Protein AF-A0A7V9F6Q6-F1 (afdb_monomer_lite)

pLDDT: mean 72.85, std 18.53, range [33.47, 98.31]

Structure (mmCIF, N/CA/C/O backbone):
data_AF-A0A7V9F6Q6-F1
#
_entry.id   AF-A0A7V9F6Q6-F1
#
loop_
_atom_site.group_PDB
_atom_site.id
_atom_site.type_symbol
_atom_site.label_atom_id
_atom_site.label_alt_id
_atom_site.label_comp_id
_atom_site.label_asym_id
_atom_site.label_entity_id
_atom_site.label_seq_id
_atom_site.pdbx_PDB_ins_code
_atom_site.Cartn_x
_atom_site.Cartn_y
_atom_site.Cartn_z
_atom_site.occupancy
_atom_site.B_iso_or_equiv
_atom_site.auth_seq_id
_atom_site.auth_comp_id
_atom_site.auth_asym_id
_atom_site.auth_atom_id
_atom_site.pdbx_PDB_model_num
ATOM 1 N N . MET A 1 1 ? -25.501 15.142 -33.830 1.00 37.75 1 MET A N 1
ATOM 2 C CA . MET A 1 1 ? -25.110 16.550 -34.031 1.00 37.75 1 MET A CA 1
ATOM 3 C C . MET A 1 1 ? -24.354 16.968 -32.787 1.00 37.75 1 MET A C 1
ATOM 5 O O . MET A 1 1 ? -24.991 17.353 -31.821 1.00 37.75 1 MET A O 1
ATOM 9 N N . CYS A 1 2 ? -23.038 16.772 -32.782 1.00 42.16 2 CYS A N 1
ATOM 10 C CA . CYS A 1 2 ? -22.134 17.236 -31.728 1.00 42.16 2 CYS A CA 1
ATOM 11 C C . CYS A 1 2 ? -20.849 17.703 -32.422 1.00 42.16 2 CYS A C 1
ATOM 13 O O . CYS A 1 2 ? -19.796 17.109 -32.237 1.00 42.16 2 CYS A O 1
ATOM 15 N N . ASP A 1 3 ? -20.995 18.709 -33.282 1.00 37.19 3 ASP A N 1
ATOM 16 C CA . ASP A 1 3 ? -19.888 19.486 -33.840 1.00 37.19 3 ASP A CA 1
ATOM 17 C C . ASP A 1 3 ? -19.981 20.880 -33.212 1.00 37.19 3 ASP A C 1
ATOM 19 O O . ASP A 1 3 ? -20.324 21.852 -33.877 1.00 37.19 3 ASP A O 1
ATOM 23 N N . ASP A 1 4 ? -19.765 20.963 -31.897 1.00 51.34 4 ASP A N 1
ATOM 24 C CA . ASP A 1 4 ? -19.437 22.247 -31.279 1.00 51.34 4 ASP A CA 1
ATOM 25 C C . ASP A 1 4 ? -17.924 22.403 -31.412 1.00 51.34 4 ASP A C 1
ATOM 27 O O . ASP A 1 4 ? -17.127 21.953 -30.585 1.00 51.34 4 ASP A O 1
ATOM 31 N N . GLU A 1 5 ? -17.543 22.956 -32.558 1.00 51.53 5 GLU A N 1
ATOM 32 C CA . GLU A 1 5 ? -16.197 23.405 -32.868 1.00 51.53 5 GLU A CA 1
ATOM 33 C C . GLU A 1 5 ? -15.849 24.516 -31.868 1.00 51.53 5 GLU A C 1
ATOM 35 O O . GLU A 1 5 ? -16.307 25.654 -31.972 1.00 51.53 5 GLU A O 1
ATOM 40 N N . TRP A 1 6 ? -15.113 24.161 -30.814 1.00 63.41 6 TRP A N 1
ATOM 41 C CA . TRP A 1 6 ? -14.671 25.123 -29.811 1.00 63.41 6 TRP A CA 1
ATOM 42 C C . TRP A 1 6 ? -13.747 26.130 -30.485 1.00 63.41 6 TRP A C 1
ATOM 44 O O . TRP A 1 6 ? -12.618 25.793 -30.850 1.00 63.41 6 TRP A O 1
ATOM 54 N N . GLU A 1 7 ? -14.222 27.366 -30.652 1.00 72.56 7 GLU A N 1
ATOM 55 C CA . GLU A 1 7 ? -13.407 28.404 -31.264 1.00 72.56 7 GLU A CA 1
ATOM 56 C C . GLU A 1 7 ? -12.096 28.575 -30.471 1.00 72.56 7 GLU A C 1
ATOM 58 O O . GLU A 1 7 ? -12.131 28.695 -29.238 1.00 72.56 7 GLU A O 1
ATOM 63 N N . PRO A 1 8 ? -10.929 28.614 -31.144 1.00 74.12 8 PRO A N 1
ATOM 64 C CA . PRO A 1 8 ? -9.615 28.737 -30.504 1.00 74.12 8 PRO A CA 1
ATOM 65 C C . PRO A 1 8 ? -9.514 29.907 -29.514 1.00 74.12 8 PRO A C 1
ATOM 67 O O . PRO A 1 8 ? -8.742 29.867 -28.552 1.00 74.12 8 PRO A O 1
ATOM 70 N N . GLU A 1 9 ? -10.322 30.947 -29.722 1.00 76.38 9 GLU A N 1
ATOM 71 C CA . GLU A 1 9 ? -10.406 32.107 -28.843 1.00 76.38 9 GLU A CA 1
ATOM 72 C C . GLU A 1 9 ? -11.004 31.774 -27.468 1.00 76.38 9 GLU A C 1
ATOM 74 O O . GLU A 1 9 ? -10.539 32.310 -26.459 1.00 76.38 9 GLU A O 1
ATOM 79 N N . HIS A 1 10 ? -11.960 30.842 -27.395 1.00 71.31 10 HIS A N 1
ATOM 80 C CA . HIS A 1 10 ? -12.596 30.424 -26.144 1.00 71.31 10 HIS A CA 1
ATOM 81 C C . HIS A 1 10 ? -11.614 29.664 -25.243 1.00 71.31 10 HIS A C 1
ATOM 83 O O . HIS A 1 10 ? -11.502 29.952 -24.048 1.00 71.31 10 HIS A O 1
ATOM 89 N N . LEU A 1 11 ? -10.820 28.762 -25.830 1.00 72.81 11 LEU A N 1
ATOM 90 C CA . LEU A 1 11 ? -9.760 28.046 -25.117 1.00 72.81 11 LEU A CA 1
ATOM 91 C C . LEU A 1 11 ? -8.669 29.014 -24.632 1.00 72.81 11 LEU A C 1
ATOM 93 O O . LEU A 1 11 ? -8.217 28.938 -23.488 1.00 72.81 11 LEU A O 1
ATOM 97 N N . GLY A 1 12 ? -8.296 29.983 -25.475 1.00 81.25 12 GLY A N 1
ATOM 98 C CA . GLY A 1 12 ? -7.337 31.026 -25.119 1.00 81.25 12 GLY A CA 1
ATOM 99 C C . GLY A 1 12 ? -7.813 31.916 -23.966 1.00 81.25 12 GLY A C 1
ATOM 100 O O . GLY A 1 12 ? -6.996 32.341 -23.144 1.00 81.25 12 GLY A O 1
ATOM 101 N N . HIS A 1 13 ? -9.119 32.181 -23.880 1.00 80.69 13 HIS A N 1
ATOM 102 C CA . HIS A 1 13 ? -9.710 32.951 -22.788 1.00 80.69 13 HIS A CA 1
ATOM 103 C C . HIS A 1 13 ? -9.736 32.159 -21.477 1.00 80.69 13 HIS A C 1
ATOM 105 O O . HIS A 1 13 ? -9.335 32.698 -20.445 1.00 80.69 13 HIS A O 1
ATOM 111 N N . LEU A 1 14 ? -10.116 30.877 -21.523 1.00 73.25 14 LEU A N 1
ATOM 112 C CA . LEU A 1 14 ? -10.108 29.989 -20.356 1.00 73.25 14 LEU A CA 1
ATOM 113 C C . LEU A 1 14 ? -8.695 29.799 -19.789 1.00 73.25 14 LEU A C 1
ATOM 115 O O . LEU A 1 14 ? -8.501 29.933 -18.581 1.00 73.25 14 LEU A O 1
ATOM 119 N N . MET A 1 15 ? -7.688 29.585 -20.646 1.00 76.88 15 MET A N 1
ATOM 120 C CA . MET A 1 15 ? -6.294 29.464 -20.197 1.00 76.88 15 MET A CA 1
ATOM 121 C C . MET A 1 15 ? -5.775 30.755 -19.554 1.00 76.88 15 MET A C 1
ATOM 123 O O . MET A 1 15 ? -5.136 30.700 -18.503 1.00 76.88 15 MET A O 1
ATOM 127 N N . ARG A 1 16 ? -6.058 31.927 -20.143 1.00 85.25 16 ARG A N 1
ATOM 128 C CA . ARG A 1 16 ? -5.640 33.214 -19.560 1.00 85.25 16 ARG A CA 1
ATOM 129 C C . ARG A 1 16 ? -6.326 33.483 -18.226 1.00 85.25 16 ARG A C 1
ATOM 131 O O . ARG A 1 16 ? -5.651 33.883 -17.285 1.00 85.25 16 ARG A O 1
ATOM 138 N N . SER A 1 17 ? -7.630 33.239 -18.130 1.00 83.00 17 SER A N 1
ATOM 139 C CA . SER A 1 17 ? -8.381 33.412 -16.885 1.00 83.00 17 SER A CA 1
ATOM 140 C C . SER A 1 17 ? -7.893 32.466 -15.783 1.00 83.00 17 SER A C 1
ATOM 142 O O . SER A 1 17 ? -7.737 32.905 -14.646 1.00 83.00 17 SER A O 1
ATOM 144 N N . GLY A 1 18 ? -7.571 31.211 -16.116 1.00 75.44 18 GLY A N 1
ATOM 145 C CA . GLY A 1 18 ? -6.993 30.254 -15.168 1.00 75.44 18 GLY A CA 1
ATOM 146 C C . GLY A 1 18 ? -5.599 30.660 -14.679 1.00 75.44 18 GLY A C 1
ATOM 147 O O . GLY A 1 18 ? -5.340 30.671 -13.477 1.00 75.44 18 GLY A O 1
ATOM 148 N N . LEU A 1 19 ? -4.712 31.072 -15.593 1.00 77.12 19 LEU A N 1
ATOM 149 C CA . LEU A 1 19 ? -3.366 31.543 -15.240 1.00 77.12 19 LEU A CA 1
ATOM 150 C C . LEU A 1 19 ? -3.398 32.827 -14.404 1.00 77.12 19 LEU A C 1
ATOM 152 O O . LEU A 1 19 ? -2.615 32.958 -13.465 1.00 77.12 19 LEU A O 1
ATOM 156 N N . GLN A 1 20 ? -4.315 33.749 -14.705 1.00 79.19 20 GLN A N 1
ATOM 157 C CA . GLN A 1 20 ? -4.503 34.974 -13.930 1.00 79.19 20 GLN A CA 1
ATOM 158 C C . GLN A 1 20 ? -5.000 34.659 -12.512 1.00 79.19 20 GLN A C 1
ATOM 160 O O . GLN A 1 20 ? -4.440 35.170 -11.548 1.00 79.19 20 GLN A O 1
ATOM 165 N N . ALA A 1 21 ? -5.974 33.753 -12.367 1.00 71.75 21 ALA A N 1
ATOM 166 C CA . ALA A 1 21 ? -6.467 33.320 -11.060 1.00 71.75 21 ALA A CA 1
ATOM 167 C C . ALA A 1 21 ? -5.364 32.657 -10.213 1.00 71.75 21 ALA A C 1
ATOM 169 O O . ALA A 1 21 ? -5.262 32.926 -9.015 1.00 71.75 21 ALA A O 1
ATOM 170 N N . HIS A 1 22 ? -4.488 31.853 -10.827 1.00 64.94 22 HIS A N 1
ATOM 171 C CA . HIS A 1 22 ? -3.330 31.282 -10.135 1.00 64.94 22 HIS A CA 1
ATOM 172 C C . HIS A 1 22 ? -2.267 32.329 -9.782 1.00 64.94 22 HIS A C 1
ATOM 174 O O . HIS A 1 22 ? -1.712 32.287 -8.684 1.00 64.94 22 HIS A O 1
ATOM 180 N N . ALA A 1 23 ? -2.000 33.291 -10.667 1.00 71.38 23 ALA A N 1
ATOM 181 C CA . ALA A 1 23 ? -1.080 34.392 -10.390 1.00 71.38 23 ALA A CA 1
ATOM 182 C C . ALA A 1 23 ? -1.583 35.290 -9.244 1.00 71.38 23 ALA A C 1
ATOM 184 O O . ALA A 1 23 ? -0.789 35.715 -8.407 1.00 71.38 23 ALA A O 1
ATOM 185 N N . ASP A 1 24 ? -2.895 35.517 -9.155 1.00 70.88 24 ASP A N 1
ATOM 186 C CA . ASP A 1 24 ? -3.517 36.313 -8.092 1.00 70.88 24 ASP A CA 1
ATOM 187 C C . ASP A 1 24 ? -3.540 35.572 -6.738 1.00 70.88 24 ASP A C 1
ATOM 189 O O . ASP A 1 24 ? -3.448 36.204 -5.679 1.00 70.88 24 ASP A O 1
ATOM 193 N N . GLN A 1 25 ? -3.609 34.233 -6.752 1.00 60.31 25 GLN A N 1
ATOM 194 C CA . GLN A 1 25 ? -3.425 33.391 -5.559 1.00 60.31 25 GLN A CA 1
ATOM 195 C C . GLN A 1 25 ? -1.961 33.343 -5.106 1.00 60.31 25 GLN A C 1
ATOM 197 O O . GLN A 1 25 ? -1.680 33.326 -3.905 1.00 60.31 25 GLN A O 1
ATOM 202 N N . LEU A 1 26 ? -1.021 33.416 -6.048 1.00 51.72 26 LEU A N 1
ATOM 203 C CA . LEU A 1 26 ? 0.401 33.613 -5.792 1.00 51.72 26 LEU A CA 1
ATOM 204 C C . LEU A 1 26 ? 0.693 35.087 -5.474 1.00 51.72 26 LEU A C 1
ATOM 206 O O . LEU A 1 26 ? 1.545 35.724 -6.096 1.00 51.72 26 LEU A O 1
ATOM 210 N N . LYS A 1 27 ? 0.034 35.644 -4.448 1.00 47.19 27 LYS A N 1
ATOM 211 C CA . LYS A 1 27 ? 0.529 36.885 -3.844 1.00 47.19 27 LYS A CA 1
ATOM 212 C C . LYS A 1 27 ? 1.993 36.657 -3.463 1.00 47.19 27 LYS A C 1
ATOM 214 O O . LYS A 1 27 ? 2.279 35.693 -2.748 1.00 47.19 27 LYS A O 1
ATOM 219 N N . PRO A 1 28 ? 2.928 37.521 -3.890 1.00 45.19 28 PRO A N 1
ATOM 220 C CA . PRO A 1 28 ? 4.322 37.378 -3.528 1.00 45.19 28 PRO A CA 1
ATOM 221 C C . PRO A 1 28 ? 4.429 37.400 -2.004 1.00 45.19 28 PRO A C 1
ATOM 223 O O . PRO A 1 28 ? 4.276 38.445 -1.372 1.00 45.19 28 PRO A O 1
ATOM 226 N N . HIS A 1 29 ? 4.705 36.255 -1.385 1.00 48.41 29 HIS A N 1
ATOM 227 C CA . HIS A 1 29 ? 5.280 36.239 -0.051 1.00 48.41 29 HIS A CA 1
ATOM 228 C C . HIS A 1 29 ? 6.710 36.780 -0.189 1.00 48.41 29 HIS A C 1
ATOM 230 O O . HIS A 1 29 ? 7.680 36.030 -0.175 1.00 48.41 29 HIS A O 1
ATOM 236 N N . THR A 1 30 ? 6.849 38.099 -0.340 1.00 48.62 30 THR A N 1
ATOM 237 C CA . THR A 1 30 ? 8.108 38.851 -0.508 1.00 48.62 30 THR A CA 1
ATOM 238 C C . THR A 1 30 ? 9.040 38.785 0.697 1.00 48.62 30 THR A C 1
ATOM 240 O O . THR A 1 30 ? 10.035 39.499 0.749 1.00 48.62 30 THR A O 1
ATOM 243 N N . ASP A 1 31 ? 8.787 37.883 1.640 1.00 56.38 31 ASP A N 1
ATOM 244 C CA . ASP A 1 31 ? 9.499 37.835 2.906 1.00 56.38 31 ASP A CA 1
ATOM 245 C C . ASP A 1 31 ? 10.199 36.503 3.177 1.00 56.38 31 ASP A C 1
ATOM 247 O O . ASP A 1 31 ? 10.567 36.205 4.312 1.00 56.38 31 ASP A O 1
ATOM 251 N N . PHE A 1 32 ? 10.469 35.705 2.138 1.00 61.25 32 PHE A N 1
ATOM 252 C CA . PHE A 1 32 ? 11.381 34.562 2.269 1.00 61.25 32 PHE A CA 1
ATOM 253 C C . PHE A 1 32 ? 12.759 34.999 2.780 1.00 61.25 32 PHE A C 1
ATOM 255 O O . PHE A 1 32 ? 13.331 34.345 3.652 1.00 61.25 32 PHE A O 1
ATOM 262 N N . ALA A 1 33 ? 13.259 36.151 2.319 1.00 58.84 33 ALA A N 1
ATOM 263 C CA . ALA A 1 33 ? 14.528 36.701 2.782 1.00 58.84 33 ALA A CA 1
ATOM 264 C C . ALA A 1 33 ? 14.481 37.141 4.258 1.00 58.84 33 ALA A C 1
ATOM 266 O O . ALA A 1 33 ? 15.450 36.915 4.984 1.00 58.84 33 ALA A O 1
ATOM 267 N N . ALA A 1 34 ? 13.374 37.723 4.738 1.00 68.06 34 ALA A N 1
ATOM 268 C CA . ALA A 1 34 ? 13.242 38.074 6.153 1.00 68.06 34 ALA A CA 1
ATOM 269 C C . ALA A 1 34 ? 13.078 36.833 7.033 1.00 68.06 34 ALA A C 1
ATOM 271 O O . ALA A 1 34 ? 13.790 36.708 8.026 1.00 68.06 34 ALA A O 1
ATOM 272 N N . ARG A 1 35 ? 12.253 35.856 6.629 1.00 72.19 35 ARG A N 1
ATOM 273 C CA . ARG A 1 35 ? 12.093 34.588 7.366 1.00 72.19 35 ARG A CA 1
ATOM 274 C C . ARG A 1 35 ? 13.395 33.782 7.420 1.00 72.19 35 ARG A C 1
ATOM 276 O O . ARG A 1 35 ? 13.697 33.174 8.447 1.00 72.19 35 ARG A O 1
ATOM 283 N N . ALA A 1 36 ? 14.201 33.807 6.356 1.00 69.00 36 ALA A N 1
ATOM 284 C CA . ALA A 1 36 ? 15.529 33.192 6.347 1.00 69.00 36 ALA A CA 1
ATOM 285 C C . ALA A 1 36 ? 16.497 33.895 7.319 1.00 69.00 36 ALA A C 1
ATOM 287 O O . ALA A 1 36 ? 17.220 33.225 8.060 1.00 69.00 36 ALA A O 1
ATOM 288 N N . ARG A 1 37 ? 16.476 35.236 7.381 1.00 80.19 37 ARG A N 1
ATOM 289 C CA . ARG A 1 37 ? 17.282 36.016 8.343 1.00 80.19 37 ARG A CA 1
ATOM 290 C C . ARG A 1 37 ? 16.830 35.802 9.792 1.00 80.19 37 ARG A C 1
ATOM 292 O O . ARG A 1 37 ? 17.686 35.678 10.667 1.00 80.19 37 ARG A O 1
ATOM 299 N N . GLU A 1 38 ? 15.525 35.703 10.038 1.00 80.62 38 GLU A N 1
ATOM 300 C CA . GLU A 1 38 ? 14.934 35.416 11.354 1.00 80.62 38 GLU A CA 1
ATOM 301 C C . GLU A 1 38 ? 15.406 34.047 11.874 1.00 80.62 38 GLU A C 1
ATOM 303 O O . GLU A 1 38 ? 15.959 33.941 12.971 1.00 80.62 38 GLU A O 1
ATOM 308 N N . ARG A 1 39 ? 15.310 33.001 11.038 1.00 79.31 39 ARG A N 1
ATOM 309 C CA . ARG A 1 39 ? 15.776 31.644 11.378 1.00 79.31 39 ARG A CA 1
ATOM 310 C C . ARG A 1 39 ? 17.290 31.580 11.590 1.00 79.31 39 ARG A C 1
ATOM 312 O O . ARG A 1 39 ? 17.755 30.875 12.487 1.00 79.31 39 ARG A O 1
ATOM 319 N N . ALA A 1 40 ? 18.072 32.331 10.813 1.00 76.75 40 ALA A N 1
ATOM 320 C CA . ALA A 1 40 ? 19.519 32.421 11.007 1.00 76.75 40 ALA A CA 1
ATOM 321 C C . ALA A 1 40 ? 19.888 33.103 12.340 1.00 76.75 40 ALA A C 1
ATOM 323 O O . ALA A 1 40 ? 20.814 32.652 13.019 1.00 76.75 40 ALA A O 1
ATOM 324 N N . ARG A 1 41 ? 19.150 34.146 12.754 1.00 81.69 41 ARG A N 1
ATOM 325 C CA . ARG A 1 41 ? 19.318 34.776 14.076 1.00 81.69 41 ARG A CA 1
ATOM 326 C C . ARG A 1 41 ? 18.948 33.820 15.207 1.00 81.69 41 ARG A C 1
ATOM 328 O O . ARG A 1 41 ? 19.737 33.671 16.137 1.00 81.69 41 ARG A O 1
ATOM 335 N N . GLN A 1 42 ? 17.821 33.116 15.101 1.00 78.00 42 GLN A N 1
ATOM 336 C CA . GLN A 1 42 ? 17.398 32.139 16.112 1.00 78.00 42 GLN A CA 1
ATOM 337 C C . GLN A 1 42 ? 18.421 31.006 16.295 1.00 78.00 42 GLN A C 1
ATOM 339 O O . GLN A 1 42 ? 18.752 30.665 17.429 1.00 78.00 42 GLN A O 1
ATOM 344 N N . ARG A 1 43 ? 19.010 30.486 15.205 1.00 78.12 43 ARG A N 1
ATOM 345 C CA . ARG A 1 43 ? 20.079 29.471 15.287 1.00 78.12 43 ARG A CA 1
ATOM 346 C C . ARG A 1 43 ? 21.336 29.985 15.992 1.00 78.12 43 ARG A C 1
ATOM 348 O O . ARG A 1 43 ? 21.897 29.263 16.809 1.00 78.12 43 ARG A O 1
ATOM 355 N N . ARG A 1 44 ? 21.753 31.232 15.735 1.00 76.06 44 ARG A N 1
ATOM 356 C CA . ARG A 1 44 ? 22.902 31.838 16.437 1.00 76.06 44 ARG A CA 1
ATOM 357 C C . ARG A 1 44 ? 22.635 32.017 17.932 1.00 76.06 44 ARG A C 1
ATOM 359 O O . ARG A 1 44 ? 23.517 31.734 18.734 1.00 76.06 44 ARG A O 1
ATOM 366 N N . HIS A 1 45 ? 21.426 32.431 18.317 1.00 73.56 45 HIS A N 1
ATOM 367 C CA . HIS A 1 45 ? 21.062 32.554 19.733 1.00 73.56 45 HIS A CA 1
ATOM 368 C C . HIS A 1 45 ? 20.998 31.194 20.444 1.00 73.56 45 HIS A C 1
ATOM 370 O O . HIS A 1 45 ? 21.505 31.076 21.557 1.00 73.56 45 HIS A O 1
ATOM 376 N N . ALA A 1 46 ? 20.465 30.157 19.792 1.00 67.38 46 ALA A N 1
ATOM 377 C CA . ALA A 1 46 ? 20.447 28.802 20.343 1.00 67.38 46 ALA A CA 1
ATOM 378 C C . ALA A 1 46 ? 21.865 28.226 20.527 1.00 67.38 46 ALA A C 1
ATOM 380 O O . ALA A 1 46 ? 22.162 27.633 21.560 1.00 67.38 46 ALA A O 1
ATOM 381 N N . GLN A 1 47 ? 22.770 28.455 19.569 1.00 70.88 47 GLN A N 1
ATOM 382 C CA . GLN A 1 47 ? 24.166 28.011 19.672 1.00 70.88 47 GLN A CA 1
ATOM 383 C C . GLN A 1 47 ? 24.937 28.728 20.793 1.00 70.88 47 GLN A C 1
ATOM 385 O O . GLN A 1 47 ? 25.735 28.099 21.484 1.00 70.88 47 GLN A O 1
ATOM 390 N N . LEU A 1 48 ? 24.666 30.017 21.028 1.00 66.06 48 LEU A N 1
ATOM 391 C CA . LEU A 1 48 ? 25.272 30.762 22.137 1.00 66.06 48 LEU A CA 1
ATOM 392 C C . LEU A 1 48 ? 24.738 30.319 23.512 1.00 66.06 48 LEU A C 1
ATOM 394 O O . LEU A 1 48 ? 25.496 30.315 24.478 1.00 66.06 48 LEU A O 1
ATOM 398 N N . ALA A 1 49 ? 23.476 29.889 23.607 1.00 55.75 49 ALA A N 1
ATOM 399 C CA . ALA A 1 49 ? 22.902 29.370 24.853 1.00 55.75 49 ALA A CA 1
ATOM 400 C C . ALA A 1 49 ? 23.501 28.010 25.272 1.00 55.75 49 ALA A C 1
ATOM 402 O O . ALA A 1 49 ? 23.697 27.763 26.463 1.00 55.75 49 ALA A O 1
ATOM 403 N N . VAL A 1 50 ? 23.858 27.155 24.306 1.00 51.62 50 VAL A N 1
ATOM 404 C CA . VAL A 1 50 ? 24.494 25.846 24.562 1.00 51.62 50 VAL A CA 1
ATOM 405 C C . VAL A 1 50 ? 25.962 25.991 24.989 1.00 51.62 50 VAL A C 1
ATOM 407 O O . VAL A 1 50 ? 26.449 25.203 25.794 1.00 51.62 50 VAL A O 1
ATOM 410 N N . ALA A 1 51 ? 26.666 27.032 24.535 1.00 46.78 51 ALA A N 1
ATOM 411 C CA . ALA A 1 51 ? 28.044 27.296 24.963 1.00 46.78 51 ALA A CA 1
ATOM 412 C C . ALA A 1 51 ? 28.149 27.858 26.398 1.00 46.78 51 ALA A C 1
ATOM 414 O O . ALA A 1 51 ? 29.201 27.758 27.025 1.00 46.78 51 ALA A O 1
ATOM 415 N N . ALA A 1 52 ? 27.069 28.431 26.941 1.00 44.88 52 ALA A N 1
ATOM 416 C CA . ALA A 1 52 ? 27.052 28.983 28.297 1.00 44.88 52 ALA A CA 1
ATOM 417 C C . ALA A 1 52 ? 26.812 27.927 29.397 1.00 44.88 52 ALA A C 1
ATOM 419 O O . ALA A 1 52 ? 27.065 28.199 30.568 1.00 44.88 52 ALA A O 1
ATOM 420 N N . THR A 1 53 ? 26.355 26.717 29.051 1.00 43.03 53 THR A N 1
ATOM 421 C CA . THR A 1 53 ? 26.022 25.662 30.029 1.00 43.03 53 THR A CA 1
ATOM 422 C C . THR A 1 53 ? 27.174 24.695 30.328 1.00 43.03 53 THR A C 1
ATOM 424 O O . THR A 1 53 ? 27.131 23.991 31.332 1.00 43.03 53 THR A O 1
ATOM 427 N N . THR A 1 54 ? 28.251 24.696 29.537 1.00 41.94 54 THR A N 1
ATOM 428 C CA . THR A 1 54 ? 29.428 23.824 29.736 1.00 41.94 54 THR A CA 1
ATOM 429 C C . THR A 1 54 ? 30.526 24.420 30.627 1.00 41.94 54 THR A C 1
ATOM 431 O O . THR A 1 54 ? 31.489 23.727 30.940 1.00 41.94 54 THR A O 1
ATOM 434 N N . ALA A 1 55 ? 30.382 25.665 31.097 1.00 42.38 55 ALA A N 1
ATOM 435 C CA . ALA A 1 55 ? 31.380 26.338 31.940 1.00 42.38 55 ALA A CA 1
ATOM 436 C C . ALA A 1 55 ? 31.091 26.288 33.459 1.00 42.38 55 ALA A C 1
ATOM 438 O O . ALA A 1 55 ? 31.850 26.862 34.235 1.00 42.38 55 ALA A O 1
ATOM 439 N N . ALA A 1 56 ? 30.024 25.611 33.905 1.00 41.25 56 ALA A N 1
ATOM 440 C CA . ALA A 1 56 ? 29.567 25.649 35.303 1.00 41.25 56 ALA A CA 1
ATOM 441 C C . ALA A 1 56 ? 29.552 24.283 36.024 1.00 41.25 56 ALA A C 1
ATOM 443 O O . ALA A 1 56 ? 28.788 24.104 36.967 1.00 41.25 56 ALA A O 1
ATOM 444 N N . MET A 1 57 ? 30.374 23.312 35.603 1.00 42.47 57 MET A N 1
ATOM 445 C CA . MET A 1 57 ? 30.461 21.982 36.241 1.00 42.47 57 MET A CA 1
ATOM 446 C C . MET A 1 57 ? 31.906 21.565 36.558 1.00 42.47 57 MET A C 1
ATOM 448 O O . MET A 1 57 ? 32.331 20.461 36.232 1.00 42.47 57 MET A O 1
ATOM 452 N N . ILE A 1 58 ? 32.684 22.444 37.199 1.00 49.56 58 ILE A N 1
ATOM 453 C CA . ILE A 1 58 ? 33.926 22.054 37.886 1.00 49.56 58 ILE A CA 1
ATOM 454 C C . ILE A 1 58 ? 33.984 22.777 39.239 1.00 49.56 58 ILE A C 1
ATOM 456 O O . ILE A 1 58 ? 33.992 24.004 39.263 1.00 49.56 58 ILE A O 1
ATOM 460 N N . ALA A 1 59 ? 34.075 21.977 40.313 1.00 39.28 59 ALA A N 1
ATOM 461 C CA . ALA A 1 59 ? 34.239 22.275 41.752 1.00 39.28 59 ALA A CA 1
ATOM 462 C C . ALA A 1 59 ? 32.968 21.899 42.546 1.00 39.28 59 ALA A C 1
ATOM 464 O O . ALA A 1 59 ? 31.933 22.533 42.399 1.00 39.28 59 ALA A O 1
ATOM 465 N N . ILE A 1 60 ? 32.949 20.840 43.368 1.00 42.75 60 ILE A N 1
ATOM 466 C CA . ILE A 1 60 ? 33.578 20.722 44.706 1.00 42.75 60 ILE A CA 1
ATOM 467 C C . ILE A 1 60 ? 33.458 19.241 45.188 1.00 42.75 60 ILE A C 1
ATOM 469 O O . ILE A 1 60 ? 32.623 18.509 44.658 1.00 42.75 60 ILE A O 1
ATOM 473 N N . PRO A 1 61 ? 34.308 18.765 46.128 1.00 47.03 61 PRO A N 1
ATOM 474 C CA . PRO A 1 61 ? 34.795 17.389 46.194 1.00 47.03 61 PRO A CA 1
ATOM 475 C C . PRO A 1 61 ? 34.074 16.465 47.193 1.00 47.03 61 PRO A C 1
ATOM 477 O O . PRO A 1 61 ? 33.269 16.869 48.026 1.00 47.03 61 PRO A O 1
ATOM 480 N N . THR A 1 62 ? 34.460 15.195 47.096 1.00 49.12 62 THR A N 1
ATOM 481 C CA . THR A 1 62 ? 34.155 14.041 47.949 1.00 49.12 62 THR A CA 1
ATOM 482 C C . THR A 1 62 ? 34.467 14.237 49.438 1.00 49.12 62 THR A C 1
ATOM 484 O O . THR A 1 62 ? 35.589 14.608 49.786 1.00 49.12 62 THR A O 1
ATOM 487 N N . ALA A 1 63 ? 33.548 13.805 50.308 1.00 37.31 63 ALA A N 1
ATOM 488 C CA . ALA A 1 63 ? 33.859 13.331 51.657 1.00 37.31 63 ALA A CA 1
ATOM 489 C C . ALA A 1 63 ? 33.000 12.098 51.997 1.00 37.31 63 ALA A C 1
ATOM 491 O O . ALA A 1 63 ? 31.773 12.142 52.002 1.00 37.31 63 ALA A O 1
ATOM 492 N N . ILE A 1 64 ? 33.706 10.993 52.225 1.00 49.00 64 ILE A N 1
ATOM 493 C CA . ILE A 1 64 ? 33.265 9.700 52.767 1.00 49.00 64 ILE A CA 1
ATOM 494 C C . ILE A 1 64 ? 32.768 9.896 54.210 1.00 49.00 64 ILE A C 1
ATOM 496 O O . ILE A 1 64 ? 33.316 10.761 54.876 1.00 49.00 64 ILE A O 1
ATOM 500 N N . TRP A 1 65 ? 31.800 9.107 54.699 1.00 33.47 65 TRP A N 1
ATOM 501 C CA . TRP A 1 65 ? 31.881 8.318 55.950 1.00 33.47 65 TRP A CA 1
ATOM 502 C C . TRP A 1 65 ? 30.628 7.442 56.140 1.00 33.47 65 TRP A C 1
ATOM 504 O O . TRP A 1 65 ? 29.500 7.852 55.886 1.00 33.47 65 TRP A O 1
ATOM 514 N N . ALA A 1 66 ? 30.889 6.201 56.549 1.00 43.31 66 ALA A N 1
ATOM 515 C CA . ALA A 1 66 ? 29.943 5.160 56.933 1.00 43.31 66 ALA A CA 1
ATOM 516 C C . ALA A 1 66 ? 29.231 5.472 58.265 1.00 43.31 66 ALA A C 1
ATOM 518 O O . ALA A 1 66 ? 29.767 6.250 59.046 1.00 43.31 66 ALA A O 1
ATOM 519 N N . THR A 1 67 ? 28.088 4.823 58.542 1.00 44.03 67 THR A N 1
ATOM 520 C CA . THR A 1 67 ? 27.906 3.777 59.586 1.00 44.03 67 THR A CA 1
ATOM 521 C C . THR A 1 67 ? 26.432 3.573 59.989 1.00 44.03 67 THR A C 1
ATOM 523 O O . THR A 1 67 ? 25.708 4.536 60.206 1.00 44.03 67 THR A O 1
ATOM 526 N N . SER A 1 68 ? 26.088 2.288 60.169 1.00 36.84 68 SER A N 1
ATOM 527 C CA . SER A 1 68 ? 25.283 1.660 61.243 1.00 36.84 68 SER A CA 1
ATOM 528 C C . SER A 1 68 ? 23.788 1.950 61.458 1.00 36.84 68 SER A C 1
ATOM 530 O O . SER A 1 68 ? 23.374 3.066 61.754 1.00 36.84 68 SER A O 1
ATOM 532 N N . ASP A 1 69 ? 23.055 0.829 61.476 1.00 50.44 69 ASP A N 1
ATOM 533 C CA . ASP A 1 69 ? 21.891 0.471 62.301 1.00 50.44 69 ASP A CA 1
ATOM 534 C C . ASP A 1 69 ? 21.698 1.252 63.614 1.00 50.44 69 ASP A C 1
ATOM 536 O O . ASP A 1 69 ? 22.650 1.407 64.380 1.00 50.44 69 ASP A O 1
ATOM 540 N N . ALA A 1 70 ? 20.433 1.573 63.936 1.00 40.59 70 ALA A N 1
ATOM 541 C CA . ALA A 1 70 ? 19.821 1.377 65.264 1.00 40.59 70 ALA A CA 1
ATOM 542 C C . ALA A 1 70 ? 18.324 1.785 65.304 1.00 40.59 70 ALA A C 1
ATOM 544 O O . ALA A 1 70 ? 17.995 2.952 65.128 1.00 40.59 70 ALA A O 1
ATOM 545 N N . GLY A 1 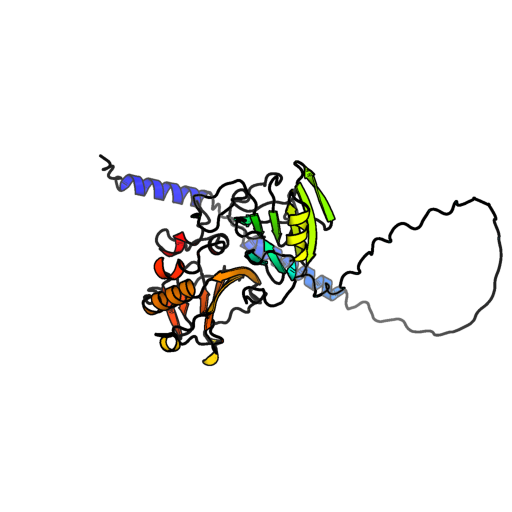71 ? 17.449 0.816 65.619 1.00 34.47 71 GLY A N 1
ATOM 546 C CA . GLY A 1 71 ? 16.392 0.908 66.653 1.00 34.47 71 GLY A CA 1
ATOM 547 C C . GLY A 1 71 ? 15.140 1.792 66.458 1.00 34.47 71 GLY A C 1
ATOM 548 O O . GLY A 1 71 ? 15.206 2.988 66.701 1.00 34.47 71 GLY A O 1
ATOM 549 N N . ASP A 1 72 ? 14.006 1.155 66.104 1.00 46.19 72 ASP A N 1
ATOM 550 C CA . ASP A 1 72 ? 12.769 0.882 66.910 1.00 46.19 72 ASP A CA 1
ATOM 551 C C . ASP A 1 72 ? 12.195 1.951 67.898 1.00 46.19 72 ASP A C 1
ATOM 553 O O . ASP A 1 72 ? 12.959 2.782 68.383 1.00 46.19 72 ASP A O 1
ATOM 557 N N . PRO A 1 73 ? 10.953 1.858 68.461 1.00 60.44 73 PRO A N 1
ATOM 558 C CA . PRO A 1 73 ? 9.608 1.386 68.030 1.00 60.44 73 PRO A CA 1
ATOM 559 C C . PRO A 1 73 ? 8.449 2.398 68.345 1.00 60.44 73 PRO A C 1
ATOM 561 O O . PRO A 1 73 ? 8.660 3.435 68.968 1.00 60.44 73 PRO A O 1
ATOM 564 N N . ARG A 1 74 ? 7.190 1.954 68.106 1.00 42.47 74 ARG A N 1
ATOM 565 C CA . ARG A 1 74 ? 5.874 2.403 68.669 1.00 42.47 74 ARG A CA 1
ATOM 566 C C . ARG A 1 74 ? 5.230 3.609 67.961 1.00 42.47 74 ARG A C 1
ATOM 568 O O . ARG A 1 74 ? 5.909 4.564 67.639 1.00 42.47 74 ARG A O 1
ATOM 575 N N . THR A 1 75 ? 3.929 3.671 67.664 1.00 43.72 75 THR A N 1
ATOM 576 C CA . THR A 1 75 ? 2.671 3.130 68.239 1.00 43.72 75 THR A CA 1
ATOM 577 C C . THR A 1 75 ? 1.667 2.932 67.081 1.00 43.72 75 THR A C 1
ATOM 579 O O . THR A 1 75 ? 1.599 3.779 66.203 1.00 43.72 75 THR A O 1
ATOM 582 N N . GLY A 1 76 ? 0.928 1.829 66.943 1.00 39.91 76 GLY A N 1
ATOM 583 C CA . GLY A 1 76 ? -0.253 1.511 67.748 1.00 39.91 76 GLY A CA 1
ATOM 584 C C . GLY A 1 76 ? -1.496 2.261 67.245 1.00 39.91 76 GLY A C 1
ATOM 585 O O . GLY A 1 76 ? -1.649 3.428 67.577 1.00 39.91 76 GLY A O 1
ATOM 586 N N . ASN A 1 77 ? -2.362 1.595 66.469 1.00 44.50 77 ASN A N 1
ATOM 587 C CA . ASN A 1 77 ? -3.820 1.730 66.578 1.00 44.50 77 ASN A CA 1
ATOM 588 C C . ASN A 1 77 ? -4.536 0.613 65.807 1.00 44.50 77 ASN A C 1
ATOM 590 O O . ASN A 1 77 ? -4.536 0.546 64.581 1.00 44.50 77 ASN A O 1
ATOM 594 N N . THR A 1 78 ? -5.136 -0.265 66.599 1.00 47.91 78 THR A N 1
ATOM 595 C CA . THR A 1 78 ? -6.181 -1.227 66.268 1.00 47.91 78 THR A CA 1
ATOM 596 C C . THR A 1 78 ? -7.482 -0.504 65.923 1.00 47.91 78 THR A C 1
ATOM 598 O O . THR A 1 78 ? -7.960 0.298 66.725 1.00 47.91 78 THR A O 1
ATOM 601 N N . ALA A 1 79 ? -8.089 -0.845 64.790 1.00 51.16 79 ALA A N 1
ATOM 602 C CA . ALA A 1 79 ? -9.533 -0.767 64.613 1.00 51.16 79 ALA A CA 1
ATOM 603 C C . ALA A 1 79 ? -9.966 -1.865 63.638 1.00 51.16 79 ALA A C 1
ATOM 605 O O . ALA A 1 79 ? -9.604 -1.859 62.462 1.00 51.16 79 ALA A O 1
ATOM 606 N N . ASP A 1 80 ? -10.703 -2.821 64.190 1.00 52.59 80 ASP A N 1
ATOM 607 C CA . ASP A 1 80 ? -11.351 -3.923 63.504 1.00 52.59 80 ASP A CA 1
ATOM 608 C C . ASP A 1 80 ? -12.305 -3.421 62.416 1.00 52.59 80 ASP A C 1
ATOM 610 O O . ASP A 1 80 ? -13.208 -2.623 62.674 1.00 52.59 80 ASP A O 1
ATOM 614 N N . ALA A 1 81 ? -12.157 -3.958 61.208 1.00 49.06 81 ALA A N 1
ATOM 615 C CA . ALA A 1 81 ? -13.220 -3.977 60.219 1.00 49.06 81 ALA A CA 1
ATOM 616 C C . ALA A 1 81 ? -13.208 -5.340 59.526 1.00 49.06 81 ALA A C 1
ATOM 618 O O . ALA A 1 81 ? -12.279 -5.688 58.801 1.00 49.06 81 ALA A O 1
ATOM 619 N N . ASN A 1 82 ? -14.261 -6.110 59.799 1.00 49.91 82 ASN A N 1
ATOM 620 C CA . ASN A 1 82 ? -14.639 -7.328 59.097 1.00 49.91 82 ASN A CA 1
ATOM 621 C C . ASN A 1 82 ? -14.572 -7.118 57.578 1.00 49.91 82 ASN A C 1
ATOM 623 O O . ASN A 1 82 ? -15.429 -6.441 57.010 1.00 49.91 82 ASN A O 1
ATOM 627 N N . VAL A 1 83 ? -13.589 -7.733 56.920 1.00 44.56 83 VAL A N 1
ATOM 628 C CA . VAL A 1 83 ? -13.567 -7.866 55.462 1.00 44.56 83 VAL A CA 1
ATOM 629 C C . VAL A 1 83 ? -14.008 -9.279 55.121 1.00 44.56 83 VAL A C 1
ATOM 631 O O . VAL A 1 83 ? -13.276 -10.253 55.275 1.00 44.56 83 VAL A O 1
ATOM 634 N N . THR A 1 84 ? -15.258 -9.361 54.683 1.00 45.06 84 THR A N 1
ATOM 635 C CA . THR A 1 84 ? -15.863 -10.508 54.021 1.00 45.06 84 THR A CA 1
ATOM 636 C C . THR A 1 84 ? -14.989 -10.913 52.834 1.00 45.06 84 THR A C 1
ATOM 638 O O . THR A 1 84 ? -14.722 -10.101 51.949 1.00 45.06 84 THR A O 1
ATOM 641 N N . THR A 1 85 ? -14.534 -12.163 52.819 1.00 40.09 85 THR A N 1
ATOM 642 C CA . THR A 1 85 ? -13.791 -12.780 51.716 1.00 40.09 85 THR A CA 1
ATOM 643 C C . THR A 1 85 ? -14.641 -12.780 50.447 1.00 40.09 85 THR A C 1
ATOM 645 O O . THR A 1 85 ? -15.543 -13.605 50.294 1.00 40.09 85 THR A O 1
ATOM 648 N N . VAL A 1 86 ? -14.373 -11.822 49.558 1.00 48.38 86 VAL A N 1
ATOM 649 C CA . VAL A 1 86 ? -14.913 -11.772 48.198 1.00 48.38 86 VAL A CA 1
ATOM 650 C C . VAL A 1 86 ? -14.103 -12.720 47.320 1.00 48.38 86 VAL A C 1
ATOM 652 O O . VAL A 1 86 ? -12.878 -12.681 47.293 1.00 48.38 86 VAL A O 1
ATOM 655 N N . SER A 1 87 ? -14.856 -13.580 46.645 1.00 46.50 87 SER A N 1
ATOM 656 C CA . SER A 1 87 ? -14.456 -14.613 45.700 1.00 46.50 87 SER A CA 1
ATOM 657 C C . SER A 1 87 ? -13.451 -14.128 44.649 1.00 46.50 87 SER A C 1
ATOM 659 O O . SER A 1 87 ? -13.673 -13.106 44.001 1.00 46.50 87 SER A O 1
ATOM 661 N N . ASP A 1 88 ? -12.398 -14.921 44.442 1.00 43.12 88 ASP A N 1
ATOM 662 C CA . ASP A 1 88 ? -11.440 -14.801 43.343 1.00 43.12 88 ASP A CA 1
ATOM 663 C C . ASP A 1 88 ? -12.165 -14.824 41.985 1.00 43.12 88 ASP A C 1
ATOM 665 O O . ASP A 1 88 ? -12.622 -15.868 41.515 1.00 43.12 88 ASP A O 1
ATOM 669 N N . GLY A 1 89 ? -12.288 -13.655 41.357 1.00 44.78 89 GLY A N 1
ATOM 670 C CA . GLY A 1 89 ? -12.593 -13.535 39.934 1.00 44.78 89 GLY A CA 1
ATOM 671 C C . GLY A 1 89 ? -11.341 -13.802 39.084 1.00 44.78 89 GLY A C 1
ATOM 672 O O . GLY A 1 89 ? -10.221 -13.678 39.591 1.00 44.78 89 GLY A O 1
ATOM 673 N N . PRO A 1 90 ? -11.487 -14.161 37.795 1.00 44.66 90 PRO A N 1
ATOM 674 C CA . PRO A 1 90 ? -10.349 -14.434 36.926 1.00 44.66 90 PRO A CA 1
ATOM 675 C C . PRO A 1 90 ? -9.469 -13.186 36.833 1.00 44.66 90 PRO A C 1
ATOM 677 O O . PRO A 1 90 ? -9.928 -12.134 36.394 1.00 44.66 90 PRO A O 1
ATOM 680 N N . ARG A 1 91 ? -8.207 -13.298 37.264 1.00 40.72 91 ARG A N 1
ATOM 681 C CA . ARG A 1 91 ? -7.206 -12.244 37.078 1.00 40.72 91 ARG A CA 1
ATOM 682 C C . ARG A 1 91 ? -7.048 -11.981 35.587 1.00 40.72 91 ARG A C 1
ATOM 684 O O . ARG A 1 91 ? -6.482 -12.797 34.861 1.00 40.72 91 ARG A O 1
ATOM 691 N N . GLU A 1 92 ? -7.548 -10.832 35.162 1.00 45.62 92 GLU A N 1
ATOM 692 C CA . GLU A 1 92 ? -7.281 -10.248 33.860 1.00 45.62 92 GLU A CA 1
ATOM 693 C C . GLU A 1 92 ? -5.765 -10.042 33.752 1.00 45.62 92 GLU A C 1
ATOM 695 O O . GLU A 1 92 ? -5.153 -9.273 34.495 1.00 45.62 92 GLU A O 1
ATOM 700 N N . SER A 1 93 ? -5.133 -10.851 32.904 1.00 43.22 93 SER A N 1
ATOM 701 C CA . SER A 1 93 ? -3.690 -10.841 32.711 1.00 43.22 93 SER A CA 1
ATOM 702 C C . SER A 1 93 ? -3.310 -9.561 31.977 1.00 43.22 93 SER A C 1
ATOM 704 O O . SER A 1 93 ? -3.451 -9.451 30.761 1.00 43.22 93 SER A O 1
ATOM 706 N N . THR A 1 94 ? -2.841 -8.573 32.735 1.00 43.84 94 THR A N 1
ATOM 707 C CA . THR A 1 94 ? -2.166 -7.394 32.200 1.00 43.84 94 THR A CA 1
ATOM 708 C C . THR A 1 94 ? -0.841 -7.859 31.604 1.00 43.84 94 THR A C 1
ATOM 710 O O . THR A 1 94 ? 0.142 -8.062 32.316 1.00 43.84 94 THR A O 1
ATOM 713 N N . ARG A 1 95 ? -0.834 -8.131 30.298 1.00 45.06 95 ARG A N 1
ATOM 714 C CA . ARG A 1 95 ? 0.372 -8.552 29.587 1.00 45.06 95 ARG A CA 1
ATOM 715 C C . ARG A 1 95 ? 1.356 -7.386 29.540 1.00 45.06 95 ARG A C 1
ATOM 717 O O . ARG A 1 95 ? 0.964 -6.263 29.223 1.00 45.06 95 ARG A O 1
ATOM 724 N N . ALA A 1 96 ? 2.615 -7.645 29.879 1.00 44.22 96 ALA A N 1
ATOM 725 C CA . ALA A 1 96 ? 3.652 -6.627 29.820 1.00 44.22 96 ALA A CA 1
ATOM 726 C C . ALA A 1 96 ? 3.890 -6.204 28.355 1.00 44.22 96 ALA A C 1
ATOM 728 O O . ALA A 1 96 ? 3.875 -7.063 27.465 1.00 44.22 96 ALA A O 1
ATOM 729 N N . PRO A 1 97 ? 4.127 -4.908 28.081 1.00 43.09 97 PRO A N 1
ATOM 730 C CA . PRO A 1 97 ? 4.561 -4.458 26.764 1.00 43.09 97 PRO A CA 1
ATOM 731 C C . PRO A 1 97 ? 5.856 -5.187 26.372 1.00 43.09 97 PRO A C 1
ATOM 733 O O . PRO A 1 97 ? 6.882 -5.007 27.025 1.00 43.09 97 PRO A O 1
ATOM 736 N N . GLY A 1 98 ? 5.803 -6.027 25.333 1.00 49.16 98 GLY A N 1
ATOM 737 C CA . GLY A 1 98 ? 6.973 -6.732 24.791 1.00 49.16 98 GLY A CA 1
ATOM 738 C C . GLY A 1 98 ? 6.953 -8.262 24.869 1.00 49.16 98 GLY A C 1
ATOM 739 O O . GLY A 1 98 ? 7.883 -8.881 24.357 1.00 49.16 98 GLY A O 1
ATOM 740 N N . ASP A 1 99 ? 5.922 -8.892 25.443 1.00 49.22 99 ASP A N 1
ATOM 741 C CA . ASP A 1 99 ? 5.783 -10.350 25.331 1.00 49.22 99 ASP A CA 1
ATOM 742 C C . ASP A 1 99 ? 5.517 -10.753 23.867 1.00 49.22 99 ASP A C 1
ATOM 744 O O . ASP A 1 99 ? 4.535 -10.278 23.281 1.00 49.22 99 ASP A O 1
ATOM 748 N N . PRO A 1 100 ? 6.330 -11.645 23.265 1.00 50.88 100 PRO A N 1
ATOM 749 C CA . PRO A 1 100 ? 6.085 -12.126 21.913 1.00 50.88 100 PRO A CA 1
ATOM 750 C C . PRO A 1 100 ? 4.716 -12.813 21.835 1.00 50.88 100 PRO A C 1
ATOM 752 O O . PRO A 1 100 ? 4.340 -13.628 22.688 1.00 50.88 100 PRO A O 1
ATOM 755 N N . LEU A 1 101 ? 3.942 -12.451 20.811 1.00 52.62 101 LEU A N 1
ATOM 756 C CA . LEU A 1 101 ? 2.636 -13.046 20.548 1.00 52.62 101 LEU A CA 1
ATOM 757 C C . LEU A 1 101 ? 2.799 -14.566 20.337 1.00 52.62 101 LEU A C 1
ATOM 759 O O . LEU A 1 101 ? 3.758 -14.999 19.698 1.00 52.62 101 LEU A O 1
ATOM 763 N N . PRO A 1 102 ? 1.902 -15.404 20.892 1.00 53.12 102 PRO A N 1
ATOM 764 C CA . PRO A 1 102 ? 2.012 -16.851 20.770 1.00 53.12 102 PRO A CA 1
ATOM 765 C C . PRO A 1 102 ? 1.888 -17.255 19.296 1.00 53.12 102 PRO A C 1
ATOM 767 O O . PRO A 1 102 ? 0.862 -17.004 18.666 1.00 53.12 102 PRO A O 1
ATOM 770 N N . SER A 1 103 ? 2.909 -17.933 18.777 1.00 52.34 103 SER A N 1
ATOM 771 C CA . SER A 1 103 ? 3.099 -18.343 17.376 1.00 52.34 103 SER A CA 1
ATOM 772 C C . SER A 1 103 ? 2.106 -19.398 16.844 1.00 52.34 103 SER A C 1
ATOM 774 O O . SER A 1 103 ? 2.358 -20.038 15.833 1.00 52.34 103 SER A O 1
ATOM 776 N N . GLY A 1 104 ? 0.959 -19.592 17.504 1.00 53.62 104 GLY A N 1
ATOM 777 C CA . GLY A 1 104 ? -0.094 -20.542 17.113 1.00 53.62 104 GLY A CA 1
ATOM 778 C C . GLY A 1 104 ? -1.417 -19.896 16.684 1.00 53.62 104 GLY A C 1
ATOM 779 O O . GLY A 1 104 ? -2.433 -20.586 16.638 1.00 53.62 104 GLY A O 1
ATOM 780 N N . ARG A 1 105 ? -1.451 -18.577 16.444 1.00 58.47 105 ARG A N 1
ATOM 781 C CA . ARG A 1 105 ? -2.688 -17.838 16.111 1.00 58.47 105 ARG A CA 1
ATOM 782 C C . ARG A 1 105 ? -2.934 -17.590 14.622 1.00 58.47 105 ARG A C 1
ATOM 784 O O . ARG A 1 105 ? -4.074 -17.299 14.278 1.00 58.47 105 ARG A O 1
ATOM 791 N N . GLU A 1 106 ? -1.942 -17.772 13.751 1.00 56.75 106 GLU A N 1
ATOM 792 C CA . GLU A 1 106 ? -2.072 -17.476 12.309 1.00 56.75 106 GLU A CA 1
ATOM 793 C C . GLU A 1 106 ? -3.199 -18.245 11.605 1.00 56.75 106 GLU A C 1
ATOM 795 O O . GLU A 1 106 ? -3.713 -17.801 10.586 1.00 56.75 106 GLU A O 1
ATOM 800 N N . GLN A 1 107 ? -3.648 -19.371 12.160 1.00 58.97 107 GLN A N 1
ATOM 801 C CA . GLN A 1 107 ? -4.608 -20.255 11.499 1.00 58.97 107 GLN A CA 1
ATOM 802 C C . GLN A 1 107 ? -6.081 -19.813 11.598 1.00 58.97 107 GLN A C 1
ATOM 804 O O . GLN A 1 107 ? -6.963 -20.568 11.192 1.00 58.97 107 GLN A O 1
ATOM 809 N N . ARG A 1 108 ? -6.379 -18.634 12.166 1.00 84.50 108 ARG A N 1
ATOM 810 C CA . ARG A 1 108 ? -7.767 -18.148 12.309 1.00 84.50 108 ARG A CA 1
ATOM 811 C C . ARG A 1 108 ? -8.210 -17.185 11.217 1.00 84.50 108 ARG A C 1
ATOM 813 O O . ARG A 1 108 ? -9.410 -17.078 10.982 1.00 84.50 108 ARG A O 1
ATOM 820 N N . THR A 1 109 ? -7.284 -16.490 10.568 1.00 89.00 109 THR A N 1
ATOM 821 C CA . THR A 1 109 ? -7.638 -15.524 9.528 1.00 89.00 109 THR A CA 1
ATOM 822 C C . THR A 1 109 ? -7.946 -16.255 8.218 1.00 89.00 109 THR A C 1
ATOM 824 O O . THR A 1 109 ? -7.170 -17.134 7.833 1.00 89.00 109 THR A O 1
ATOM 827 N N . PRO A 1 110 ? -9.051 -15.931 7.522 1.00 94.69 110 PRO A N 1
ATOM 828 C CA . PRO A 1 110 ? -9.351 -16.535 6.228 1.00 94.69 110 PRO A CA 1
ATOM 829 C C . PRO A 1 110 ? -8.209 -16.336 5.223 1.00 94.69 110 PRO A C 1
ATOM 831 O O . PRO A 1 110 ? -7.599 -15.270 5.154 1.00 94.69 110 PRO A O 1
ATOM 834 N N . ALA A 1 111 ? -7.902 -17.382 4.454 1.00 90.94 111 ALA A N 1
ATOM 835 C CA . ALA A 1 111 ? -6.758 -17.391 3.539 1.00 90.94 111 ALA A CA 1
ATOM 836 C C . ALA A 1 111 ? -6.918 -16.429 2.347 1.00 90.94 111 ALA A C 1
ATOM 838 O O . ALA A 1 111 ? -5.930 -16.062 1.722 1.00 90.94 111 ALA A O 1
ATOM 839 N N . ASP A 1 112 ? -8.151 -16.034 2.032 1.00 93.00 112 ASP A N 1
ATOM 840 C CA . ASP A 1 112 ? -8.504 -15.087 0.973 1.00 93.00 112 ASP A CA 1
ATOM 841 C C . ASP A 1 112 ? -8.442 -13.618 1.424 1.00 93.00 112 ASP A C 1
ATOM 843 O O . ASP A 1 112 ? -8.657 -12.712 0.615 1.00 93.00 112 ASP A O 1
ATOM 847 N N . TRP A 1 113 ? -8.148 -13.359 2.703 1.00 95.44 113 TRP A N 1
ATOM 848 C CA . TRP A 1 113 ? -7.952 -12.000 3.189 1.00 95.44 113 TRP A CA 1
ATOM 849 C C . TRP A 1 113 ? -6.682 -11.380 2.621 1.00 95.44 113 TRP A C 1
ATOM 851 O O . TRP A 1 113 ? -5.626 -12.006 2.519 1.00 95.44 113 TRP A O 1
ATOM 861 N N . ARG A 1 114 ? -6.794 -10.100 2.282 1.00 94.00 114 ARG A N 1
ATOM 862 C CA . ARG A 1 114 ? -5.718 -9.313 1.697 1.00 94.00 114 ARG A CA 1
ATOM 863 C C . ARG A 1 114 ? -4.829 -8.749 2.796 1.00 94.00 114 ARG A C 1
ATOM 865 O O . ARG A 1 114 ? -5.321 -8.217 3.788 1.00 94.00 114 ARG A O 1
ATOM 872 N N . VAL A 1 115 ? -3.521 -8.828 2.580 1.00 95.62 115 VAL A N 1
ATOM 873 C CA . VAL A 1 115 ? -2.513 -8.188 3.429 1.00 95.62 115 VAL A CA 1
ATOM 874 C C . VAL A 1 115 ? -2.519 -6.682 3.178 1.00 95.62 115 VAL A C 1
ATOM 876 O O . VAL A 1 115 ? -2.570 -6.220 2.037 1.00 95.62 115 VAL A O 1
ATOM 879 N N . GLU A 1 116 ? -2.454 -5.919 4.259 1.00 95.75 116 GLU A N 1
ATOM 880 C CA . GLU A 1 116 ? -2.315 -4.473 4.266 1.00 95.75 116 GLU A CA 1
ATOM 881 C C . GLU A 1 116 ? -1.113 -4.092 5.114 1.00 95.75 116 GLU A C 1
ATOM 883 O O . GLU A 1 116 ? -1.098 -4.368 6.313 1.00 95.75 116 GLU A O 1
ATOM 888 N N . SER A 1 117 ? -0.148 -3.412 4.500 1.00 96.25 117 SER A N 1
ATOM 889 C CA . SER A 1 117 ? 1.088 -3.004 5.169 1.00 96.25 117 SER A CA 1
ATOM 890 C C . SER A 1 117 ? 1.273 -1.493 5.158 1.00 96.25 117 SER A C 1
ATOM 892 O O . SER A 1 117 ? 0.895 -0.805 4.201 1.00 96.25 117 SER A O 1
ATOM 894 N N . TYR A 1 118 ? 1.880 -0.977 6.220 1.00 95.94 118 TYR A N 1
ATOM 895 C CA . TYR A 1 118 ? 2.368 0.391 6.324 1.00 95.94 118 TYR A CA 1
ATOM 896 C C . TYR A 1 118 ? 3.583 0.413 7.257 1.00 95.94 118 TYR A C 1
ATOM 898 O O . TYR A 1 118 ? 3.503 0.031 8.426 1.00 95.94 118 TYR A O 1
ATOM 906 N N . ARG A 1 119 ? 4.718 0.887 6.738 1.00 95.31 119 ARG A N 1
ATOM 907 C CA . ARG A 1 119 ? 6.045 0.790 7.359 1.00 95.31 119 ARG A CA 1
ATOM 908 C C . ARG A 1 119 ? 6.344 -0.665 7.739 1.00 95.31 119 ARG A C 1
ATOM 910 O O . ARG A 1 119 ? 6.271 -1.537 6.887 1.00 95.31 119 ARG A O 1
ATOM 917 N N . ASN A 1 120 ? 6.662 -0.923 9.002 1.00 96.81 120 ASN A N 1
ATOM 918 C CA . ASN A 1 120 ? 6.971 -2.238 9.557 1.00 96.81 120 ASN A CA 1
ATOM 919 C C . ASN A 1 120 ? 5.757 -2.940 10.186 1.00 96.81 120 ASN A C 1
ATOM 921 O O . ASN A 1 120 ? 5.939 -3.863 10.975 1.00 96.81 120 ASN A O 1
ATOM 925 N N . VAL A 1 121 ? 4.532 -2.477 9.924 1.00 97.94 121 VAL A N 1
ATOM 926 C CA . VAL A 1 121 ? 3.307 -3.059 10.484 1.00 97.94 121 VAL A CA 1
ATOM 927 C C . VAL A 1 121 ? 2.424 -3.562 9.356 1.00 97.94 121 VAL A C 1
ATOM 929 O O . VAL A 1 121 ? 2.211 -2.854 8.372 1.00 97.94 121 VAL A O 1
ATOM 932 N N . GLN A 1 122 ? 1.873 -4.758 9.533 1.00 97.94 122 GLN A N 1
ATOM 933 C CA . GLN A 1 122 ? 0.913 -5.347 8.611 1.00 97.94 122 GLN A CA 1
ATOM 934 C C . GLN A 1 122 ? -0.253 -6.001 9.352 1.00 97.94 122 GLN A C 1
ATOM 936 O O . GLN A 1 122 ? -0.141 -6.367 10.522 1.00 97.94 122 GLN A O 1
ATOM 941 N N . LEU A 1 123 ? -1.373 -6.157 8.658 1.00 97.94 123 LEU A N 1
ATOM 942 C CA . LEU A 1 123 ? -2.532 -6.934 9.093 1.00 97.94 123 LEU A CA 1
ATOM 943 C C . LEU A 1 123 ? -3.283 -7.465 7.872 1.00 97.94 123 LEU A C 1
ATOM 945 O O . LEU A 1 123 ? -2.956 -7.126 6.736 1.00 97.94 123 LEU A O 1
ATOM 949 N N . LYS A 1 124 ? -4.306 -8.283 8.099 1.00 97.38 124 LYS A N 1
ATOM 950 C CA . LYS A 1 124 ? -5.172 -8.833 7.057 1.00 97.38 124 LYS A CA 1
ATOM 951 C C . LYS A 1 124 ? -6.578 -8.251 7.180 1.00 97.38 124 LYS A C 1
ATOM 953 O O . LYS A 1 124 ? -7.102 -8.116 8.285 1.00 97.38 124 LYS A O 1
ATOM 958 N N . VAL A 1 125 ? -7.186 -7.934 6.041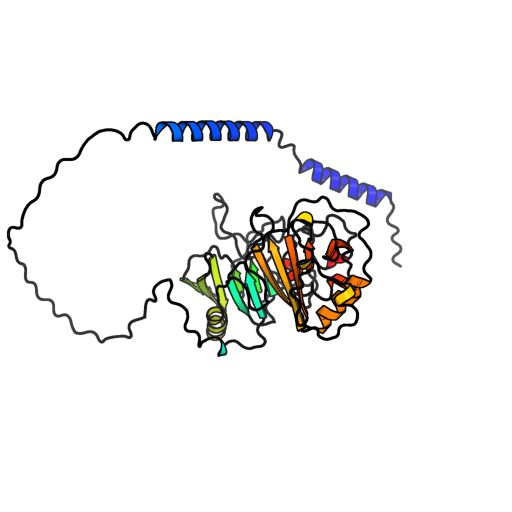 1.00 96.69 125 VAL A N 1
ATOM 959 C CA . VAL A 1 125 ? -8.576 -7.461 5.925 1.00 96.69 125 VAL A CA 1
ATOM 960 C C . VAL A 1 125 ? -9.315 -8.241 4.837 1.00 96.69 125 VAL A C 1
ATOM 962 O O . VAL A 1 125 ? -8.670 -8.776 3.929 1.00 96.69 125 VAL A O 1
ATOM 965 N N . PRO A 1 126 ? -10.657 -8.288 4.860 1.00 95.62 126 PRO A N 1
ATOM 966 C CA . PRO A 1 126 ? -11.411 -8.852 3.751 1.00 95.62 126 PRO A CA 1
ATOM 967 C C . PRO A 1 126 ? -11.050 -8.191 2.412 1.00 95.62 126 PRO A C 1
ATOM 969 O O . PRO A 1 126 ? -10.842 -6.976 2.347 1.00 95.62 126 PRO A O 1
ATOM 972 N N . PRO A 1 127 ? -11.025 -8.957 1.308 1.00 91.44 127 PRO A N 1
ATOM 973 C CA . PRO A 1 127 ? -10.604 -8.447 0.001 1.00 91.44 127 PRO A CA 1
ATOM 974 C C . PRO A 1 127 ? -11.547 -7.378 -0.577 1.00 91.44 127 PRO A C 1
ATOM 976 O O . PRO A 1 127 ? -11.179 -6.695 -1.531 1.00 91.44 127 PRO A O 1
ATOM 979 N N . THR A 1 128 ? -12.747 -7.226 -0.009 1.00 90.19 128 THR A N 1
ATOM 980 C CA . THR A 1 128 ? -13.759 -6.230 -0.389 1.00 90.19 128 THR A CA 1
ATOM 981 C C . THR A 1 128 ? -13.537 -4.852 0.237 1.00 90.19 128 THR A C 1
ATOM 983 O O . THR A 1 128 ? -14.202 -3.901 -0.167 1.00 90.19 128 THR A O 1
ATOM 986 N N . TRP A 1 129 ? -12.635 -4.726 1.216 1.00 91.75 129 TRP A N 1
ATOM 987 C CA . TRP A 1 129 ? -12.305 -3.439 1.824 1.00 91.75 129 TRP A CA 1
ATOM 988 C C . TRP A 1 129 ? -11.494 -2.588 0.851 1.00 91.75 129 TRP A C 1
ATOM 990 O O . TRP A 1 129 ? -10.485 -3.051 0.302 1.00 91.75 129 TRP A O 1
ATOM 1000 N N . GLY A 1 130 ? -11.905 -1.333 0.679 1.00 87.06 130 GLY A N 1
ATOM 1001 C CA . GLY A 1 130 ? -11.165 -0.379 -0.137 1.00 87.06 130 GLY A CA 1
ATOM 1002 C C . GLY A 1 130 ? -10.023 0.295 0.605 1.00 87.06 130 GLY A C 1
ATOM 1003 O O . GLY A 1 130 ? -9.624 -0.075 1.710 1.00 87.06 130 GLY A O 1
ATOM 1004 N N . TRP A 1 131 ? -9.510 1.347 -0.018 1.00 86.31 131 TRP A N 1
ATOM 1005 C CA . TRP A 1 131 ? -8.382 2.138 0.468 1.00 86.31 131 TRP A CA 1
ATOM 1006 C C . TRP A 1 131 ? -8.815 3.565 0.782 1.00 86.31 131 TRP A C 1
ATOM 1008 O O . TRP A 1 131 ? -9.681 4.103 0.107 1.00 86.31 131 TRP A O 1
ATOM 1018 N N . GLY A 1 132 ? -8.189 4.211 1.761 1.00 82.25 132 GLY A N 1
ATOM 1019 C CA . GLY A 1 132 ? -8.483 5.603 2.091 1.00 82.25 132 GLY A CA 1
ATOM 1020 C C . GLY A 1 132 ? -7.348 6.307 2.829 1.00 82.25 132 GLY A C 1
ATOM 1021 O O . GLY A 1 132 ? -6.228 5.801 2.938 1.00 82.25 132 GLY A O 1
ATOM 1022 N N . ALA A 1 133 ? -7.646 7.489 3.363 1.00 82.56 133 ALA A N 1
ATOM 1023 C CA . ALA A 1 133 ? -6.752 8.213 4.262 1.00 82.56 133 ALA A CA 1
ATOM 1024 C C . ALA A 1 133 ? -7.031 7.835 5.723 1.00 82.56 133 ALA A C 1
ATOM 1026 O O . ALA A 1 133 ? -8.175 7.581 6.100 1.00 82.56 133 ALA A O 1
ATOM 1027 N N . SER A 1 134 ? -5.990 7.812 6.555 1.00 86.81 134 SER A N 1
ATOM 1028 C CA . SER A 1 134 ? -6.149 7.867 8.006 1.00 86.81 134 SER A CA 1
ATOM 1029 C C . SER A 1 134 ? -6.087 9.319 8.480 1.00 86.81 134 SER A C 1
ATOM 1031 O O . SER A 1 134 ? -5.427 10.159 7.853 1.00 86.81 134 SER A O 1
ATOM 1033 N N . PRO A 1 135 ? -6.777 9.644 9.583 1.00 85.56 135 PRO A N 1
ATOM 1034 C CA . PRO A 1 135 ? -6.661 10.954 10.187 1.00 85.56 135 PRO A CA 1
ATOM 1035 C C . PRO A 1 135 ? -5.230 11.243 10.628 1.00 85.56 135 PRO A C 1
ATOM 1037 O O . PRO A 1 135 ? -4.500 10.369 11.089 1.00 85.56 135 PRO A O 1
ATOM 1040 N N . GLN A 1 136 ? -4.855 12.510 10.551 1.00 80.56 136 GLN A N 1
ATOM 1041 C CA . GLN A 1 136 ? -3.597 13.028 11.051 1.00 80.56 136 GLN A CA 1
ATOM 1042 C C . GLN A 1 136 ? -3.824 13.786 12.357 1.00 80.56 136 GLN A C 1
ATOM 1044 O O . GLN A 1 136 ? -4.880 14.384 12.603 1.00 80.56 136 GLN A O 1
ATOM 1049 N N . ALA A 1 137 ? -2.804 13.757 13.215 1.00 75.19 137 ALA A N 1
ATOM 1050 C CA . ALA A 1 137 ? -2.777 14.621 14.380 1.00 75.19 137 ALA A CA 1
ATOM 1051 C C . ALA A 1 137 ? -2.775 16.075 13.904 1.00 75.19 137 ALA A C 1
ATOM 1053 O O . ALA A 1 137 ? -2.047 16.448 12.985 1.00 75.19 137 ALA A O 1
ATOM 1054 N N . VAL A 1 138 ? -3.601 16.891 14.543 1.00 65.69 138 VAL A N 1
ATOM 1055 C CA . VAL A 1 138 ? -3.717 18.310 14.236 1.00 65.69 138 VAL A CA 1
ATOM 1056 C C . VAL A 1 138 ? -2.354 18.982 14.352 1.00 65.69 138 VAL A C 1
ATOM 1058 O O . VAL A 1 138 ? -1.694 18.868 15.389 1.00 65.69 138 VAL A O 1
ATOM 1061 N N . ALA A 1 139 ? -1.939 19.726 13.326 1.00 60.31 139 ALA A N 1
ATOM 1062 C CA . ALA A 1 139 ? -0.828 20.653 13.487 1.00 60.31 139 ALA A CA 1
ATOM 1063 C C . ALA A 1 139 ? -1.177 21.639 14.616 1.00 60.31 139 ALA A C 1
ATOM 1065 O O . ALA A 1 139 ? -2.288 22.170 14.658 1.00 60.31 139 ALA A O 1
ATOM 1066 N N . ALA A 1 140 ? -0.247 21.863 15.548 1.00 49.91 140 ALA A N 1
ATOM 1067 C CA . ALA A 1 140 ? -0.471 22.707 16.720 1.00 49.91 140 ALA A CA 1
ATOM 1068 C C . ALA A 1 140 ? -1.121 24.052 16.330 1.00 49.91 140 ALA A C 1
ATOM 1070 O O . ALA A 1 140 ? -0.484 24.882 15.681 1.00 49.91 140 ALA A O 1
ATOM 1071 N N . GLY A 1 141 ? -2.387 24.259 16.713 1.00 55.94 141 GLY A N 1
ATOM 1072 C CA . GLY A 1 141 ? -3.121 25.501 16.442 1.00 55.94 141 GLY A CA 1
ATOM 1073 C C . GLY A 1 141 ? -4.555 25.342 15.929 1.00 55.94 141 GLY A C 1
ATOM 1074 O O . GLY A 1 141 ? -5.320 26.296 16.070 1.00 55.94 141 GLY A O 1
ATOM 1075 N N . VAL A 1 142 ? -4.956 24.178 15.402 1.00 59.59 142 VAL A N 1
ATOM 1076 C CA . VAL A 1 142 ? -6.377 23.912 15.103 1.00 59.59 142 VAL A CA 1
ATOM 1077 C C . VAL A 1 142 ? -7.032 23.248 16.316 1.00 59.59 142 VAL A C 1
ATOM 1079 O O . VAL A 1 142 ? -6.446 22.364 16.939 1.00 59.59 142 VAL A O 1
ATOM 1082 N N . LYS A 1 143 ? -8.181 23.776 16.747 1.00 56.56 143 LYS A N 1
ATOM 1083 C CA . LYS A 1 143 ? -8.702 23.527 18.099 1.00 56.56 143 LYS A CA 1
ATOM 1084 C C . LYS A 1 143 ? -9.512 22.238 18.248 1.00 56.56 143 LYS A C 1
ATOM 1086 O O . LYS A 1 143 ? -9.652 21.797 19.383 1.00 56.56 143 LYS A O 1
ATOM 1091 N N . ASP A 1 144 ? -9.966 21.607 17.163 1.00 57.94 144 ASP A N 1
ATOM 1092 C CA . ASP A 1 144 ? -11.013 20.585 17.265 1.00 57.94 144 ASP A CA 1
ATOM 1093 C C . ASP A 1 144 ? -10.733 19.333 16.412 1.00 57.94 144 ASP A C 1
ATOM 1095 O O . ASP A 1 144 ? -10.927 19.339 15.201 1.00 57.94 144 ASP A O 1
ATOM 1099 N N . GLY A 1 145 ? -10.350 18.237 17.081 1.00 58.56 145 GLY A N 1
ATOM 1100 C CA . GLY A 1 145 ? -10.394 16.865 16.550 1.00 58.56 145 GLY A CA 1
ATOM 1101 C C . GLY A 1 145 ? -9.305 16.479 15.533 1.00 58.56 145 GLY A C 1
ATOM 1102 O O . GLY A 1 145 ? -8.604 17.340 15.018 1.00 58.56 145 GLY A O 1
ATOM 1103 N N . PRO A 1 146 ? -9.105 15.175 15.264 1.00 58.62 146 PRO A N 1
ATOM 1104 C CA . PRO A 1 146 ? -8.225 14.719 14.186 1.00 58.62 146 PRO A CA 1
ATOM 1105 C C . PRO A 1 146 ? -8.671 15.268 12.818 1.00 58.62 146 PRO A C 1
ATOM 1107 O O . PRO A 1 146 ? -9.866 15.354 12.550 1.00 58.62 146 PRO A O 1
ATOM 1110 N N . TYR A 1 147 ? -7.717 15.596 11.938 1.00 64.06 147 TYR A N 1
ATOM 1111 C CA . TYR A 1 147 ? -8.004 16.098 10.585 1.00 64.06 147 TYR A CA 1
ATOM 1112 C C . TYR A 1 147 ? -7.693 15.030 9.547 1.00 64.06 147 TYR A C 1
ATOM 1114 O O . TYR A 1 147 ? -6.641 14.399 9.604 1.00 64.06 147 TYR A O 1
ATOM 1122 N N . ILE A 1 148 ? -8.582 14.849 8.575 1.00 59.12 148 ILE A N 1
ATOM 1123 C CA . ILE A 1 148 ? -8.360 13.939 7.452 1.00 59.12 148 ILE A CA 1
ATOM 1124 C C . ILE A 1 148 ? -7.983 14.791 6.240 1.00 59.12 148 ILE A C 1
ATOM 1126 O O . ILE A 1 148 ? -8.798 15.530 5.703 1.00 59.12 148 ILE A O 1
ATOM 1130 N N . CYS A 1 149 ? -6.725 14.715 5.815 1.00 60.03 149 CYS A N 1
ATOM 1131 C CA . CYS A 1 149 ? -6.282 15.351 4.577 1.00 60.03 149 CYS A CA 1
ATOM 1132 C C . CYS A 1 149 ? -6.458 14.371 3.416 1.00 60.03 149 CYS A C 1
ATOM 1134 O O . CYS A 1 149 ? -5.590 13.538 3.154 1.00 60.03 149 CYS A O 1
ATOM 1136 N N . GLY A 1 150 ? -7.603 14.450 2.748 1.00 55.78 150 GLY A N 1
ATOM 1137 C CA . GLY A 1 150 ? -7.904 13.647 1.573 1.00 55.78 150 GLY A CA 1
ATOM 1138 C C . GLY A 1 150 ? -9.361 13.791 1.143 1.00 55.78 150 GLY A C 1
ATOM 1139 O O . GLY A 1 150 ? -10.173 14.303 1.919 1.00 55.78 150 GLY A O 1
ATOM 1140 N N . PRO A 1 151 ? -9.706 13.332 -0.073 1.00 45.75 151 PRO A N 1
ATOM 1141 C CA . PRO A 1 151 ? -11.090 13.276 -0.505 1.00 45.75 151 PRO A CA 1
ATOM 1142 C C . PRO A 1 151 ? -11.853 12.422 0.508 1.00 45.75 151 PRO A C 1
ATOM 1144 O O . PRO A 1 151 ? -11.331 11.387 0.931 1.00 45.75 151 PRO A O 1
ATOM 1147 N N . GLU A 1 152 ? -13.036 12.904 0.912 1.00 54.16 152 GLU A N 1
ATOM 1148 C CA . GLU A 1 152 ? -14.015 12.216 1.769 1.00 54.16 152 GLU A CA 1
ATOM 1149 C C . GLU A 1 152 ? -13.852 10.709 1.646 1.00 54.16 152 GLU A C 1
ATOM 1151 O O . GLU A 1 152 ? -13.892 10.244 0.520 1.00 54.16 152 GLU A O 1
ATOM 1156 N N . VAL A 1 153 ? -13.610 9.986 2.743 1.00 54.22 153 VAL A N 1
ATOM 1157 C CA . VAL A 1 153 ? -13.384 8.531 2.795 1.00 54.22 153 VAL A CA 1
ATOM 1158 C C . VAL A 1 153 ? -14.055 7.790 1.632 1.00 54.22 153 VAL A C 1
ATOM 1160 O O . VAL A 1 153 ? -15.220 7.413 1.690 1.00 54.22 153 VAL A O 1
ATOM 1163 N N . LYS A 1 154 ? -13.320 7.632 0.535 1.00 59.62 154 LYS A N 1
ATOM 1164 C CA . LYS A 1 154 ? -13.849 7.025 -0.676 1.00 59.62 154 LYS A CA 1
ATOM 1165 C C . LYS A 1 154 ? -13.405 5.579 -0.636 1.00 59.62 154 LYS A C 1
ATOM 1167 O O . LYS A 1 154 ? -12.208 5.309 -0.641 1.00 59.62 154 LYS A O 1
ATOM 1172 N N . ASN A 1 155 ? -14.355 4.660 -0.550 1.00 62.50 155 ASN A N 1
ATOM 1173 C CA . ASN A 1 155 ? -14.079 3.256 -0.762 1.00 62.50 155 ASN A CA 1
ATOM 1174 C C . ASN A 1 155 ? -13.729 3.101 -2.247 1.00 62.50 155 ASN A C 1
ATOM 1176 O O . ASN A 1 155 ? -14.516 3.458 -3.122 1.00 62.50 155 ASN A O 1
ATOM 1180 N N . PHE A 1 156 ? -12.519 2.632 -2.536 1.00 64.94 156 PHE A N 1
ATOM 1181 C CA . PHE A 1 156 ? -12.120 2.255 -3.888 1.00 64.94 156 PHE A CA 1
ATOM 1182 C C . PHE A 1 156 ? -12.138 0.734 -3.943 1.00 64.94 156 PHE A C 1
ATOM 1184 O O . PHE A 1 156 ? -11.172 0.123 -3.485 1.00 64.94 156 PHE A O 1
ATOM 1191 N N . PRO A 1 157 ? -13.215 0.104 -4.444 1.00 64.56 157 PRO A N 1
ATOM 1192 C CA . PRO A 1 157 ? -13.207 -1.329 -4.656 1.00 64.56 157 PRO A CA 1
ATOM 1193 C C . PRO A 1 157 ? -12.065 -1.719 -5.596 1.00 64.56 157 PRO A C 1
ATOM 1195 O O . PRO A 1 157 ? -11.641 -0.937 -6.450 1.00 64.56 157 PRO A O 1
ATOM 1198 N N . ARG A 1 158 ? -11.596 -2.958 -5.441 1.00 62.91 158 ARG A N 1
ATOM 1199 C CA . ARG A 1 158 ? -10.427 -3.541 -6.116 1.00 62.91 158 ARG A CA 1
ATOM 1200 C C . ARG A 1 158 ? -10.318 -3.231 -7.616 1.00 62.91 158 ARG A C 1
ATOM 1202 O O . ARG A 1 158 ? -9.220 -2.967 -8.103 1.00 62.91 158 ARG A O 1
ATOM 1209 N N . ASP A 1 159 ? -11.461 -3.192 -8.296 1.00 63.94 159 ASP A N 1
ATOM 1210 C CA . ASP A 1 159 ? -11.563 -3.110 -9.755 1.00 63.94 159 ASP A CA 1
ATOM 1211 C C . ASP A 1 159 ? -12.260 -1.831 -10.248 1.00 63.94 159 ASP A C 1
ATOM 1213 O O . ASP A 1 159 ? -12.661 -1.736 -11.407 1.00 63.94 159 ASP A O 1
ATOM 1217 N N . THR A 1 160 ? -12.444 -0.843 -9.369 1.00 61.66 160 THR A N 1
ATOM 1218 C CA . THR A 1 160 ? -13.174 0.387 -9.697 1.00 61.66 160 THR A CA 1
ATOM 1219 C C . THR A 1 160 ? -12.205 1.507 -10.080 1.00 61.66 160 THR A C 1
ATOM 1221 O O . THR A 1 160 ? -11.293 1.815 -9.306 1.00 61.66 160 THR A O 1
ATOM 1224 N N . PRO A 1 161 ? -12.369 2.145 -11.255 1.00 60.53 161 PRO A N 1
ATOM 1225 C CA . PRO A 1 161 ? -11.584 3.315 -11.619 1.00 60.53 161 PRO A CA 1
ATOM 1226 C C . PRO A 1 161 ? -11.688 4.416 -10.548 1.00 60.53 161 PRO A C 1
ATOM 1228 O O . PRO A 1 161 ? -12.744 4.574 -9.936 1.00 60.53 161 PRO A O 1
ATOM 1231 N N . PRO A 1 162 ? -10.650 5.250 -10.347 1.00 56.25 162 PRO A N 1
ATOM 1232 C CA . PRO A 1 162 ? -10.651 6.295 -9.315 1.00 56.25 162 PRO A CA 1
ATOM 1233 C C . PRO A 1 162 ? -11.834 7.287 -9.358 1.00 56.25 162 PRO A C 1
ATOM 1235 O O . PRO A 1 162 ? -12.077 7.974 -8.367 1.00 56.25 162 PRO A O 1
ATOM 1238 N N . GLY A 1 163 ? -12.553 7.383 -10.482 1.00 59.56 163 GLY A N 1
ATOM 1239 C CA . GLY A 1 163 ? -13.727 8.248 -10.651 1.00 59.56 163 GLY A CA 1
ATOM 1240 C C . GLY A 1 163 ? -15.032 7.701 -10.060 1.00 59.56 163 GLY A C 1
ATOM 1241 O O . GLY A 1 163 ? -15.913 8.495 -9.749 1.00 59.56 163 GLY A O 1
ATOM 1242 N N . ASP A 1 164 ? -15.127 6.388 -9.839 1.00 63.03 164 ASP A N 1
ATOM 1243 C CA . ASP A 1 164 ? -16.379 5.695 -9.489 1.00 63.03 164 ASP A CA 1
ATOM 1244 C C . ASP A 1 164 ? -16.408 5.229 -8.024 1.00 63.03 164 ASP A C 1
ATOM 1246 O O . ASP A 1 164 ? -17.143 4.314 -7.662 1.00 63.03 164 ASP A O 1
ATOM 1250 N N . ALA A 1 165 ? -15.580 5.826 -7.164 1.00 63.50 165 ALA A N 1
ATOM 1251 C CA . ALA A 1 165 ? -15.542 5.440 -5.760 1.00 63.50 165 ALA A CA 1
ATOM 1252 C C . ALA A 1 165 ? -16.890 5.641 -5.069 1.00 63.50 165 ALA A C 1
ATOM 1254 O O . ALA A 1 165 ? -17.461 6.738 -5.096 1.00 63.50 165 ALA A O 1
ATOM 1255 N N . GLU A 1 166 ? -17.319 4.611 -4.351 1.00 65.44 166 GLU A N 1
ATOM 1256 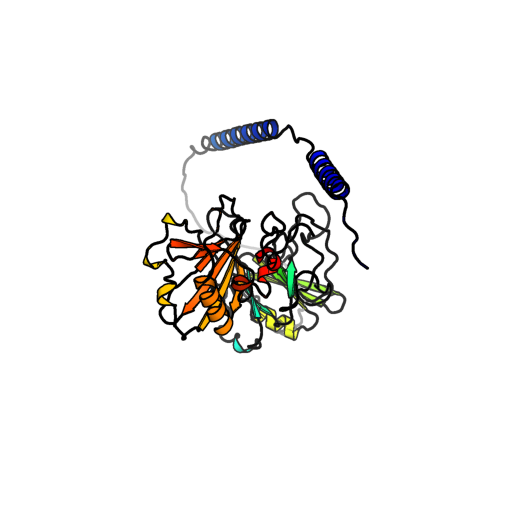C CA . GLU A 1 166 ? -18.472 4.707 -3.477 1.00 65.44 166 GLU A CA 1
ATOM 1257 C C . GLU A 1 166 ? -18.048 5.376 -2.158 1.00 65.44 166 GLU A C 1
ATOM 1259 O O . GLU A 1 166 ? -17.027 5.016 -1.566 1.00 65.44 166 GLU A O 1
ATOM 1264 N N . PRO A 1 167 ? -18.798 6.376 -1.670 1.00 65.12 167 PRO A N 1
ATOM 1265 C CA . PRO A 1 167 ? -18.495 7.042 -0.403 1.00 65.12 167 PRO A CA 1
ATOM 1266 C C . PRO A 1 167 ? -18.781 6.156 0.822 1.00 65.12 167 PRO A C 1
ATOM 1268 O O . PRO A 1 167 ? -18.473 6.544 1.945 1.00 65.12 167 PRO A O 1
ATOM 1271 N N . GLU A 1 168 ? -19.376 4.977 0.628 1.00 78.81 168 GLU A N 1
ATOM 1272 C CA . GLU A 1 168 ? -19.835 4.096 1.698 1.00 78.81 168 GLU A CA 1
ATOM 1273 C C . GLU A 1 168 ? -19.098 2.749 1.646 1.00 78.81 168 GLU A C 1
ATOM 1275 O O . GLU A 1 168 ? -18.914 2.143 0.590 1.00 78.81 168 GLU A O 1
ATOM 1280 N N . GLY A 1 169 ? -18.651 2.268 2.807 1.00 87.31 169 GLY A N 1
ATOM 1281 C CA . GLY A 1 169 ? -18.100 0.921 2.958 1.00 87.31 169 GLY A CA 1
ATOM 1282 C C . GLY A 1 169 ? -16.794 0.846 3.749 1.00 87.31 169 GLY A C 1
ATOM 1283 O O . GLY A 1 169 ? -16.201 1.864 4.112 1.00 87.31 169 GLY A O 1
ATOM 1284 N N . PRO A 1 170 ? -16.349 -0.373 4.075 1.00 92.38 170 PRO A N 1
ATOM 1285 C CA . PRO A 1 170 ? -15.174 -0.571 4.898 1.00 92.38 170 PRO A CA 1
ATOM 1286 C C . PRO A 1 170 ? -13.882 -0.250 4.135 1.00 92.38 170 PRO A C 1
ATOM 1288 O O . PRO A 1 170 ? -13.783 -0.496 2.931 1.00 92.38 170 PRO A O 1
ATOM 1291 N N . TYR A 1 171 ? -12.884 0.310 4.822 1.00 90.75 171 TYR A N 1
ATOM 1292 C CA . TYR A 1 171 ? -11.661 0.776 4.163 1.00 90.75 171 TYR A CA 1
ATOM 1293 C C . TYR A 1 171 ? -10.416 0.744 5.054 1.00 90.75 171 TYR A C 1
ATOM 1295 O O . TYR A 1 171 ? -10.486 0.719 6.284 1.00 90.75 171 TYR A O 1
ATOM 1303 N N . VAL A 1 172 ? -9.251 0.801 4.411 1.00 92.50 172 VAL A N 1
ATOM 1304 C CA . VAL A 1 172 ? -7.943 0.871 5.067 1.00 92.50 172 VAL A CA 1
ATOM 1305 C C . VAL A 1 172 ? -7.283 2.220 4.798 1.00 92.50 172 VAL A C 1
ATOM 1307 O O . VAL A 1 172 ? -6.890 2.537 3.676 1.00 92.50 172 VAL A O 1
ATOM 1310 N N . GLY A 1 173 ? -7.171 3.018 5.854 1.00 89.44 173 GLY A N 1
ATOM 1311 C CA . GLY A 1 173 ? -6.607 4.358 5.890 1.00 89.44 173 GLY A CA 1
ATOM 1312 C C . GLY A 1 173 ? -5.115 4.400 6.222 1.00 89.44 173 GLY A C 1
ATOM 1313 O O . GLY A 1 173 ? -4.651 3.723 7.144 1.00 89.44 173 GLY A O 1
ATOM 1314 N N . ARG A 1 174 ? -4.370 5.264 5.523 1.00 89.12 174 ARG A N 1
ATOM 1315 C CA . ARG A 1 174 ? -2.952 5.581 5.785 1.00 89.12 174 ARG A CA 1
ATOM 1316 C C . ARG A 1 174 ? -2.715 7.092 5.868 1.00 89.12 174 ARG A C 1
ATOM 1318 O O . ARG A 1 174 ? -3.479 7.846 5.264 1.00 89.12 174 ARG A O 1
ATOM 1325 N N . PRO A 1 175 ? -1.644 7.557 6.538 1.00 83.75 175 PRO A N 1
ATOM 1326 C CA . PRO A 1 175 ? -1.369 8.982 6.729 1.00 83.75 175 PRO A CA 1
ATOM 1327 C C . PRO A 1 175 ? -0.718 9.591 5.475 1.00 83.75 175 PRO A C 1
ATOM 1329 O O . PRO A 1 175 ? 0.368 10.163 5.531 1.00 83.75 175 PRO A O 1
ATOM 1332 N N . VAL A 1 176 ? -1.347 9.426 4.314 1.00 69.88 176 VAL A N 1
ATOM 1333 C CA . VAL A 1 176 ? -0.885 9.993 3.045 1.00 69.88 176 VAL A CA 1
ATOM 1334 C C . VAL A 1 176 ? -1.789 11.169 2.713 1.00 69.88 176 VAL A C 1
ATOM 1336 O O . VAL A 1 176 ? -3.008 11.030 2.747 1.00 69.88 176 VAL A O 1
ATOM 1339 N N . MET A 1 177 ? -1.198 12.330 2.418 1.00 62.34 177 MET A N 1
ATOM 1340 C CA . MET A 1 177 ? -1.955 13.444 1.846 1.00 62.34 177 MET A CA 1
ATOM 1341 C C . MET A 1 177 ? -2.412 13.005 0.459 1.00 62.34 177 MET A C 1
ATOM 1343 O O . MET A 1 177 ? -1.589 12.878 -0.442 1.00 62.34 177 MET A O 1
ATOM 1347 N N . LEU A 1 178 ? -3.698 12.689 0.318 1.00 53.94 178 LEU A N 1
ATOM 1348 C CA . LEU A 1 178 ? -4.261 12.239 -0.956 1.00 53.94 178 LEU A CA 1
ATOM 1349 C C . LEU A 1 178 ? -4.503 13.410 -1.918 1.00 53.94 178 LEU A C 1
ATOM 1351 O O . LEU A 1 178 ? -4.529 13.209 -3.128 1.00 53.94 178 LEU A O 1
ATOM 1355 N N . THR A 1 179 ? -4.677 14.615 -1.377 1.00 54.84 179 THR A N 1
ATOM 1356 C CA . THR A 1 179 ? -4.961 15.861 -2.096 1.00 54.84 179 THR A CA 1
ATOM 1357 C C . THR A 1 179 ? -4.333 17.043 -1.360 1.00 54.84 179 THR A C 1
ATOM 1359 O O . THR A 1 179 ? -4.112 16.977 -0.149 1.00 54.84 179 THR A O 1
ATOM 1362 N N . ASP A 1 180 ? -4.109 18.146 -2.080 1.00 56.22 180 ASP A N 1
ATOM 1363 C CA . ASP A 1 180 ? -3.727 19.440 -1.485 1.00 56.22 180 ASP A CA 1
ATOM 1364 C C . ASP A 1 180 ? -4.881 20.051 -0.660 1.00 56.22 180 ASP A C 1
ATOM 1366 O O . ASP A 1 180 ? -4.679 20.932 0.178 1.00 56.22 180 ASP A O 1
ATOM 1370 N N . GLU A 1 181 ? -6.104 19.563 -0.877 1.00 55.81 181 GLU A N 1
ATOM 1371 C CA . GLU A 1 181 ? -7.295 19.942 -0.128 1.00 55.81 181 GLU A CA 1
ATOM 1372 C C . GLU A 1 181 ? -7.458 19.051 1.111 1.00 55.81 181 GLU A C 1
ATOM 1374 O O . GLU A 1 181 ? -7.761 17.861 1.009 1.00 55.81 181 GLU A O 1
ATOM 1379 N N . CYS A 1 182 ? -7.271 19.639 2.296 1.00 62.81 182 CYS A N 1
ATOM 1380 C CA . CYS A 1 182 ? -7.671 19.031 3.562 1.00 62.81 182 CYS A CA 1
ATOM 1381 C C . CYS A 1 182 ? -9.080 19.505 3.922 1.00 62.81 182 CYS A C 1
ATOM 1383 O O . CYS A 1 182 ? -9.294 20.692 4.181 1.00 62.81 182 CYS A O 1
ATOM 1385 N N . VAL A 1 183 ? -10.031 18.580 3.996 1.00 60.97 183 VAL A N 1
ATOM 1386 C CA . VAL A 1 183 ? -11.377 18.840 4.518 1.00 60.97 183 VAL A CA 1
ATOM 1387 C C . VAL A 1 183 ? -11.483 18.305 5.940 1.00 60.97 183 VAL A C 1
ATOM 1389 O O . VAL A 1 183 ? -10.963 17.244 6.264 1.00 60.97 183 VAL A O 1
ATOM 1392 N N . ALA A 1 184 ? -12.152 19.041 6.827 1.00 63.44 184 ALA A N 1
ATOM 1393 C CA . ALA A 1 184 ? -12.494 18.490 8.133 1.00 63.44 184 ALA A CA 1
ATOM 1394 C C . ALA A 1 184 ? -13.404 17.269 7.916 1.00 63.44 184 ALA A C 1
ATOM 1396 O O . ALA A 1 184 ? -14.502 17.401 7.371 1.00 63.44 184 ALA A O 1
ATOM 1397 N N . GLY A 1 185 ? -12.917 16.086 8.294 1.00 59.47 185 GLY A N 1
ATOM 1398 C CA . GLY A 1 185 ? -13.655 14.836 8.158 1.00 59.47 185 GLY A CA 1
ATOM 1399 C C . GLY A 1 185 ? -14.897 14.818 9.048 1.00 59.47 185 GLY A C 1
ATOM 1400 O O . GLY A 1 185 ? -14.940 15.456 10.104 1.00 59.47 185 GLY A O 1
ATOM 1401 N N . ARG A 1 186 ? -15.928 14.086 8.618 1.00 63.19 186 ARG A N 1
ATOM 1402 C CA . ARG A 1 186 ? -17.063 13.738 9.485 1.00 63.19 186 ARG A CA 1
ATOM 1403 C C . ARG A 1 186 ? -16.626 12.657 10.475 1.00 63.19 186 ARG A C 1
ATOM 1405 O O . ARG A 1 186 ? -15.624 11.994 10.259 1.00 63.19 186 ARG A O 1
ATOM 1412 N N . ALA A 1 187 ? -17.393 12.463 11.547 1.00 61.75 187 ALA A N 1
ATOM 1413 C CA . ALA A 1 187 ? -17.199 11.297 12.403 1.00 61.75 187 ALA A CA 1
ATOM 1414 C C . ALA A 1 187 ? -17.385 10.017 11.570 1.00 61.75 187 ALA A C 1
ATOM 1416 O O . ALA A 1 187 ? -18.445 9.837 10.964 1.00 61.75 187 ALA A O 1
ATOM 1417 N N . GLU A 1 188 ? -16.372 9.149 11.528 1.00 77.81 188 GLU A N 1
ATOM 1418 C CA . GLU A 1 188 ? -16.477 7.885 10.804 1.00 77.81 188 GLU A CA 1
ATOM 1419 C C . GLU A 1 188 ? -17.551 6.977 11.399 1.00 77.81 188 GLU A C 1
ATOM 1421 O O . GLU A 1 188 ? -17.512 6.602 12.571 1.00 77.81 188 GLU A O 1
ATOM 1426 N N . THR A 1 189 ? -18.496 6.598 10.542 1.00 86.94 189 THR A N 1
ATOM 1427 C CA . THR A 1 189 ? -19.618 5.708 10.872 1.00 86.94 189 THR A CA 1
ATOM 1428 C C . THR A 1 189 ? -19.485 4.327 10.231 1.00 86.94 189 THR A C 1
ATOM 1430 O O . THR A 1 189 ? -20.314 3.456 10.480 1.00 86.94 189 THR A O 1
ATOM 1433 N N . GLN A 1 190 ? -18.432 4.103 9.440 1.00 91.12 190 GLN A N 1
ATOM 1434 C CA . GLN A 1 190 ? -18.167 2.850 8.734 1.00 91.12 190 GLN A CA 1
ATOM 1435 C C . GLN A 1 190 ? -16.986 2.080 9.347 1.00 91.12 190 GLN A C 1
ATOM 1437 O O . GLN A 1 190 ? -16.122 2.692 9.993 1.00 91.12 190 GLN A O 1
ATOM 1442 N N . PRO A 1 191 ? -16.914 0.751 9.140 1.00 95.31 191 PRO A N 1
ATOM 1443 C CA . PRO A 1 191 ? -15.753 -0.024 9.546 1.00 95.31 191 PRO A CA 1
ATOM 1444 C C . PRO A 1 191 ? -14.469 0.474 8.881 1.00 95.31 191 PRO A C 1
ATOM 1446 O O . PRO A 1 191 ? -14.481 0.911 7.731 1.00 95.31 191 PRO A O 1
ATOM 1449 N N . HIS A 1 192 ? -13.359 0.442 9.609 1.00 94.62 192 HIS A N 1
ATOM 1450 C CA . HIS A 1 192 ? -12.095 0.969 9.108 1.00 94.62 192 HIS A CA 1
ATOM 1451 C C . HIS A 1 192 ? -10.879 0.387 9.814 1.00 94.62 192 HIS A C 1
ATOM 1453 O O . HIS A 1 192 ? -10.940 -0.027 10.968 1.00 94.62 192 HIS A O 1
ATOM 1459 N N . VAL A 1 193 ? -9.745 0.427 9.123 1.00 96.31 193 VAL A N 1
ATOM 1460 C CA . VAL A 1 193 ? -8.408 0.276 9.700 1.00 96.31 193 VAL A CA 1
ATOM 1461 C C . VAL A 1 193 ? -7.665 1.577 9.461 1.00 96.31 193 VAL A C 1
ATOM 1463 O O . VAL A 1 193 ? -7.630 2.049 8.335 1.00 96.31 193 VAL A O 1
ATOM 1466 N N . TRP A 1 194 ? -7.018 2.138 10.474 1.00 95.12 194 TRP A N 1
ATOM 1467 C CA . TRP A 1 194 ? -6.144 3.298 10.336 1.00 95.12 194 TRP A CA 1
ATOM 1468 C C . TRP A 1 194 ? -4.738 2.967 10.794 1.00 95.12 194 TRP A C 1
ATOM 1470 O O . TRP A 1 194 ? -4.484 2.805 11.990 1.00 95.12 194 TRP A O 1
ATOM 1480 N N . PHE A 1 195 ? -3.809 2.955 9.844 1.00 95.44 195 PHE A N 1
ATOM 1481 C CA . PHE A 1 195 ? -2.391 2.997 10.157 1.00 95.44 195 PHE A CA 1
ATOM 1482 C C . PHE A 1 195 ? -1.992 4.390 10.629 1.00 95.44 195 PHE A C 1
ATOM 1484 O O . PHE A 1 195 ? -2.488 5.405 10.130 1.00 95.44 195 PHE A O 1
ATOM 1491 N N . HIS A 1 196 ? -1.059 4.425 11.580 1.00 93.69 196 HIS A N 1
ATOM 1492 C CA . HIS A 1 196 ? -0.550 5.656 12.179 1.00 93.69 196 HIS A CA 1
ATOM 1493 C C . HIS A 1 196 ? -1.652 6.542 12.789 1.00 93.69 196 HIS A C 1
ATOM 1495 O O . HIS A 1 196 ? -1.628 7.767 12.671 1.00 93.69 196 HIS A O 1
ATOM 1501 N N . SER A 1 197 ? -2.623 5.912 13.452 1.00 92.88 197 SER A N 1
ATOM 1502 C CA . SER A 1 197 ? -3.754 6.597 14.071 1.00 92.88 197 SER A CA 1
ATOM 1503 C C . SER A 1 197 ? -3.298 7.668 15.080 1.00 92.88 197 SER A C 1
ATOM 1505 O O . SER A 1 197 ? -2.386 7.430 15.885 1.00 92.88 197 SER A O 1
ATOM 1507 N N . PRO A 1 198 ? -3.932 8.856 15.096 1.00 91.00 198 PRO A N 1
ATOM 1508 C CA . PRO A 1 198 ? -3.645 9.906 16.061 1.00 91.00 198 PRO A CA 1
ATOM 1509 C C . PRO A 1 198 ? -4.335 9.662 17.413 1.00 91.00 198 PRO A C 1
ATOM 1511 O O . PRO A 1 198 ? -4.042 10.363 18.387 1.00 91.00 198 PRO A O 1
ATOM 1514 N N . LEU A 1 199 ? -5.227 8.673 17.493 1.00 91.38 199 LEU A N 1
ATOM 1515 C CA . LEU A 1 199 ? -6.059 8.390 18.659 1.00 91.38 199 LEU A CA 1
ATOM 1516 C C . LEU A 1 199 ? -5.304 7.627 19.745 1.00 91.38 199 LEU A C 1
ATOM 1518 O O . LEU A 1 199 ? -4.446 6.812 19.414 1.00 91.38 199 LEU A O 1
ATOM 1522 N N . PRO A 1 200 ? -5.561 7.883 21.038 1.00 94.56 200 PRO A N 1
ATOM 1523 C CA . PRO A 1 200 ? -4.932 7.121 22.115 1.00 94.56 200 PRO A CA 1
ATOM 1524 C C . PRO A 1 200 ? -5.269 5.627 22.014 1.00 94.56 200 PRO A C 1
ATOM 1526 O O . PRO A 1 200 ? -6.298 5.247 21.456 1.00 94.56 200 PRO A O 1
ATOM 1529 N N . GLU A 1 201 ? -4.391 4.787 22.561 1.00 97.56 201 GLU A N 1
ATOM 1530 C CA . GLU A 1 201 ? -4.670 3.358 22.713 1.00 97.56 201 GLU A CA 1
ATOM 1531 C C . GLU A 1 201 ? -5.871 3.138 23.641 1.00 97.56 201 GLU A C 1
ATOM 1533 O O . GLU A 1 201 ? -6.063 3.880 24.608 1.00 97.56 201 GLU A O 1
ATOM 1538 N N . GLY A 1 202 ? -6.683 2.125 23.344 1.00 97.75 202 GLY A N 1
ATOM 1539 C CA . GLY A 1 202 ? -7.888 1.815 24.107 1.00 97.75 202 GLY A CA 1
ATOM 1540 C C . GLY A 1 202 ? -9.051 1.340 23.246 1.00 97.75 202 GLY A C 1
ATOM 1541 O O . GLY A 1 202 ? -8.912 1.098 22.048 1.00 97.75 202 GLY A O 1
ATOM 1542 N N . VAL A 1 203 ? -10.210 1.202 23.886 1.00 97.69 203 VAL A N 1
ATOM 1543 C CA . VAL A 1 203 ? -11.462 0.757 23.267 1.00 97.69 203 VAL A CA 1
ATOM 1544 C C . VAL A 1 203 ? -12.482 1.887 23.345 1.00 97.69 203 VAL A C 1
ATOM 1546 O O . VAL A 1 203 ? -12.679 2.471 24.409 1.00 97.69 203 VAL A O 1
ATOM 1549 N N . GLU A 1 204 ? -13.153 2.175 22.236 1.00 96.44 204 GLU A N 1
ATOM 1550 C CA . GLU A 1 204 ? -14.140 3.244 22.116 1.00 96.44 204 GLU A CA 1
ATOM 1551 C C . GLU A 1 204 ? -15.392 2.754 21.382 1.00 96.44 204 GLU A C 1
ATOM 1553 O O . GLU A 1 204 ? -15.309 1.962 20.444 1.00 96.44 204 GLU A O 1
ATOM 1558 N N . GLN A 1 205 ? -16.562 3.231 21.806 1.00 96.25 205 GLN A N 1
ATOM 1559 C CA . GLN A 1 205 ? -17.841 2.951 21.154 1.00 96.25 205 GLN A CA 1
ATOM 1560 C C . GLN A 1 205 ? -18.265 4.176 20.340 1.00 96.25 205 GLN A C 1
ATOM 1562 O O . GLN A 1 205 ? -18.523 5.231 20.917 1.00 96.25 205 GLN A O 1
ATOM 1567 N N . LEU A 1 206 ? -18.351 4.039 19.015 1.00 90.75 206 LEU A N 1
ATOM 1568 C CA . LEU A 1 206 ? -18.584 5.153 18.080 1.00 90.75 206 LEU A CA 1
ATOM 1569 C C . LEU A 1 206 ? -20.067 5.368 17.731 1.00 90.75 206 LEU A C 1
ATOM 1571 O O . LEU A 1 206 ? -20.403 6.206 16.899 1.00 90.75 206 LEU A O 1
ATOM 1575 N N . GLY A 1 207 ? -20.971 4.635 18.389 1.00 92.06 207 GLY A N 1
ATOM 1576 C CA . GLY A 1 207 ? -22.389 4.591 18.029 1.00 92.06 207 GLY A CA 1
ATOM 1577 C C . GLY A 1 207 ? -22.654 3.648 16.851 1.00 92.06 207 GLY A C 1
ATOM 1578 O O . GLY A 1 207 ? -21.734 3.093 16.260 1.00 92.06 207 GLY A O 1
ATOM 1579 N N . GLY A 1 208 ? -23.929 3.375 16.554 1.00 92.31 208 GLY A N 1
ATOM 1580 C CA . GLY A 1 208 ? -24.304 2.470 15.453 1.00 92.31 208 GLY A CA 1
ATOM 1581 C C . GLY A 1 208 ? -23.815 1.020 15.604 1.00 92.31 208 GLY A C 1
ATOM 1582 O O . GLY A 1 208 ? -23.779 0.287 14.624 1.00 92.31 208 GLY A O 1
ATOM 1583 N N . GLY A 1 209 ? -23.416 0.609 16.814 1.00 94.69 209 GLY A N 1
ATOM 1584 C CA . GLY A 1 209 ? -22.794 -0.696 17.069 1.00 94.69 209 GLY A CA 1
ATOM 1585 C C . GLY A 1 209 ? -21.322 -0.790 16.655 1.00 94.69 209 GLY A C 1
ATOM 1586 O O . GLY A 1 209 ? -20.733 -1.853 16.801 1.00 94.69 209 GLY A O 1
ATOM 1587 N N . LEU A 1 210 ? -20.720 0.296 16.160 1.00 95.38 210 LEU A N 1
ATOM 1588 C CA . LEU A 1 210 ? -19.324 0.332 15.745 1.00 95.38 210 LEU A CA 1
ATOM 1589 C C . LEU A 1 210 ? -18.411 0.452 16.975 1.00 95.38 210 LEU A C 1
ATOM 1591 O O . LEU A 1 210 ? -18.426 1.463 17.684 1.00 95.38 210 LEU A O 1
ATOM 1595 N N . GLN A 1 211 ? -17.594 -0.572 17.206 1.00 97.25 211 GLN A N 1
ATOM 1596 C CA . GLN A 1 211 ? -16.552 -0.570 18.227 1.00 97.25 211 GLN A CA 1
ATOM 1597 C C . GLN A 1 211 ? -15.204 -0.303 17.566 1.00 97.25 211 GLN A C 1
ATOM 1599 O O . GLN A 1 211 ? -14.866 -0.960 16.585 1.00 97.25 211 GLN A O 1
ATOM 1604 N N . ARG A 1 212 ? -14.415 0.615 18.130 1.00 97.00 212 ARG A N 1
ATOM 1605 C CA . ARG A 1 212 ? -13.034 0.887 17.726 1.00 97.00 212 ARG A CA 1
ATOM 1606 C C . ARG A 1 212 ? -12.058 0.439 18.801 1.00 97.00 212 ARG A C 1
ATOM 1608 O O . ARG A 1 212 ? -12.233 0.755 19.974 1.00 97.00 212 ARG A O 1
ATOM 1615 N N . ILE A 1 213 ? -11.004 -0.248 18.388 1.00 98.06 213 ILE A N 1
ATOM 1616 C CA . ILE A 1 213 ? -9.874 -0.623 19.233 1.00 98.06 213 ILE A CA 1
ATOM 1617 C C . ILE A 1 213 ? -8.616 -0.013 18.629 1.00 98.06 213 ILE A C 1
ATOM 1619 O O . ILE A 1 213 ? -8.330 -0.210 17.450 1.00 98.06 213 ILE A O 1
ATOM 1623 N N . THR A 1 214 ? -7.863 0.722 19.441 1.00 98.06 214 THR A N 1
ATOM 1624 C CA . THR A 1 214 ? -6.567 1.287 19.068 1.00 98.06 214 THR A CA 1
ATOM 1625 C C . THR A 1 214 ? -5.466 0.621 19.876 1.00 98.06 214 THR A C 1
ATOM 1627 O O . THR A 1 214 ? -5.531 0.602 21.105 1.00 98.06 214 THR A O 1
ATOM 1630 N N . VAL A 1 215 ? -4.445 0.113 19.191 1.00 98.31 215 VAL A N 1
ATOM 1631 C CA . VAL A 1 215 ? -3.295 -0.574 19.795 1.00 98.31 215 VAL A CA 1
ATOM 1632 C C . VAL A 1 215 ? -1.978 0.011 19.294 1.00 98.31 215 VAL A C 1
ATOM 1634 O O . VAL A 1 215 ? -1.902 0.515 18.171 1.00 98.31 215 VAL A O 1
ATOM 1637 N N . GLY A 1 216 ? -0.933 -0.066 20.115 1.00 97.69 216 GLY A N 1
ATOM 1638 C CA . GLY A 1 216 ? 0.438 0.219 19.699 1.00 97.69 216 GLY A CA 1
ATOM 1639 C C . GLY A 1 216 ? 1.063 -0.971 18.964 1.00 97.69 216 GLY A C 1
ATOM 1640 O O . GLY A 1 216 ? 1.007 -2.100 19.447 1.00 97.69 216 GLY A O 1
ATOM 1641 N N . ALA A 1 217 ? 1.685 -0.727 17.810 1.00 97.56 217 ALA A N 1
ATOM 1642 C CA . ALA A 1 217 ? 2.425 -1.724 17.035 1.00 97.56 217 ALA A CA 1
ATOM 1643 C C . ALA A 1 217 ? 3.556 -1.055 16.244 1.00 97.56 217 ALA A C 1
ATOM 1645 O O . ALA A 1 217 ? 3.347 -0.015 15.628 1.00 97.56 217 ALA A O 1
ATOM 1646 N N . GLY A 1 218 ? 4.771 -1.610 16.275 1.00 95.69 218 GLY A N 1
ATOM 1647 C CA . GLY A 1 218 ? 5.889 -1.122 15.451 1.00 95.69 218 GLY A CA 1
ATOM 1648 C C . GLY A 1 218 ? 6.257 0.357 15.648 1.00 95.69 218 GLY A C 1
ATOM 1649 O O . GLY A 1 218 ? 6.763 0.988 14.727 1.00 95.69 218 GLY A O 1
ATOM 1650 N N . GLY A 1 219 ? 5.982 0.941 16.820 1.00 95.81 219 GLY A N 1
ATOM 1651 C CA . GLY A 1 219 ? 6.216 2.369 17.081 1.00 95.81 219 GLY A CA 1
ATOM 1652 C C . GLY A 1 219 ? 5.156 3.312 16.495 1.00 95.81 219 GLY A C 1
ATOM 1653 O O . GLY A 1 219 ? 5.346 4.528 16.503 1.00 95.81 219 GLY A O 1
ATOM 1654 N N . MET A 1 220 ? 4.032 2.784 16.007 1.00 95.81 220 MET A N 1
ATOM 1655 C CA . MET A 1 220 ? 2.853 3.558 15.620 1.00 95.81 220 MET A CA 1
ATOM 1656 C C . MET A 1 220 ? 1.598 3.028 16.319 1.00 95.81 220 MET A C 1
ATOM 1658 O O . MET A 1 220 ? 1.638 2.016 17.014 1.00 95.81 220 MET A O 1
ATOM 1662 N N . ARG A 1 221 ? 0.472 3.717 16.132 1.00 97.12 221 ARG A N 1
ATOM 1663 C CA . ARG A 1 221 ? -0.838 3.243 16.586 1.00 97.12 221 ARG A CA 1
ATOM 1664 C C . ARG A 1 221 ? -1.647 2.753 15.398 1.00 97.12 221 ARG A C 1
ATOM 1666 O O . ARG A 1 221 ? -1.640 3.397 14.347 1.00 97.12 221 ARG A O 1
ATOM 1673 N N . VAL A 1 222 ? -2.346 1.643 15.580 1.00 97.56 222 VAL A N 1
ATOM 1674 C CA . VAL A 1 222 ? -3.288 1.086 14.610 1.00 97.56 222 VAL A CA 1
ATOM 1675 C C . VAL A 1 222 ? -4.669 1.099 15.244 1.00 97.56 222 VAL A C 1
ATOM 1677 O O . VAL A 1 222 ? -4.848 0.537 16.323 1.00 97.56 222 VAL A O 1
ATOM 1680 N N . SER A 1 223 ? -5.630 1.758 14.598 1.00 97.06 223 SER A N 1
ATOM 1681 C CA . SER A 1 223 ? -7.036 1.720 15.015 1.00 97.06 223 SER A CA 1
ATOM 1682 C C . SER A 1 223 ? -7.822 0.816 14.081 1.00 97.06 223 SER A C 1
ATOM 1684 O O . SER A 1 223 ? -7.755 0.999 12.873 1.00 97.06 223 SER A O 1
ATOM 1686 N N . VAL A 1 224 ? -8.590 -0.118 14.628 1.00 97.81 224 VAL A N 1
ATOM 1687 C CA . VAL A 1 224 ? -9.519 -0.962 13.872 1.00 97.81 224 VAL A CA 1
ATOM 1688 C C . VAL A 1 224 ? -10.914 -0.733 14.425 1.00 97.81 224 VAL A C 1
ATOM 1690 O O . VAL A 1 224 ? -11.113 -0.836 15.635 1.00 97.81 224 VAL A O 1
ATOM 1693 N N . ALA A 1 225 ? -11.867 -0.403 13.563 1.00 97.00 225 ALA A N 1
ATOM 1694 C CA . ALA A 1 225 ? -13.265 -0.264 13.920 1.00 97.00 225 ALA A CA 1
ATOM 1695 C C . ALA A 1 225 ? -14.134 -1.209 13.098 1.00 97.00 225 ALA A C 1
ATOM 1697 O O . ALA A 1 225 ? -13.993 -1.284 11.878 1.00 97.00 225 ALA A O 1
ATOM 1698 N N . HIS A 1 226 ? -15.044 -1.910 13.768 1.00 97.56 226 HIS A N 1
ATOM 1699 C CA . HIS A 1 226 ? -15.975 -2.834 13.133 1.00 97.56 226 HIS A CA 1
ATOM 1700 C C . HIS A 1 226 ? -17.257 -2.980 13.962 1.00 97.56 226 HIS A C 1
ATOM 1702 O O . HIS A 1 226 ? -17.258 -2.723 15.168 1.00 97.56 226 HIS A O 1
ATOM 1708 N N . THR A 1 227 ? -18.364 -3.349 13.315 1.00 97.38 227 THR A N 1
ATOM 1709 C CA . THR A 1 227 ? -19.651 -3.608 13.989 1.00 97.38 227 THR A CA 1
ATOM 1710 C C . THR A 1 227 ? -19.770 -5.054 14.476 1.00 97.38 227 THR A C 1
ATOM 1712 O O . THR A 1 227 ? -20.439 -5.322 15.470 1.00 97.38 227 THR A O 1
ATOM 1715 N N . ASP A 1 228 ? -19.093 -5.987 13.804 1.00 97.69 228 ASP A N 1
ATOM 1716 C CA . ASP A 1 228 ? -18.918 -7.374 14.245 1.00 97.69 228 ASP A CA 1
ATOM 1717 C C . ASP A 1 228 ? -17.626 -7.526 15.066 1.00 97.69 228 ASP A C 1
ATOM 1719 O O . ASP A 1 228 ? -16.521 -7.342 14.547 1.00 97.69 228 ASP A O 1
ATOM 1723 N N . ALA A 1 229 ? -17.772 -7.890 16.342 1.00 97.06 229 ALA A N 1
ATOM 1724 C CA . ALA A 1 229 ? -16.665 -8.112 17.268 1.00 97.06 229 ALA A CA 1
ATOM 1725 C C . ALA A 1 229 ? -15.799 -9.337 16.913 1.00 97.06 229 ALA A C 1
ATOM 1727 O O . ALA A 1 229 ? -14.614 -9.360 17.249 1.00 97.06 229 ALA A O 1
ATOM 1728 N N . ALA A 1 230 ? -16.360 -10.352 16.248 1.00 96.00 230 ALA A N 1
ATOM 1729 C CA . ALA A 1 230 ? -15.600 -11.519 15.812 1.00 96.00 230 ALA A CA 1
ATOM 1730 C C . ALA A 1 230 ? -14.640 -11.140 14.678 1.00 96.00 230 ALA A C 1
ATOM 1732 O O . ALA A 1 230 ? -13.453 -11.457 14.749 1.00 96.00 230 ALA A O 1
ATOM 1733 N N . GLU A 1 231 ? -15.125 -10.401 13.678 1.00 96.75 231 GLU A N 1
ATOM 1734 C CA . GLU A 1 231 ? -14.300 -9.909 12.571 1.00 96.75 231 GLU A CA 1
ATOM 1735 C C . GLU A 1 231 ? -13.258 -8.884 13.044 1.00 96.75 231 GLU A C 1
ATOM 1737 O O . GLU A 1 231 ? -12.090 -8.985 12.672 1.00 96.75 231 GLU A O 1
ATOM 1742 N N . LEU A 1 232 ? -13.634 -7.982 13.963 1.00 97.38 232 LEU A N 1
ATOM 1743 C CA . LEU A 1 232 ? -12.694 -7.091 14.655 1.00 97.38 232 LEU A CA 1
ATOM 1744 C C . LEU A 1 232 ? -11.545 -7.872 15.307 1.00 97.38 232 LEU A C 1
ATOM 1746 O O . LEU A 1 232 ? -10.377 -7.504 15.167 1.00 97.38 232 LEU A O 1
ATOM 1750 N N . GLY A 1 233 ? -11.883 -8.963 16.001 1.00 96.75 233 GLY A N 1
ATOM 1751 C CA . GLY A 1 233 ? -10.917 -9.863 16.621 1.00 96.75 233 GLY A CA 1
ATOM 1752 C C . GLY A 1 233 ? -9.989 -10.524 15.603 1.00 96.75 233 GLY A C 1
ATOM 1753 O O . GLY A 1 233 ? -8.787 -10.560 15.838 1.00 96.75 233 GLY A O 1
ATOM 1754 N N . LEU A 1 234 ? -10.511 -10.985 14.460 1.00 96.62 234 LEU A N 1
ATOM 1755 C CA . LEU A 1 234 ? -9.711 -11.597 13.389 1.00 96.62 234 LEU A CA 1
ATOM 1756 C C . LEU A 1 234 ? -8.730 -10.610 12.743 1.00 96.62 234 LEU A C 1
ATOM 1758 O O . LEU A 1 234 ? -7.578 -10.976 12.500 1.00 96.62 234 LEU A O 1
ATOM 1762 N N . ILE A 1 235 ? -9.157 -9.367 12.493 1.00 97.56 235 ILE A N 1
ATOM 1763 C CA . ILE A 1 235 ? -8.283 -8.316 11.949 1.00 97.56 235 ILE A CA 1
ATOM 1764 C C . ILE A 1 235 ? -7.158 -8.018 12.946 1.00 97.56 235 ILE A C 1
ATOM 1766 O O . ILE A 1 235 ? -5.985 -8.041 12.577 1.00 97.56 235 ILE A O 1
ATOM 1770 N N . LEU A 1 236 ? -7.488 -7.798 14.222 1.00 97.38 236 LEU A N 1
ATOM 1771 C CA . LEU A 1 236 ? -6.492 -7.499 15.256 1.00 97.38 236 LEU A CA 1
ATOM 1772 C C . LEU A 1 236 ? -5.557 -8.679 15.551 1.00 97.38 236 LEU A C 1
ATOM 1774 O O . LEU A 1 236 ? -4.370 -8.459 15.767 1.00 97.38 236 LEU A O 1
ATOM 1778 N N . ASP A 1 237 ? -6.053 -9.920 15.535 1.00 95.94 237 ASP A N 1
ATOM 1779 C CA . ASP A 1 237 ? -5.225 -11.120 15.730 1.00 95.94 237 ASP A CA 1
ATOM 1780 C C . ASP A 1 237 ? -4.232 -11.337 14.570 1.00 95.94 237 ASP A C 1
ATOM 1782 O O . ASP A 1 237 ? -3.212 -11.997 14.767 1.00 95.94 237 ASP A O 1
ATOM 1786 N N . SER A 1 238 ? -4.503 -10.777 13.382 1.00 96.88 238 SER A N 1
ATOM 1787 C CA . SER A 1 238 ? -3.593 -10.815 12.226 1.00 96.88 238 SER A CA 1
ATOM 1788 C C . SER A 1 238 ? -2.517 -9.719 12.236 1.00 96.88 238 SER A C 1
ATOM 1790 O O . SER A 1 238 ? -1.623 -9.728 11.387 1.00 96.88 238 SER A O 1
ATOM 1792 N N . LEU A 1 239 ? -2.596 -8.771 13.177 1.00 97.69 239 LEU A N 1
ATOM 1793 C CA . LEU A 1 239 ? -1.645 -7.672 13.300 1.00 97.69 239 LEU A CA 1
ATOM 1794 C C . LEU A 1 239 ? -0.251 -8.209 13.638 1.00 97.69 239 LEU A C 1
ATOM 1796 O O . LEU A 1 239 ? -0.052 -8.881 14.652 1.00 97.69 239 LEU A O 1
ATOM 1800 N N . SER A 1 240 ? 0.733 -7.855 12.821 1.00 96.94 240 SER A N 1
ATOM 1801 C CA . SER A 1 240 ? 2.128 -8.228 13.036 1.00 96.94 240 SER A CA 1
ATOM 1802 C C . SER A 1 240 ? 3.079 -7.079 12.719 1.00 96.94 240 SER A C 1
ATOM 1804 O O . SER A 1 240 ? 2.740 -6.115 12.029 1.00 96.94 240 SER A O 1
ATOM 1806 N N . VAL A 1 241 ? 4.275 -7.170 13.299 1.00 97.38 241 VAL A N 1
ATOM 1807 C CA . VAL A 1 241 ? 5.361 -6.207 13.121 1.00 97.38 241 VAL A CA 1
ATOM 1808 C C . VAL A 1 241 ? 6.551 -6.958 12.545 1.00 97.38 241 VAL A C 1
ATOM 1810 O O . VAL A 1 241 ? 6.954 -7.975 13.111 1.00 97.38 241 VAL A O 1
ATOM 1813 N N . GLY A 1 242 ? 7.117 -6.464 11.450 1.00 96.19 242 GLY A N 1
ATOM 1814 C CA . GLY A 1 242 ? 8.205 -7.135 10.751 1.00 96.19 242 GLY A CA 1
ATOM 1815 C C . GLY A 1 242 ? 8.971 -6.212 9.813 1.00 96.19 242 GLY A C 1
ATOM 1816 O O . GLY A 1 242 ? 8.469 -5.184 9.370 1.00 96.19 242 GLY A O 1
ATOM 1817 N N . GLU A 1 243 ? 10.209 -6.603 9.518 1.00 96.06 243 GLU A N 1
ATOM 1818 C CA . GLU A 1 243 ? 11.064 -5.912 8.543 1.00 96.06 243 GLU A CA 1
ATOM 1819 C C . GLU A 1 243 ? 10.685 -6.237 7.097 1.00 96.06 243 GLU A C 1
ATOM 1821 O O . GLU A 1 243 ? 11.037 -5.487 6.194 1.00 96.06 243 GLU A O 1
ATOM 1826 N N . VAL A 1 244 ? 9.994 -7.357 6.879 1.00 95.06 244 VAL A N 1
ATOM 1827 C CA . VAL A 1 244 ? 9.460 -7.800 5.591 1.00 95.06 244 VAL A CA 1
ATOM 1828 C C . VAL A 1 244 ? 8.020 -8.217 5.831 1.00 95.06 244 VAL A C 1
ATOM 1830 O O . VAL A 1 244 ? 7.752 -8.932 6.798 1.00 95.06 244 VAL A O 1
ATOM 1833 N N . ASP A 1 245 ? 7.112 -7.746 4.990 1.00 96.25 245 ASP A N 1
ATOM 1834 C CA . ASP A 1 245 ? 5.703 -8.116 5.067 1.00 96.25 245 ASP A CA 1
ATOM 1835 C C . ASP A 1 245 ? 5.392 -9.423 4.312 1.00 96.25 245 ASP A C 1
ATOM 1837 O O . ASP A 1 245 ? 6.242 -9.986 3.619 1.00 96.25 245 ASP A O 1
ATOM 1841 N N . ASP A 1 246 ? 4.158 -9.909 4.433 1.00 95.38 246 ASP A N 1
ATOM 1842 C CA . ASP A 1 246 ? 3.678 -11.144 3.799 1.00 95.38 246 ASP A CA 1
ATOM 1843 C C . ASP A 1 246 ? 3.663 -11.048 2.257 1.00 95.38 246 ASP A C 1
ATOM 1845 O O . ASP A 1 246 ? 3.582 -12.072 1.580 1.00 95.38 246 ASP A O 1
ATOM 1849 N N . ASN A 1 247 ? 3.759 -9.837 1.689 1.00 94.31 247 ASN A N 1
ATOM 1850 C CA . ASN A 1 247 ? 3.909 -9.622 0.249 1.00 94.31 247 ASN A CA 1
ATOM 1851 C C . ASN A 1 247 ? 5.385 -9.656 -0.194 1.00 94.31 247 ASN A C 1
ATOM 1853 O O . ASN A 1 247 ? 5.649 -9.636 -1.393 1.00 94.31 247 ASN A O 1
ATOM 1857 N N . GLY A 1 248 ? 6.347 -9.718 0.734 1.00 93.06 248 GLY A N 1
ATOM 1858 C CA . GLY A 1 248 ? 7.786 -9.699 0.453 1.00 93.06 248 GLY A CA 1
ATOM 1859 C C . GLY A 1 248 ? 8.413 -8.300 0.433 1.00 93.06 248 GLY A C 1
ATOM 1860 O O . GLY A 1 248 ? 9.601 -8.162 0.140 1.00 93.06 248 GLY A O 1
ATOM 1861 N N . CYS A 1 249 ? 7.655 -7.256 0.769 1.00 94.06 249 CYS A N 1
ATOM 1862 C CA . CYS A 1 249 ? 8.136 -5.881 0.776 1.00 94.06 249 CYS A CA 1
ATOM 1863 C C . CYS A 1 249 ? 8.863 -5.553 2.082 1.00 94.06 249 CYS A C 1
ATOM 1865 O O . CYS A 1 249 ? 8.329 -5.746 3.173 1.00 94.06 249 CYS A O 1
ATOM 1867 N N . VAL A 1 250 ? 10.075 -4.998 1.976 1.00 94.75 250 VAL A N 1
ATOM 1868 C CA . VAL A 1 250 ? 10.824 -4.517 3.148 1.00 94.75 250 VAL A CA 1
ATOM 1869 C C . VAL A 1 250 ? 10.184 -3.251 3.723 1.00 94.75 250 VAL A C 1
ATOM 1871 O O . VAL A 1 250 ? 9.725 -2.400 2.960 1.00 94.75 250 VAL A O 1
ATOM 1874 N N . ALA A 1 251 ? 10.192 -3.090 5.045 1.00 94.88 251 ALA A N 1
ATOM 1875 C CA . ALA A 1 251 ? 9.605 -1.947 5.749 1.00 94.88 251 ALA A CA 1
ATOM 1876 C C . ALA A 1 251 ? 10.304 -0.617 5.426 1.00 94.88 251 ALA A C 1
ATOM 1878 O O . ALA A 1 251 ? 9.660 0.433 5.322 1.00 94.88 251 ALA A O 1
ATOM 1879 N N . GLU A 1 252 ? 11.623 -0.668 5.241 1.00 93.12 252 GLU A N 1
ATOM 1880 C CA . GLU A 1 252 ? 12.451 0.460 4.830 1.00 93.12 252 GLU A CA 1
ATOM 1881 C C . GLU A 1 252 ? 13.391 0.040 3.700 1.00 93.12 252 GLU A C 1
ATOM 1883 O O . GLU A 1 252 ? 14.025 -1.015 3.743 1.00 93.12 252 GLU A O 1
ATOM 1888 N N . THR A 1 253 ? 13.521 0.894 2.690 1.00 89.25 253 THR A N 1
ATOM 1889 C CA . THR A 1 253 ? 14.538 0.752 1.647 1.00 89.25 253 THR A CA 1
ATOM 1890 C C . THR A 1 253 ? 15.377 2.015 1.593 1.00 89.25 253 THR A C 1
ATOM 1892 O O . THR A 1 253 ? 14.889 3.113 1.834 1.00 89.25 253 THR A O 1
ATOM 1895 N N . LYS A 1 254 ? 16.660 1.883 1.270 1.00 83.88 254 LYS A N 1
ATOM 1896 C CA . LYS A 1 254 ? 17.453 3.042 0.857 1.00 83.88 254 LYS A CA 1
ATOM 1897 C C . LYS A 1 254 ? 17.205 3.258 -0.624 1.00 83.88 254 LYS A C 1
ATOM 1899 O O . LYS A 1 254 ? 17.222 2.279 -1.374 1.00 83.88 254 LYS A O 1
ATOM 1904 N N . GLU A 1 255 ? 16.962 4.501 -1.014 1.00 72.75 255 GLU A N 1
ATOM 1905 C CA . GLU A 1 255 ? 17.064 4.891 -2.414 1.00 72.75 255 GLU A CA 1
ATOM 1906 C C . GLU A 1 255 ? 18.497 4.590 -2.853 1.00 72.75 255 GLU A C 1
ATOM 1908 O O . GLU A 1 255 ? 19.460 4.994 -2.191 1.00 72.75 255 GLU A O 1
ATOM 1913 N N . ARG A 1 256 ? 18.637 3.776 -3.896 1.00 70.12 256 ARG A N 1
ATOM 1914 C CA . ARG A 1 256 ? 19.936 3.476 -4.482 1.00 70.12 256 ARG A CA 1
ATOM 1915 C C . ARG A 1 256 ? 20.057 4.345 -5.712 1.00 70.12 256 ARG A C 1
ATOM 1917 O O . ARG A 1 256 ? 19.251 4.231 -6.629 1.00 70.12 256 ARG A O 1
ATOM 1924 N N . SER A 1 257 ? 21.067 5.200 -5.745 1.00 65.75 257 SER A N 1
ATOM 1925 C CA . SER A 1 257 ? 21.364 5.913 -6.977 1.00 65.75 257 SER A CA 1
ATOM 1926 C C . SER A 1 257 ? 21.869 4.922 -8.034 1.00 65.75 257 SER A C 1
ATOM 1928 O O . SER A 1 257 ? 22.423 3.870 -7.706 1.00 65.75 257 SER A O 1
ATOM 1930 N N . ALA A 1 258 ? 21.674 5.234 -9.317 1.00 63.12 258 ALA A N 1
ATOM 1931 C CA . ALA A 1 258 ? 22.037 4.324 -10.408 1.00 63.12 258 ALA A CA 1
ATOM 1932 C C . ALA A 1 258 ? 23.523 3.901 -10.385 1.00 63.12 258 ALA A C 1
ATOM 1934 O O . ALA A 1 258 ? 23.866 2.809 -10.824 1.00 63.12 258 ALA A O 1
ATOM 1935 N N . ASP A 1 259 ? 24.406 4.744 -9.843 1.00 63.72 259 ASP A N 1
ATOM 1936 C CA . ASP A 1 259 ? 25.838 4.488 -9.651 1.00 63.72 259 ASP A CA 1
ATOM 1937 C C . ASP A 1 259 ? 26.169 3.597 -8.438 1.00 63.72 259 ASP A C 1
ATOM 1939 O O . ASP A 1 259 ? 27.288 3.095 -8.339 1.00 63.72 259 ASP A O 1
ATOM 1943 N N . GLN A 1 260 ? 25.219 3.373 -7.526 1.00 68.38 260 GLN A N 1
ATOM 1944 C CA . GLN A 1 260 ? 25.376 2.492 -6.361 1.00 68.38 260 GLN A CA 1
ATOM 1945 C C . GLN A 1 260 ? 24.982 1.038 -6.637 1.00 68.38 260 GLN A C 1
ATOM 1947 O O . GLN A 1 260 ? 25.211 0.174 -5.789 1.00 68.38 260 GLN A O 1
ATOM 1952 N N . LEU A 1 261 ? 24.382 0.756 -7.792 1.00 65.50 261 LEU A N 1
ATOM 1953 C CA . LEU A 1 261 ? 23.922 -0.580 -8.151 1.00 65.50 261 LEU A CA 1
ATOM 1954 C C . LEU A 1 261 ? 25.070 -1.393 -8.743 1.00 65.50 261 LEU A C 1
ATOM 1956 O O . LEU A 1 261 ? 25.705 -0.992 -9.721 1.00 65.50 261 LEU A O 1
ATOM 1960 N N . GLY A 1 262 ? 25.350 -2.549 -8.144 1.00 66.75 262 GLY A N 1
ATOM 1961 C CA . GLY A 1 262 ? 26.308 -3.495 -8.698 1.00 66.75 262 GLY A CA 1
ATOM 1962 C C . GLY A 1 262 ? 25.706 -4.270 -9.869 1.00 66.75 262 GLY A C 1
ATOM 1963 O O . GLY A 1 262 ? 24.493 -4.376 -10.000 1.00 66.75 262 GLY A O 1
ATOM 1964 N N . ALA A 1 263 ? 26.550 -4.910 -10.684 1.00 68.31 263 ALA A N 1
ATOM 1965 C CA . ALA A 1 263 ? 26.089 -5.775 -11.779 1.00 68.31 263 ALA A CA 1
ATOM 1966 C C . ALA A 1 263 ? 25.169 -6.926 -11.314 1.00 68.31 263 ALA A C 1
ATOM 1968 O O . ALA A 1 263 ? 24.381 -7.431 -12.101 1.00 68.31 263 ALA A O 1
ATOM 1969 N N . ALA A 1 264 ? 25.262 -7.334 -10.044 1.00 65.00 264 ALA A N 1
ATOM 1970 C CA . ALA A 1 264 ? 24.392 -8.346 -9.443 1.00 65.00 264 ALA A CA 1
ATOM 1971 C C . ALA A 1 264 ? 23.008 -7.806 -9.034 1.00 65.00 264 ALA A C 1
ATOM 1973 O O . ALA A 1 264 ? 22.089 -8.593 -8.833 1.00 65.00 264 ALA A O 1
ATOM 1974 N N . ASP A 1 265 ? 22.862 -6.485 -8.903 1.00 66.06 265 ASP A N 1
ATOM 1975 C CA . ASP A 1 265 ? 21.578 -5.822 -8.658 1.00 66.06 265 ASP A CA 1
ATOM 1976 C C . ASP A 1 265 ? 20.839 -5.516 -9.974 1.00 66.06 265 ASP A C 1
ATOM 1978 O O . ASP A 1 265 ? 19.688 -5.080 -9.951 1.00 66.06 265 ASP A O 1
ATOM 1982 N N . LEU A 1 266 ? 21.500 -5.724 -11.119 1.00 67.62 266 LEU A N 1
ATOM 1983 C CA . LEU A 1 266 ? 20.938 -5.461 -12.434 1.00 67.62 266 LEU A CA 1
ATOM 1984 C C . LEU A 1 266 ? 19.966 -6.572 -12.839 1.00 67.62 266 LEU A C 1
ATOM 1986 O O . LEU A 1 266 ? 20.314 -7.752 -12.897 1.00 67.62 266 LEU A O 1
ATOM 1990 N N . PHE A 1 267 ? 18.730 -6.174 -13.131 1.00 74.31 267 PHE A N 1
ATOM 1991 C CA . PHE A 1 267 ? 17.719 -7.049 -13.700 1.00 74.31 267 PHE A CA 1
ATOM 1992 C C . PHE A 1 267 ? 18.014 -7.258 -15.183 1.00 74.31 267 PHE A C 1
ATOM 1994 O O . PHE A 1 267 ? 17.774 -6.375 -16.007 1.00 74.31 267 PHE A O 1
ATOM 2001 N N . ASP A 1 268 ? 18.521 -8.438 -15.526 1.00 76.75 268 ASP A N 1
ATOM 2002 C CA . ASP A 1 268 ? 18.706 -8.822 -16.919 1.00 76.75 268 ASP A CA 1
ATOM 2003 C C . ASP A 1 268 ? 17.358 -9.222 -17.536 1.00 76.75 268 ASP A C 1
ATOM 2005 O O . ASP A 1 268 ? 16.889 -10.356 -17.397 1.00 76.75 268 ASP A O 1
ATOM 2009 N N . LEU A 1 269 ? 16.732 -8.270 -18.232 1.00 77.94 269 LEU A N 1
ATOM 2010 C CA . LEU A 1 269 ? 15.476 -8.501 -18.942 1.00 77.94 269 LEU A CA 1
ATOM 2011 C C . LEU A 1 269 ? 15.623 -9.596 -20.018 1.00 77.94 269 LEU A C 1
ATOM 2013 O O . LEU A 1 269 ? 14.689 -10.358 -20.256 1.00 77.94 269 LEU A O 1
ATOM 2017 N N . ALA A 1 270 ? 16.804 -9.738 -20.630 1.00 79.69 270 ALA A N 1
ATOM 2018 C CA . ALA A 1 270 ? 17.052 -10.793 -21.609 1.00 79.69 270 ALA A CA 1
ATOM 2019 C C . ALA A 1 270 ? 17.138 -12.180 -20.949 1.00 79.69 270 ALA A C 1
ATOM 2021 O O . ALA A 1 270 ? 16.767 -13.173 -21.571 1.00 79.69 270 ALA A O 1
ATOM 2022 N N . ALA A 1 271 ? 17.561 -12.263 -19.683 1.00 77.69 271 ALA A N 1
ATOM 2023 C CA . ALA A 1 271 ? 17.581 -13.517 -18.926 1.00 77.69 271 ALA A CA 1
ATOM 2024 C C . ALA A 1 271 ? 16.181 -14.018 -18.532 1.00 77.69 271 ALA A C 1
ATOM 2026 O O . ALA A 1 271 ? 16.028 -15.191 -18.177 1.00 77.69 271 ALA A O 1
ATOM 2027 N N . VAL A 1 272 ? 15.163 -13.154 -18.577 1.00 77.19 272 VAL A N 1
ATOM 2028 C CA . VAL A 1 272 ? 13.764 -13.531 -18.314 1.00 77.19 272 VAL A CA 1
ATOM 2029 C C . VAL A 1 272 ? 12.939 -13.711 -19.586 1.00 77.19 272 VAL A C 1
ATOM 2031 O O . VAL A 1 272 ? 11.874 -14.327 -19.531 1.00 77.19 272 VAL A O 1
ATOM 2034 N N . ALA A 1 273 ? 13.442 -13.256 -20.736 1.00 77.44 273 ALA A N 1
ATOM 2035 C CA . ALA A 1 273 ? 12.799 -13.462 -22.026 1.00 77.44 273 ALA A CA 1
ATOM 2036 C C . ALA A 1 273 ? 12.606 -14.966 -22.308 1.00 77.44 273 ALA A C 1
ATOM 2038 O O . ALA A 1 273 ? 13.550 -15.757 -22.290 1.00 77.44 273 ALA A O 1
ATOM 2039 N N . GLY A 1 274 ? 11.357 -15.374 -22.550 1.00 78.19 274 GLY A N 1
ATOM 2040 C CA . GLY A 1 274 ? 10.995 -16.769 -22.827 1.00 78.19 274 GLY A CA 1
ATOM 2041 C C . GLY A 1 274 ? 10.977 -17.706 -21.612 1.00 78.19 274 GLY A C 1
ATOM 2042 O O . GLY A 1 274 ? 10.800 -18.913 -21.790 1.00 78.19 274 GLY A O 1
ATOM 2043 N N . ARG A 1 275 ? 11.142 -17.193 -20.383 1.00 81.06 275 ARG A N 1
ATOM 2044 C CA . ARG A 1 275 ? 10.871 -17.976 -19.168 1.00 81.06 275 ARG A CA 1
ATOM 2045 C C . ARG A 1 275 ? 9.367 -18.149 -18.956 1.00 81.06 275 ARG A C 1
ATOM 2047 O O . ARG A 1 275 ? 8.557 -17.373 -19.452 1.00 81.06 275 ARG A O 1
ATOM 2054 N N . HIS A 1 276 ? 9.002 -19.193 -18.215 1.00 82.00 276 HIS A N 1
ATOM 2055 C CA . HIS A 1 276 ? 7.608 -19.528 -17.890 1.00 82.00 276 HIS A CA 1
ATOM 2056 C C . HIS A 1 276 ? 7.407 -19.888 -16.410 1.00 82.00 276 HIS A C 1
ATOM 2058 O O . HIS A 1 276 ? 6.310 -20.263 -16.010 1.00 82.00 276 HIS A O 1
ATOM 2064 N N . ASP A 1 277 ? 8.455 -19.799 -15.594 1.00 85.94 277 ASP A N 1
ATOM 2065 C CA . ASP A 1 277 ? 8.476 -20.177 -14.182 1.00 85.94 277 ASP A CA 1
ATOM 2066 C C . ASP A 1 277 ? 8.297 -18.964 -13.254 1.00 85.94 277 ASP A C 1
ATOM 2068 O O . ASP A 1 277 ? 9.066 -18.745 -12.317 1.00 85.94 277 ASP A O 1
ATOM 2072 N N . PHE A 1 278 ? 7.266 -18.175 -13.552 1.00 86.31 278 PHE A N 1
ATOM 2073 C CA . PHE A 1 278 ? 6.853 -16.989 -12.803 1.00 86.31 278 PHE A CA 1
ATOM 2074 C C . PHE A 1 278 ? 6.057 -17.382 -11.553 1.00 86.31 278 PHE A C 1
ATOM 2076 O O . PHE A 1 278 ? 5.109 -18.166 -11.643 1.00 86.31 278 PHE A O 1
ATOM 2083 N N . GLY A 1 279 ? 6.451 -16.859 -10.390 1.00 87.31 279 GLY A N 1
ATOM 2084 C CA . GLY A 1 279 ? 5.808 -17.108 -9.096 1.00 87.31 279 GLY A CA 1
ATOM 2085 C C . GLY A 1 279 ? 4.822 -16.020 -8.662 1.00 87.31 279 GLY A C 1
ATOM 2086 O O . GLY A 1 279 ? 4.109 -16.209 -7.679 1.00 87.31 279 GLY A O 1
ATOM 2087 N N . GLY A 1 280 ? 4.757 -14.907 -9.391 1.00 91.56 280 GLY A N 1
ATOM 2088 C CA . GLY A 1 280 ? 4.070 -13.681 -9.004 1.00 91.56 280 GLY A CA 1
ATOM 2089 C C . GLY A 1 280 ? 5.057 -12.547 -8.743 1.00 91.56 280 GLY A C 1
ATOM 2090 O O . GLY A 1 280 ? 6.270 -12.705 -8.812 1.00 91.56 280 GLY A O 1
ATOM 2091 N N . MET A 1 281 ? 4.551 -11.363 -8.429 1.00 92.56 281 MET A N 1
ATOM 2092 C CA . MET A 1 281 ? 5.397 -10.188 -8.225 1.00 92.56 281 MET A CA 1
ATOM 2093 C C . MET A 1 281 ? 4.924 -9.383 -7.024 1.00 92.56 281 MET A C 1
ATOM 2095 O O . MET A 1 281 ? 3.743 -9.047 -6.922 1.00 92.56 281 MET A O 1
ATOM 2099 N N . ALA A 1 282 ? 5.852 -9.041 -6.130 1.00 93.44 282 ALA A N 1
ATOM 2100 C CA . ALA A 1 282 ? 5.575 -8.074 -5.076 1.00 93.44 282 ALA A CA 1
ATOM 2101 C C . ALA A 1 282 ? 5.607 -6.656 -5.654 1.00 93.44 282 ALA A C 1
ATOM 2103 O O . ALA A 1 282 ? 6.488 -6.314 -6.445 1.00 93.44 282 ALA A O 1
ATOM 2104 N N . VAL A 1 283 ? 4.658 -5.826 -5.239 1.00 93.25 283 VAL A N 1
ATOM 2105 C CA . VAL A 1 283 ? 4.550 -4.414 -5.604 1.00 93.25 283 VAL A CA 1
ATOM 2106 C C . VAL A 1 283 ? 4.620 -3.609 -4.318 1.00 93.25 283 VAL A C 1
ATOM 2108 O O . VAL A 1 283 ? 3.697 -3.654 -3.510 1.00 93.25 283 VAL A O 1
ATOM 2111 N N . CYS A 1 284 ? 5.703 -2.865 -4.134 1.00 93.38 284 CYS A N 1
ATOM 2112 C CA . CYS A 1 284 ? 5.997 -2.120 -2.916 1.00 93.38 284 CYS A CA 1
ATOM 2113 C C . CYS A 1 284 ? 6.045 -0.623 -3.226 1.00 93.38 284 CYS A C 1
ATOM 2115 O O . CYS A 1 284 ? 6.821 -0.190 -4.072 1.00 93.38 284 CYS A O 1
ATOM 2117 N N . VAL A 1 285 ? 5.246 0.189 -2.541 1.00 91.00 285 VAL A N 1
ATOM 2118 C CA . VAL A 1 285 ? 5.221 1.648 -2.704 1.00 91.00 285 VAL A CA 1
ATOM 2119 C C . VAL A 1 285 ? 5.867 2.283 -1.485 1.00 91.00 285 VAL A C 1
ATOM 2121 O O . VAL A 1 285 ? 5.435 2.025 -0.365 1.00 91.00 285 VAL A O 1
ATOM 2124 N N . TYR A 1 286 ? 6.859 3.141 -1.694 1.00 90.19 286 TYR A N 1
ATOM 2125 C CA . TYR A 1 286 ? 7.629 3.799 -0.646 1.00 90.19 286 TYR A CA 1
ATOM 2126 C C . TYR A 1 286 ? 7.484 5.320 -0.678 1.00 90.19 286 TYR A C 1
ATOM 2128 O O . TYR A 1 286 ? 7.381 5.948 -1.735 1.00 90.19 286 TYR A O 1
ATOM 2136 N N . ASP A 1 287 ? 7.525 5.909 0.512 1.00 87.06 287 ASP A N 1
ATOM 2137 C CA . ASP A 1 287 ? 7.662 7.339 0.738 1.00 87.06 287 ASP A CA 1
ATOM 2138 C C . ASP A 1 287 ? 9.129 7.749 0.635 1.00 87.06 287 ASP A C 1
ATOM 2140 O O . ASP A 1 287 ? 9.933 7.264 1.425 1.00 87.06 287 ASP A O 1
ATOM 2144 N N . THR A 1 288 ? 9.483 8.648 -0.284 1.00 83.19 288 THR A N 1
ATOM 2145 C CA . THR A 1 288 ? 10.860 9.141 -0.458 1.00 83.19 288 THR A CA 1
ATOM 2146 C C . THR A 1 288 ? 11.093 10.524 0.163 1.00 83.19 288 THR A C 1
ATOM 2148 O O . THR A 1 288 ? 12.155 11.108 -0.029 1.00 83.19 288 THR A O 1
ATOM 2151 N N . TYR A 1 289 ? 10.143 11.082 0.928 1.00 79.81 289 TYR A N 1
ATOM 2152 C CA . TYR A 1 289 ? 10.319 12.401 1.558 1.00 79.81 289 TYR A CA 1
ATOM 2153 C C . TYR A 1 289 ? 11.429 12.427 2.616 1.00 79.81 289 TYR A C 1
ATOM 2155 O O . TYR A 1 289 ? 11.948 13.497 2.946 1.00 79.81 289 TYR A O 1
ATOM 2163 N N . ASN A 1 290 ? 11.799 11.270 3.168 1.00 79.56 290 ASN A N 1
ATOM 2164 C CA . ASN A 1 290 ? 12.962 11.151 4.033 1.00 79.56 290 ASN A CA 1
ATOM 2165 C C . ASN A 1 290 ? 14.211 10.854 3.176 1.00 79.56 290 ASN A C 1
ATOM 2167 O O . ASN A 1 290 ? 14.286 9.785 2.575 1.00 79.56 290 ASN A O 1
ATOM 2171 N N . PRO A 1 291 ? 15.223 11.747 3.166 1.00 74.00 291 PRO A N 1
ATOM 2172 C CA . PRO A 1 291 ? 16.406 11.605 2.313 1.00 74.00 291 PRO A CA 1
ATOM 2173 C C . PRO A 1 291 ? 17.353 10.471 2.737 1.00 74.00 291 PRO A C 1
ATOM 2175 O O . PRO A 1 291 ? 18.362 10.241 2.078 1.00 74.00 291 PRO A O 1
ATOM 2178 N N . VAL A 1 292 ? 17.099 9.810 3.873 1.00 81.31 292 VAL A N 1
ATOM 2179 C CA . VAL A 1 292 ? 17.958 8.738 4.401 1.00 81.31 292 VAL A CA 1
ATOM 2180 C C . VAL A 1 292 ? 17.374 7.357 4.116 1.00 81.31 292 VAL A C 1
ATOM 2182 O O . VAL A 1 292 ? 18.110 6.442 3.743 1.00 81.31 292 VAL A O 1
ATOM 2185 N N . THR A 1 293 ? 16.069 7.195 4.325 1.00 86.88 293 THR A N 1
ATOM 2186 C CA . THR A 1 293 ? 15.356 5.931 4.133 1.00 86.88 293 THR A CA 1
ATOM 2187 C C . THR A 1 293 ? 13.971 6.194 3.575 1.00 86.88 293 THR A C 1
ATOM 2189 O O . THR A 1 293 ? 13.241 7.048 4.076 1.00 86.88 293 THR A O 1
ATOM 2192 N N . SER A 1 294 ? 13.593 5.421 2.564 1.00 90.19 294 SER A N 1
ATOM 2193 C CA . SER A 1 294 ? 12.239 5.394 2.044 1.00 90.19 294 SER A CA 1
ATOM 2194 C C . SER A 1 294 ? 11.407 4.387 2.831 1.00 90.19 294 SER A C 1
ATOM 2196 O O . SER A 1 294 ? 11.822 3.242 3.024 1.00 90.19 294 SER A O 1
ATOM 2198 N N . GLN A 1 295 ? 10.237 4.804 3.307 1.00 92.38 295 GLN A N 1
ATOM 2199 C CA . GLN A 1 295 ? 9.392 3.988 4.186 1.00 92.38 295 GLN A CA 1
ATOM 2200 C C . GLN A 1 295 ? 8.239 3.360 3.417 1.00 92.38 295 GLN A C 1
ATOM 2202 O O . GLN A 1 295 ? 7.618 4.037 2.601 1.00 92.38 295 GLN A O 1
ATOM 2207 N N . LEU A 1 296 ? 7.929 2.090 3.684 1.00 93.56 296 LEU A N 1
ATOM 2208 C CA . LEU A 1 296 ? 6.831 1.395 3.015 1.00 93.56 296 LEU A CA 1
ATOM 2209 C C . LEU A 1 296 ? 5.503 2.112 3.301 1.00 93.56 296 LEU A C 1
ATOM 2211 O O . LEU A 1 296 ? 5.127 2.335 4.450 1.00 93.56 296 LEU A O 1
ATOM 2215 N N . LEU A 1 297 ? 4.782 2.481 2.252 1.00 91.38 297 LEU A N 1
ATOM 2216 C CA . LEU A 1 297 ? 3.441 3.057 2.318 1.00 91.38 297 LEU A CA 1
ATOM 2217 C C . LEU A 1 297 ? 2.380 2.007 2.040 1.00 91.38 297 LEU A C 1
ATOM 2219 O O . LEU A 1 297 ? 1.333 2.012 2.680 1.00 91.38 297 LEU A O 1
ATOM 2223 N N . TYR A 1 298 ? 2.641 1.141 1.070 1.00 91.88 298 TYR A N 1
ATOM 2224 C CA . TYR A 1 298 ? 1.699 0.145 0.597 1.00 91.88 298 TYR A CA 1
ATOM 2225 C C . TYR A 1 298 ? 2.442 -1.027 -0.020 1.00 91.88 298 TYR A C 1
ATOM 2227 O O . TYR A 1 298 ? 3.505 -0.849 -0.613 1.00 91.88 298 TYR A O 1
ATOM 2235 N N . SER A 1 299 ? 1.842 -2.203 0.076 1.00 94.06 299 SER A N 1
ATOM 2236 C CA . SER A 1 299 ? 2.290 -3.383 -0.638 1.00 94.06 299 SER A CA 1
ATOM 2237 C C . SER A 1 299 ? 1.113 -4.207 -1.138 1.00 94.06 299 SER A C 1
ATOM 2239 O O . SER A 1 299 ? 0.014 -4.176 -0.579 1.00 94.06 299 SER A O 1
ATOM 2241 N N . THR A 1 300 ? 1.358 -4.953 -2.206 1.00 93.81 300 THR A N 1
ATOM 2242 C CA . THR A 1 300 ? 0.491 -6.032 -2.675 1.00 93.81 300 THR A CA 1
ATOM 2243 C C . THR A 1 300 ? 1.335 -7.067 -3.403 1.00 93.81 300 THR A C 1
ATOM 2245 O O . THR A 1 300 ? 2.461 -6.781 -3.806 1.00 93.81 300 THR A O 1
ATOM 2248 N N . ALA A 1 301 ? 0.782 -8.253 -3.613 1.00 92.81 301 ALA A N 1
ATOM 2249 C CA . ALA A 1 301 ? 1.291 -9.208 -4.583 1.00 92.81 301 ALA A CA 1
ATOM 2250 C C . ALA A 1 301 ? 0.356 -9.261 -5.799 1.00 92.81 301 ALA A C 1
ATOM 2252 O O . ALA A 1 301 ? -0.859 -9.075 -5.667 1.00 92.81 301 ALA A O 1
ATOM 2253 N N . VAL A 1 302 ? 0.924 -9.514 -6.974 1.00 92.44 302 VAL A N 1
ATOM 2254 C CA . VAL A 1 302 ? 0.186 -9.915 -8.176 1.00 92.44 302 VAL A CA 1
ATOM 2255 C C . VAL A 1 302 ? 0.587 -11.327 -8.577 1.00 92.44 302 VAL A C 1
ATOM 2257 O O . VAL A 1 302 ? 1.673 -11.792 -8.232 1.00 92.44 302 VAL A O 1
ATOM 2260 N N . ASP A 1 303 ? -0.310 -12.022 -9.267 1.00 92.81 303 ASP A N 1
ATOM 2261 C CA . ASP A 1 303 ? -0.082 -13.403 -9.680 1.00 92.81 303 ASP A CA 1
ATOM 2262 C C . ASP A 1 303 ? 0.932 -13.523 -10.833 1.00 92.81 303 ASP A C 1
ATOM 2264 O O . ASP A 1 303 ? 1.418 -12.541 -11.404 1.00 92.81 303 ASP A O 1
ATOM 2268 N N . SER A 1 304 ? 1.264 -14.769 -11.169 1.00 92.50 304 SER A N 1
ATOM 2269 C CA . SER A 1 304 ? 2.211 -15.115 -12.228 1.00 92.50 304 SER A CA 1
ATOM 2270 C C . SER A 1 304 ? 1.773 -14.646 -13.621 1.00 92.50 304 SER A C 1
ATOM 2272 O O . SER A 1 304 ? 2.618 -14.437 -14.491 1.00 92.50 304 SER A O 1
ATOM 2274 N N . GLU A 1 305 ? 0.465 -14.511 -13.875 1.00 92.88 305 GLU A N 1
ATOM 2275 C CA . GLU A 1 305 ? -0.032 -14.045 -15.173 1.00 92.88 305 GLU A CA 1
ATOM 2276 C C . GLU A 1 305 ? 0.207 -12.542 -15.331 1.00 92.88 305 GLU A C 1
ATOM 2278 O O . GLU A 1 305 ? 0.717 -12.109 -16.369 1.00 92.88 305 GLU A O 1
ATOM 2283 N N . ALA A 1 306 ? -0.090 -11.767 -14.287 1.00 91.75 306 ALA A N 1
ATOM 2284 C CA . ALA A 1 306 ? 0.191 -10.339 -14.230 1.00 91.75 306 ALA A CA 1
ATOM 2285 C C . ALA A 1 306 ? 1.696 -10.037 -14.321 1.00 91.75 306 ALA A C 1
ATOM 2287 O O . ALA A 1 306 ? 2.094 -9.145 -15.074 1.00 91.75 306 ALA A O 1
ATOM 2288 N N . GLU A 1 307 ? 2.535 -10.798 -13.609 1.00 91.62 307 GLU A N 1
ATOM 2289 C CA . GLU A 1 307 ? 3.999 -10.704 -13.701 1.00 91.62 307 GLU A CA 1
ATOM 2290 C C . GLU A 1 307 ? 4.490 -10.960 -15.133 1.00 91.62 307 GLU A C 1
ATOM 2292 O O . GLU A 1 307 ? 5.200 -10.128 -15.704 1.00 91.62 307 GLU A O 1
ATOM 2297 N N 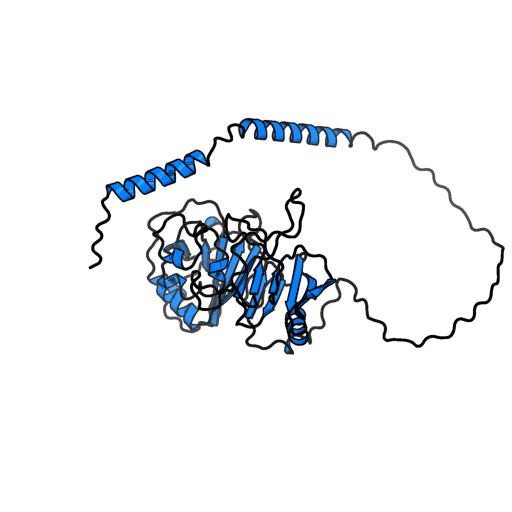. ARG A 1 308 ? 4.075 -12.079 -15.745 1.00 91.56 308 ARG A N 1
ATOM 2298 C CA . ARG A 1 308 ? 4.456 -12.428 -17.121 1.00 91.56 308 ARG A CA 1
ATOM 2299 C C . ARG A 1 308 ? 4.061 -11.325 -18.102 1.00 91.56 308 ARG A C 1
ATOM 2301 O O . ARG A 1 308 ? 4.888 -10.885 -18.898 1.00 91.56 308 ARG A O 1
ATOM 2308 N N . LEU A 1 309 ? 2.808 -10.873 -18.036 1.00 92.00 309 LEU A N 1
ATOM 2309 C CA . LEU A 1 309 ? 2.291 -9.830 -18.919 1.00 92.00 309 LEU A CA 1
ATOM 2310 C C . LEU A 1 309 ? 3.068 -8.518 -18.750 1.00 92.00 309 LEU A C 1
ATOM 2312 O O . LEU A 1 309 ? 3.389 -7.863 -19.741 1.00 92.00 309 LEU A O 1
ATOM 2316 N N . PHE A 1 310 ? 3.400 -8.141 -17.513 1.00 90.81 310 PHE A N 1
ATOM 2317 C CA . PHE A 1 310 ? 4.229 -6.970 -17.244 1.00 90.81 310 PHE A CA 1
ATOM 2318 C C . PHE A 1 310 ? 5.603 -7.076 -17.916 1.00 90.81 310 PHE A C 1
ATOM 2320 O O . PHE A 1 310 ? 5.998 -6.149 -18.622 1.00 90.81 310 PHE A O 1
ATOM 2327 N N . LEU A 1 311 ? 6.308 -8.196 -17.738 1.00 89.12 311 LEU A N 1
ATOM 2328 C CA . LEU A 1 311 ? 7.658 -8.385 -18.278 1.00 89.12 311 LEU A CA 1
ATOM 2329 C C . LEU A 1 311 ? 7.678 -8.400 -19.817 1.00 89.12 311 LEU A C 1
ATOM 2331 O O . LEU A 1 311 ? 8.533 -7.747 -20.415 1.00 89.12 311 LEU A O 1
ATOM 2335 N N . GLU A 1 312 ? 6.703 -9.051 -20.460 1.00 89.69 312 GLU A N 1
ATOM 2336 C CA . GLU A 1 312 ? 6.546 -9.046 -21.927 1.00 89.69 312 GLU A CA 1
ATOM 2337 C C . GLU A 1 312 ? 6.307 -7.627 -22.477 1.00 89.69 312 GLU A C 1
ATOM 2339 O O . GLU A 1 312 ? 6.887 -7.206 -23.485 1.00 89.69 312 GLU A O 1
ATOM 2344 N N . LEU A 1 313 ? 5.461 -6.846 -21.799 1.00 90.50 313 LEU A N 1
ATOM 2345 C CA . LEU A 1 313 ? 5.180 -5.466 -22.192 1.00 90.50 313 LEU A CA 1
ATOM 2346 C C . LEU A 1 313 ? 6.365 -4.540 -21.912 1.00 90.50 313 LEU A C 1
ATOM 2348 O O . LEU A 1 313 ? 6.591 -3.586 -22.658 1.00 90.50 313 LEU A O 1
ATOM 2352 N N . LEU A 1 314 ? 7.147 -4.813 -20.869 1.00 87.88 314 LEU A N 1
ATOM 2353 C CA . LEU A 1 314 ? 8.343 -4.048 -20.537 1.00 87.88 314 LEU A CA 1
ATOM 2354 C C . LEU A 1 314 ? 9.441 -4.212 -21.599 1.00 87.88 314 LEU A C 1
ATOM 2356 O O . LEU A 1 314 ? 10.084 -3.226 -21.959 1.00 87.88 314 LEU A O 1
ATOM 2360 N N . GLU A 1 315 ? 9.612 -5.419 -22.150 1.00 87.00 315 GLU A N 1
ATOM 2361 C CA . GLU A 1 315 ? 10.573 -5.709 -23.228 1.00 87.00 315 GLU A CA 1
ATOM 2362 C C . GLU A 1 315 ? 10.293 -4.890 -24.493 1.00 87.00 315 GLU A C 1
ATOM 2364 O O . GLU A 1 315 ? 11.211 -4.368 -25.128 1.00 87.00 315 GLU A O 1
ATOM 2369 N N . THR A 1 316 ? 9.014 -4.711 -24.819 1.00 88.06 316 THR A N 1
ATOM 2370 C CA . THR A 1 316 ? 8.563 -3.956 -25.997 1.00 88.06 316 THR A CA 1
ATOM 2371 C C . THR A 1 316 ? 8.353 -2.464 -25.728 1.00 88.06 316 THR A C 1
ATOM 2373 O O . THR A 1 316 ? 8.018 -1.709 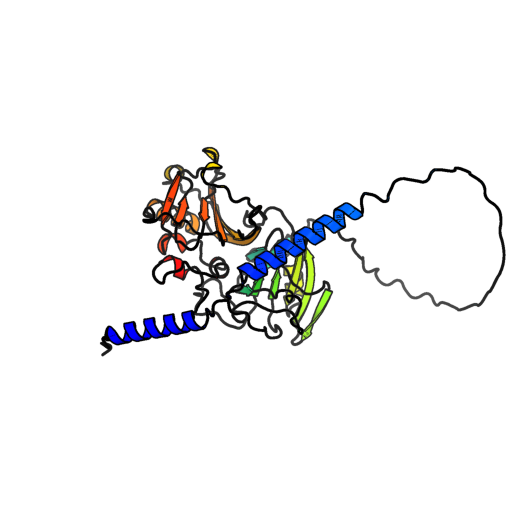-26.646 1.00 88.06 316 THR A O 1
ATOM 2376 N N . SER A 1 317 ? 8.561 -2.012 -24.488 1.00 87.06 317 SER A N 1
ATOM 2377 C CA . SER A 1 317 ? 8.359 -0.614 -24.115 1.00 87.06 317 SER A CA 1
ATOM 2378 C C . SER A 1 317 ? 9.442 0.286 -24.725 1.00 87.06 317 SER A C 1
ATOM 2380 O O . SER A 1 317 ? 10.627 -0.061 -24.703 1.00 87.06 317 SER A O 1
ATOM 2382 N N . PRO A 1 318 ? 9.078 1.462 -25.263 1.00 85.44 318 PRO A N 1
ATOM 2383 C CA . PRO A 1 318 ? 10.052 2.389 -25.820 1.00 85.44 318 PRO A CA 1
ATOM 2384 C C . PRO A 1 318 ? 10.963 2.966 -24.727 1.00 85.44 318 PRO A C 1
ATOM 2386 O O . PRO A 1 318 ? 10.609 3.022 -23.547 1.00 85.44 318 PRO A O 1
ATOM 2389 N N . GLN A 1 319 ? 12.146 3.429 -25.130 1.00 82.62 319 GLN A N 1
ATOM 2390 C CA . GLN A 1 319 ? 12.978 4.284 -24.280 1.00 82.62 319 GLN A CA 1
ATOM 2391 C C . GLN A 1 319 ? 12.247 5.618 -24.062 1.00 82.62 319 GLN A C 1
ATOM 2393 O O . GLN A 1 319 ? 11.694 6.160 -25.028 1.00 82.62 319 GLN A O 1
ATOM 2398 N N . PRO A 1 320 ? 12.246 6.179 -22.842 1.00 76.06 320 PRO A N 1
ATOM 2399 C CA . PRO A 1 320 ? 11.640 7.481 -22.610 1.00 76.06 320 PRO A CA 1
ATOM 2400 C C . PRO A 1 320 ? 12.380 8.550 -23.421 1.00 76.06 320 PRO A C 1
ATOM 2402 O O . PRO A 1 320 ? 13.608 8.541 -23.527 1.00 76.06 320 PRO A O 1
ATOM 2405 N N . ARG A 1 321 ? 11.622 9.480 -24.012 1.00 70.25 321 ARG A N 1
ATOM 2406 C CA . ARG A 1 321 ? 12.178 10.554 -24.854 1.00 70.25 321 ARG A CA 1
ATOM 2407 C C . ARG A 1 321 ? 12.967 11.589 -24.055 1.00 70.25 321 ARG A C 1
ATOM 2409 O O . ARG A 1 321 ? 13.923 12.147 -24.583 1.00 70.25 321 ARG A O 1
ATOM 2416 N N . ASP A 1 322 ? 12.597 11.785 -22.793 1.00 67.94 322 ASP A N 1
ATOM 2417 C CA . ASP A 1 322 ? 13.183 12.780 -21.904 1.00 67.94 322 ASP A CA 1
ATOM 2418 C C . ASP A 1 322 ? 13.703 12.117 -20.623 1.00 67.94 322 ASP A C 1
ATOM 2420 O O . ASP A 1 322 ? 13.047 11.257 -20.033 1.00 67.94 322 ASP A O 1
ATOM 2424 N N . ARG A 1 323 ? 14.899 12.527 -20.180 1.00 63.56 323 ARG A N 1
ATOM 2425 C CA . ARG A 1 323 ? 15.403 12.191 -18.842 1.00 63.56 323 ARG A CA 1
ATOM 2426 C C . ARG A 1 323 ? 14.765 13.142 -17.847 1.00 63.56 323 ARG A C 1
ATOM 2428 O O . ARG A 1 323 ? 14.958 14.353 -17.948 1.00 63.56 323 ARG A O 1
ATOM 2435 N N . CYS A 1 324 ? 14.046 12.600 -16.878 1.00 60.69 324 CYS A N 1
ATOM 2436 C CA . CYS A 1 324 ? 13.428 13.428 -15.863 1.00 60.69 324 CYS A CA 1
ATOM 2437 C C . CYS A 1 324 ? 14.404 13.757 -14.743 1.00 60.69 324 CYS A C 1
ATOM 2439 O O . CYS A 1 324 ? 14.934 12.882 -14.069 1.00 60.69 324 CYS A O 1
ATOM 2441 N N . LEU A 1 325 ? 14.644 15.056 -14.589 1.00 56.44 325 LEU A N 1
ATOM 2442 C CA . LEU A 1 325 ? 15.379 15.658 -13.487 1.00 56.44 325 LEU A CA 1
ATOM 2443 C C . LEU A 1 325 ? 14.329 16.278 -12.556 1.00 56.44 325 LEU A C 1
ATOM 2445 O O . LEU A 1 325 ? 14.060 17.475 -12.640 1.00 56.44 325 LEU A O 1
ATOM 2449 N N . GLY A 1 326 ? 13.637 15.447 -11.777 1.00 55.03 326 GLY A N 1
ATOM 2450 C CA . GLY A 1 326 ? 12.554 15.874 -10.888 1.00 55.03 326 GLY A CA 1
ATOM 2451 C C . GLY A 1 326 ? 12.807 15.450 -9.447 1.00 55.03 326 GLY A C 1
ATOM 2452 O O . GLY A 1 326 ? 13.337 14.369 -9.215 1.00 55.03 326 GLY A O 1
ATOM 2453 N N . ASP A 1 327 ? 12.429 16.312 -8.500 1.00 53.69 327 ASP A N 1
ATOM 2454 C CA . ASP A 1 327 ? 12.536 16.038 -7.067 1.00 53.69 327 ASP A CA 1
ATOM 2455 C C . ASP A 1 327 ? 11.598 14.891 -6.647 1.00 53.69 327 ASP A C 1
ATOM 2457 O O . ASP A 1 327 ? 10.453 14.793 -7.098 1.00 53.69 327 ASP A O 1
ATOM 2461 N N . ALA A 1 328 ? 12.118 14.036 -5.766 1.00 55.50 328 ALA A N 1
ATOM 2462 C CA . ALA A 1 328 ? 11.511 12.809 -5.269 1.00 55.50 328 ALA A CA 1
ATOM 2463 C C . ALA A 1 328 ? 10.113 12.999 -4.648 1.00 55.50 328 ALA A C 1
ATOM 2465 O O . ALA A 1 328 ? 9.839 13.990 -3.969 1.00 55.50 328 ALA A O 1
ATOM 2466 N N . GLY A 1 329 ? 9.240 12.002 -4.822 1.00 68.00 329 GLY A N 1
ATOM 2467 C CA . GLY A 1 329 ? 7.945 11.947 -4.130 1.00 68.00 329 GLY A CA 1
ATOM 2468 C C . GLY A 1 329 ? 7.558 10.541 -3.675 1.00 68.00 329 GLY A C 1
ATOM 2469 O O . GLY A 1 329 ? 7.174 10.340 -2.517 1.00 68.00 329 GLY A O 1
ATOM 2470 N N . ARG A 1 330 ? 7.651 9.555 -4.574 1.00 78.94 330 ARG A N 1
ATOM 2471 C CA . ARG A 1 330 ? 7.282 8.159 -4.315 1.00 78.94 330 ARG A CA 1
ATOM 2472 C C . ARG A 1 330 ? 8.130 7.210 -5.166 1.00 78.94 330 ARG A C 1
ATOM 2474 O O . ARG A 1 330 ? 8.350 7.468 -6.347 1.00 78.94 330 ARG A O 1
ATOM 2481 N N . LEU A 1 331 ? 8.529 6.089 -4.576 1.00 83.38 331 LEU A N 1
ATOM 2482 C CA . LEU A 1 331 ? 9.259 5.005 -5.239 1.00 83.38 331 LEU A CA 1
ATOM 2483 C C . LEU A 1 331 ? 8.363 3.766 -5.302 1.00 83.38 331 LEU A C 1
ATOM 2485 O O . LEU A 1 331 ? 7.798 3.375 -4.283 1.00 83.38 331 LEU A O 1
ATOM 2489 N N . VAL A 1 332 ? 8.246 3.130 -6.467 1.00 86.75 332 VAL A N 1
ATOM 2490 C CA . VAL A 1 332 ? 7.623 1.808 -6.602 1.00 86.75 332 VAL A CA 1
ATOM 2491 C C . VAL A 1 332 ? 8.707 0.785 -6.875 1.00 86.75 332 VAL A C 1
ATOM 2493 O O . VAL A 1 332 ? 9.501 0.924 -7.796 1.00 86.75 332 VAL A O 1
ATOM 2496 N N . VAL A 1 333 ? 8.733 -0.271 -6.082 1.00 88.25 333 VAL A N 1
ATOM 2497 C CA . VAL A 1 333 ? 9.625 -1.405 -6.270 1.00 88.25 333 VAL A CA 1
ATOM 2498 C C . VAL A 1 333 ? 8.775 -2.597 -6.672 1.00 88.25 333 VAL A C 1
ATOM 2500 O O . VAL A 1 333 ? 7.865 -2.995 -5.952 1.00 88.25 333 VAL A O 1
ATOM 2503 N N . LEU A 1 334 ? 9.079 -3.152 -7.832 1.00 90.06 334 LEU A N 1
ATOM 2504 C CA . LEU A 1 334 ? 8.506 -4.365 -8.381 1.00 90.06 334 LEU A CA 1
ATOM 2505 C C . LEU A 1 334 ? 9.524 -5.490 -8.169 1.00 90.06 334 LEU A C 1
ATOM 2507 O O . LEU A 1 334 ? 10.681 -5.368 -8.568 1.00 90.06 334 LEU A O 1
ATOM 2511 N N . GLN A 1 335 ? 9.134 -6.572 -7.506 1.00 89.31 335 GLN A N 1
ATOM 2512 C CA . GLN A 1 335 ? 10.027 -7.697 -7.207 1.00 89.31 335 GLN A CA 1
ATOM 2513 C C . GLN A 1 335 ? 9.459 -8.974 -7.834 1.00 89.31 335 GLN A C 1
ATOM 2515 O O . GLN A 1 335 ? 8.627 -9.639 -7.208 1.00 89.31 335 GLN A O 1
ATOM 2520 N N . PRO A 1 336 ? 9.849 -9.286 -9.085 1.00 86.44 336 PRO A N 1
ATOM 2521 C CA . PRO A 1 336 ? 9.475 -10.526 -9.758 1.00 86.44 336 PRO A CA 1
ATOM 2522 C C . PRO A 1 336 ? 9.940 -11.745 -8.950 1.00 86.44 336 PRO A C 1
ATOM 2524 O O . PRO A 1 336 ? 11.120 -11.849 -8.602 1.00 86.44 336 PRO A O 1
ATOM 2527 N N . GLN A 1 337 ? 9.040 -12.680 -8.658 1.00 83.94 337 GLN A N 1
ATOM 2528 C CA . GLN A 1 337 ? 9.357 -13.923 -7.958 1.00 83.94 337 GLN A CA 1
ATOM 2529 C C . GLN A 1 337 ? 9.705 -15.000 -8.979 1.00 83.94 337 GLN A C 1
ATOM 2531 O O . GLN A 1 337 ? 8.946 -15.928 -9.253 1.00 83.94 337 GLN A O 1
ATOM 2536 N N . ILE A 1 338 ? 10.899 -14.875 -9.546 1.00 78.50 338 ILE A N 1
ATOM 2537 C CA . ILE A 1 338 ? 11.419 -15.818 -10.529 1.00 78.50 338 ILE A CA 1
ATOM 2538 C C . ILE A 1 338 ? 12.356 -16.791 -9.814 1.00 78.50 338 ILE A C 1
ATOM 2540 O O . ILE A 1 338 ? 13.267 -16.369 -9.097 1.00 78.50 338 ILE A O 1
ATOM 2544 N N . ALA A 1 339 ? 12.169 -18.099 -10.015 1.00 71.69 339 ALA A N 1
ATOM 2545 C CA . ALA A 1 339 ? 12.986 -19.115 -9.354 1.00 71.69 339 ALA A CA 1
ATOM 2546 C C . ALA A 1 339 ? 14.494 -18.840 -9.544 1.00 71.69 339 ALA A C 1
ATOM 2548 O O . ALA A 1 339 ? 14.967 -18.635 -10.669 1.00 71.69 339 ALA A O 1
ATOM 2549 N N . ALA A 1 340 ? 15.230 -18.842 -8.424 1.00 66.12 340 ALA A N 1
ATOM 2550 C CA . ALA A 1 340 ? 16.662 -18.536 -8.307 1.00 66.12 340 ALA A CA 1
ATOM 2551 C C . ALA A 1 340 ? 17.089 -17.083 -8.610 1.00 66.12 340 ALA A C 1
ATOM 2553 O O . ALA A 1 340 ? 18.288 -16.811 -8.669 1.00 66.12 340 ALA A O 1
ATOM 2554 N N . SER A 1 341 ? 16.146 -16.149 -8.761 1.00 67.06 341 SER A N 1
ATOM 2555 C CA . SER A 1 341 ? 16.440 -14.734 -8.980 1.00 67.06 341 SER A CA 1
ATOM 2556 C C . SER A 1 341 ? 16.183 -13.903 -7.722 1.00 67.06 341 SER A C 1
ATOM 2558 O O . SER A 1 341 ? 15.145 -14.038 -7.083 1.00 67.06 341 SER A O 1
ATOM 2560 N N . THR A 1 342 ? 17.108 -13.002 -7.389 1.00 65.81 342 THR A N 1
ATOM 2561 C CA . THR A 1 342 ? 16.878 -11.884 -6.451 1.00 65.81 342 THR A CA 1
ATOM 2562 C C . THR A 1 342 ? 16.549 -10.595 -7.204 1.00 65.81 342 THR A C 1
ATOM 2564 O O . THR A 1 342 ? 16.826 -9.496 -6.725 1.00 65.81 342 THR A O 1
ATOM 2567 N N . ALA A 1 343 ? 16.027 -10.746 -8.422 1.00 68.19 343 ALA A N 1
ATOM 2568 C CA . ALA A 1 343 ? 15.604 -9.672 -9.295 1.00 68.19 343 ALA A CA 1
ATOM 2569 C C . ALA A 1 343 ? 14.748 -8.640 -8.562 1.00 68.19 343 ALA A C 1
ATOM 2571 O O . ALA A 1 343 ? 13.740 -8.958 -7.934 1.00 68.19 343 ALA A O 1
ATOM 2572 N N . ARG A 1 344 ? 15.124 -7.379 -8.721 1.00 71.00 344 ARG A N 1
ATOM 2573 C CA . ARG A 1 344 ? 14.363 -6.219 -8.277 1.00 71.00 344 ARG A CA 1
ATOM 2574 C C . ARG A 1 344 ? 14.270 -5.284 -9.469 1.00 71.00 344 ARG A C 1
ATOM 2576 O O . ARG A 1 344 ? 15.254 -5.150 -10.179 1.00 71.00 344 ARG A O 1
ATOM 2583 N N . ILE A 1 345 ? 13.110 -4.683 -9.702 1.00 72.81 345 ILE A N 1
ATOM 2584 C CA . ILE A 1 345 ? 12.845 -3.655 -10.714 1.00 72.81 345 ILE A CA 1
ATOM 2585 C C . ILE A 1 345 ? 12.325 -2.431 -9.958 1.00 72.81 345 ILE A C 1
ATOM 2587 O O . ILE A 1 345 ? 11.349 -2.533 -9.227 1.00 72.81 345 ILE A O 1
ATOM 2591 N N . GLU A 1 346 ? 12.960 -1.271 -10.089 1.00 70.31 346 GLU A N 1
ATOM 2592 C CA . GLU A 1 346 ? 12.506 -0.047 -9.419 1.00 70.31 346 GLU A CA 1
ATOM 2593 C C . GLU A 1 346 ? 11.852 0.880 -10.437 1.00 70.31 346 GLU A C 1
ATOM 2595 O O . GLU A 1 346 ? 12.483 1.470 -11.309 1.00 70.31 346 GLU A O 1
ATOM 2600 N N . ALA A 1 347 ? 10.542 1.027 -10.317 1.00 64.56 347 ALA A N 1
ATOM 2601 C CA . ALA A 1 347 ? 9.797 2.068 -10.989 1.00 64.56 347 ALA A CA 1
ATOM 2602 C C . ALA A 1 347 ? 9.808 3.327 -10.114 1.00 64.56 347 ALA A C 1
ATOM 2604 O O . ALA A 1 347 ? 9.013 3.491 -9.187 1.00 64.56 347 ALA A O 1
ATOM 2605 N N . GLU A 1 348 ? 10.715 4.247 -10.411 1.00 67.12 348 GLU A N 1
ATOM 2606 C CA . GLU A 1 348 ? 10.717 5.549 -9.761 1.00 67.12 348 GLU A CA 1
ATOM 2607 C C . GLU A 1 348 ? 9.687 6.474 -10.423 1.00 67.12 348 GLU A C 1
ATOM 2609 O O . GLU A 1 348 ? 9.848 6.913 -11.562 1.00 67.12 348 GLU A O 1
ATOM 2614 N N . LEU A 1 349 ? 8.601 6.779 -9.713 1.00 63.12 349 LEU A N 1
ATOM 2615 C CA . LEU A 1 349 ? 7.538 7.655 -10.207 1.00 63.12 349 LEU A CA 1
ATOM 2616 C C . LEU A 1 349 ? 7.862 9.114 -9.850 1.00 63.12 349 LEU A C 1
ATOM 2618 O O . LEU A 1 349 ? 7.175 9.760 -9.059 1.00 63.12 349 LEU A O 1
ATOM 2622 N N . LEU A 1 350 ? 8.936 9.638 -10.448 1.00 53.91 350 LEU A N 1
ATOM 2623 C CA . LEU A 1 350 ? 9.442 11.005 -10.254 1.00 53.91 350 LEU A CA 1
ATOM 2624 C C . LEU A 1 350 ? 8.662 12.056 -11.053 1.00 53.91 350 LEU A C 1
ATOM 2626 O O . LEU A 1 350 ? 9.221 12.718 -11.926 1.00 53.91 350 LEU A O 1
ATOM 2630 N N . GLY A 1 351 ? 7.347 12.181 -10.843 1.00 53.53 351 GLY A N 1
ATOM 2631 C CA . GLY A 1 351 ? 6.518 13.185 -11.544 1.00 53.53 351 GLY A CA 1
ATOM 2632 C C . GLY A 1 351 ? 6.546 13.091 -13.084 1.00 53.53 351 GLY A C 1
ATOM 2633 O O . GLY A 1 351 ? 5.993 13.946 -13.775 1.00 53.53 351 GLY A O 1
ATOM 2634 N N . CYS A 1 352 ? 7.161 12.031 -13.599 1.00 53.62 352 CYS A N 1
ATOM 2635 C CA . CYS A 1 352 ? 7.447 11.702 -14.976 1.00 53.62 352 CYS A CA 1
ATOM 2636 C C . CYS A 1 352 ? 7.242 10.206 -15.153 1.00 53.62 352 CYS A C 1
ATOM 2638 O O . CYS A 1 352 ? 7.459 9.418 -14.235 1.00 53.62 352 CYS A O 1
ATOM 2640 N N . THR A 1 353 ? 6.832 9.797 -16.344 1.00 57.78 353 THR A N 1
ATOM 2641 C CA . THR A 1 353 ? 6.372 8.430 -16.581 1.00 57.78 353 THR A CA 1
ATOM 2642 C C . THR A 1 353 ? 7.455 7.566 -17.191 1.00 57.78 353 THR A C 1
ATOM 2644 O O . THR A 1 353 ? 7.385 7.181 -18.356 1.00 57.78 353 THR A O 1
ATOM 2647 N N . SER A 1 354 ? 8.458 7.247 -16.378 1.00 58.56 354 SER A N 1
ATOM 2648 C CA . SER A 1 354 ? 9.519 6.293 -16.707 1.00 58.56 354 SER A CA 1
ATOM 2649 C C . SER A 1 354 ? 9.700 5.247 -15.605 1.00 58.56 354 SER A C 1
ATOM 2651 O O . SER A 1 354 ? 9.622 5.577 -14.429 1.00 58.56 354 SER A O 1
ATOM 2653 N N . ILE A 1 355 ? 9.980 3.999 -15.990 1.00 60.97 355 ILE A N 1
ATOM 2654 C CA . ILE A 1 355 ? 10.536 2.948 -15.124 1.00 60.97 355 ILE A CA 1
ATOM 2655 C C . ILE A 1 355 ? 12.048 2.930 -15.333 1.00 60.97 355 ILE A C 1
ATOM 2657 O O . ILE A 1 355 ? 12.515 2.914 -16.479 1.00 60.97 355 ILE A O 1
ATOM 2661 N N . TYR A 1 356 ? 12.812 2.860 -14.246 1.00 62.66 356 TYR A N 1
ATOM 2662 C CA . TYR A 1 356 ? 14.198 2.421 -14.323 1.00 62.66 356 TYR A CA 1
ATOM 2663 C C . TYR A 1 356 ? 14.203 0.895 -14.371 1.00 62.66 356 TYR A C 1
ATOM 2665 O O . TYR A 1 356 ? 13.920 0.204 -13.395 1.00 62.66 356 TYR A O 1
ATOM 2673 N N . VAL A 1 357 ? 14.462 0.349 -15.556 1.00 63.88 357 VAL A N 1
ATOM 2674 C CA . VAL A 1 357 ? 14.644 -1.094 -15.691 1.00 63.88 357 VAL A CA 1
ATOM 2675 C C . VAL A 1 357 ? 16.120 -1.336 -15.472 1.00 63.88 357 VAL A C 1
ATOM 2677 O O . VAL A 1 357 ? 16.959 -0.742 -16.139 1.00 63.88 357 VAL A O 1
ATOM 2680 N N . PHE A 1 358 ? 16.469 -2.175 -14.508 1.00 58.38 358 PHE A N 1
ATOM 2681 C CA . PHE A 1 358 ? 17.866 -2.354 -14.132 1.00 58.38 358 PHE A CA 1
ATOM 2682 C C . PHE A 1 358 ? 18.686 -3.176 -15.135 1.00 58.38 358 PHE A C 1
ATOM 2684 O O . PHE A 1 358 ? 19.639 -3.825 -14.742 1.00 58.38 358 PHE A O 1
ATOM 2691 N N . ASP A 1 359 ? 18.382 -3.101 -16.431 1.00 58.38 359 ASP A N 1
ATOM 2692 C CA . ASP A 1 359 ? 19.290 -3.492 -17.514 1.00 58.38 359 ASP A CA 1
ATOM 2693 C C . ASP A 1 359 ? 20.304 -2.370 -17.845 1.00 58.38 359 ASP A C 1
ATOM 2695 O O . ASP A 1 359 ? 21.061 -2.460 -18.810 1.00 58.38 359 ASP A O 1
ATOM 2699 N N . GLY A 1 360 ? 20.315 -1.292 -17.049 1.00 60.91 360 GLY A N 1
ATOM 2700 C CA . GLY A 1 360 ? 21.081 -0.069 -17.299 1.00 60.91 360 GLY A CA 1
ATOM 2701 C C . GLY A 1 360 ? 20.359 0.930 -18.211 1.00 60.91 360 GLY A C 1
ATOM 2702 O O . GLY A 1 360 ? 20.917 1.984 -18.522 1.00 60.91 360 GLY A O 1
ATOM 2703 N N . GLY A 1 361 ? 19.130 0.621 -18.635 1.00 71.94 361 GLY A N 1
ATOM 2704 C CA . GLY A 1 361 ? 18.272 1.483 -19.434 1.00 71.94 361 GLY A CA 1
ATOM 2705 C C . GLY A 1 361 ? 17.080 2.042 -18.660 1.00 71.94 361 GLY A C 1
ATOM 2706 O O . GLY A 1 361 ? 16.791 1.706 -17.517 1.00 71.94 361 GLY A O 1
ATOM 2707 N N . THR A 1 362 ? 16.335 2.922 -19.314 1.00 77.50 362 THR A N 1
ATOM 2708 C CA . THR A 1 362 ? 15.025 3.364 -18.837 1.00 77.50 362 THR A CA 1
ATOM 2709 C C . THR A 1 362 ? 13.968 2.889 -19.820 1.00 77.50 362 THR A C 1
ATOM 2711 O O . THR A 1 362 ? 14.245 2.683 -21.002 1.00 77.50 362 THR A O 1
ATOM 2714 N N . ARG A 1 363 ? 12.748 2.648 -19.347 1.00 84.31 363 ARG A N 1
ATOM 2715 C CA . ARG A 1 363 ? 11.603 2.323 -20.206 1.00 84.31 363 ARG A CA 1
ATOM 2716 C C . ARG A 1 363 ? 10.462 3.272 -19.895 1.00 84.31 363 ARG A C 1
ATOM 2718 O O . ARG A 1 363 ? 10.279 3.688 -18.754 1.00 84.31 363 ARG A O 1
ATOM 2725 N N . GLU A 1 364 ? 9.713 3.654 -20.915 1.00 83.12 364 GLU A N 1
ATOM 2726 C CA . GLU A 1 364 ? 8.529 4.482 -20.734 1.00 83.12 364 GLU A CA 1
ATOM 2727 C C . GLU A 1 364 ? 7.442 3.696 -19.987 1.00 83.12 364 GLU A C 1
ATOM 2729 O O . GLU A 1 364 ? 7.157 2.537 -20.301 1.00 83.12 364 GLU A O 1
ATOM 2734 N N . LEU A 1 365 ? 6.813 4.337 -19.001 1.00 79.12 365 LEU A N 1
ATOM 2735 C CA . LEU A 1 365 ? 5.594 3.825 -18.383 1.00 79.12 365 LEU A CA 1
ATOM 2736 C C . LEU A 1 365 ? 4.433 4.038 -19.350 1.00 79.12 365 LEU A C 1
ATOM 2738 O O . LEU A 1 365 ? 4.023 5.170 -19.607 1.00 79.12 365 LEU A O 1
ATOM 2742 N N . THR A 1 366 ? 3.880 2.947 -19.865 1.00 82.25 366 THR A N 1
ATOM 2743 C CA . THR A 1 366 ? 2.732 2.974 -20.769 1.00 82.25 366 THR A CA 1
ATOM 2744 C C . THR A 1 366 ? 1.500 2.456 -20.054 1.00 82.25 366 THR A C 1
ATOM 2746 O O . THR A 1 366 ? 1.582 1.721 -19.073 1.00 82.25 366 THR A O 1
ATOM 2749 N N . ARG A 1 367 ? 0.316 2.773 -20.583 1.00 82.44 367 ARG A N 1
ATOM 2750 C CA . ARG A 1 367 ? -0.916 2.225 -20.016 1.00 82.44 367 ARG A CA 1
ATOM 2751 C C . ARG A 1 367 ? -0.886 0.691 -19.968 1.00 82.44 367 ARG A C 1
ATOM 2753 O O . ARG A 1 367 ? -1.338 0.093 -19.000 1.00 82.44 367 ARG A O 1
ATOM 2760 N N . ALA A 1 368 ? -0.341 0.086 -21.022 1.00 86.94 368 ALA A N 1
ATOM 2761 C CA . ALA A 1 368 ? -0.262 -1.354 -21.173 1.00 86.94 368 ALA A CA 1
ATOM 2762 C C . ALA A 1 368 ? 0.649 -1.982 -20.113 1.00 86.94 368 ALA A C 1
ATOM 2764 O O . ALA A 1 368 ? 0.221 -2.924 -19.462 1.00 86.94 368 ALA A O 1
ATOM 2765 N N . ASN A 1 369 ? 1.862 -1.458 -19.905 1.00 87.12 369 ASN A N 1
ATOM 2766 C CA . ASN A 1 369 ? 2.801 -2.059 -18.951 1.00 87.12 369 ASN A CA 1
ATOM 2767 C C . ASN A 1 369 ? 2.497 -1.715 -17.483 1.00 87.12 369 ASN A C 1
ATOM 2769 O O . ASN A 1 369 ? 2.984 -2.404 -16.599 1.00 87.12 369 ASN A O 1
ATOM 2773 N N . VAL A 1 370 ? 1.682 -0.696 -17.204 1.00 85.62 370 VAL A N 1
ATOM 2774 C CA . VAL A 1 370 ? 1.273 -0.330 -15.837 1.00 85.62 370 VAL A CA 1
ATOM 2775 C C . VAL A 1 370 ? 0.064 -1.135 -15.361 1.00 85.62 370 VAL A C 1
ATOM 2777 O O . VAL A 1 370 ? 0.012 -1.551 -14.205 1.00 85.62 370 VAL A O 1
ATOM 2780 N N . ALA A 1 371 ? -0.893 -1.397 -16.254 1.00 86.38 371 ALA A N 1
ATOM 2781 C CA . ALA A 1 371 ? -2.143 -2.078 -15.917 1.00 86.38 371 ALA A CA 1
ATOM 2782 C C . ALA A 1 371 ? -1.983 -3.412 -15.155 1.00 86.38 371 ALA A C 1
ATOM 2784 O O . ALA A 1 371 ? -2.762 -3.635 -14.238 1.00 86.38 371 ALA A O 1
ATOM 2785 N N . PRO A 1 372 ? -1.011 -4.298 -15.450 1.00 88.75 372 PRO A N 1
ATOM 2786 C CA . PRO A 1 372 ? -0.938 -5.599 -14.784 1.00 88.75 372 PRO A CA 1
ATOM 2787 C C . PRO A 1 372 ? -0.650 -5.512 -13.281 1.00 88.75 372 PRO A C 1
ATOM 2789 O O . PRO A 1 372 ? -1.028 -6.411 -12.539 1.00 88.75 372 PRO A O 1
ATOM 2792 N N . TRP A 1 373 ? 0.002 -4.441 -12.817 1.00 87.94 373 TRP A N 1
ATOM 2793 C CA . TRP A 1 373 ? 0.469 -4.331 -11.429 1.00 87.94 373 TRP A CA 1
ATOM 2794 C C . TRP A 1 373 ? -0.040 -3.105 -10.675 1.00 87.94 373 TRP A C 1
ATOM 2796 O O . TRP A 1 373 ? -0.049 -3.111 -9.447 1.00 87.94 373 TRP A O 1
ATOM 2806 N N . ALA A 1 374 ? -0.473 -2.056 -11.375 1.00 80.88 374 ALA A N 1
ATOM 2807 C CA . ALA A 1 374 ? -0.960 -0.830 -10.745 1.00 80.88 374 ALA A CA 1
ATOM 2808 C C . ALA A 1 374 ? -2.466 -0.836 -10.456 1.00 80.88 374 ALA A C 1
ATOM 2810 O O . ALA A 1 374 ? -2.991 0.136 -9.907 1.00 80.88 374 ALA A O 1
ATOM 2811 N N . MET A 1 375 ? -3.165 -1.914 -10.818 1.00 70.88 375 MET A N 1
ATOM 2812 C CA . MET A 1 375 ? -4.516 -2.158 -10.317 1.00 70.88 375 MET A CA 1
ATOM 2813 C C . MET A 1 375 ? -4.472 -2.301 -8.790 1.00 70.88 375 MET A C 1
ATOM 2815 O O . MET A 1 375 ? -3.414 -2.549 -8.204 1.00 70.88 375 MET A O 1
ATOM 2819 N N . ASN A 1 376 ? -5.627 -2.178 -8.134 1.00 66.88 376 ASN A N 1
ATOM 2820 C CA . ASN A 1 376 ? -5.756 -2.124 -6.675 1.00 66.88 376 ASN A CA 1
ATOM 2821 C C . ASN A 1 376 ? -5.271 -0.784 -6.062 1.00 66.88 376 ASN A C 1
ATOM 2823 O O . ASN A 1 376 ? -5.212 0.266 -6.712 1.00 66.88 376 ASN A O 1
ATOM 2827 N N . GLY A 1 377 ? -4.955 -0.810 -4.765 1.00 64.38 377 GLY A N 1
ATOM 2828 C CA . GLY A 1 377 ? -4.655 0.361 -3.944 1.00 64.38 377 GLY A CA 1
ATOM 2829 C C . GLY A 1 377 ? -3.442 1.183 -4.366 1.00 64.38 377 GLY A C 1
ATOM 2830 O O . GLY A 1 377 ? -3.330 2.314 -3.901 1.00 64.38 377 GLY A O 1
ATOM 2831 N N . VAL A 1 378 ? -2.567 0.689 -5.254 1.00 76.38 378 VAL A N 1
ATOM 2832 C CA . VAL A 1 378 ? -1.370 1.414 -5.733 1.00 76.38 378 VAL A CA 1
ATOM 2833 C C . VAL A 1 378 ? -1.735 2.828 -6.192 1.00 76.38 378 VAL A C 1
ATOM 2835 O O . VAL A 1 378 ? -1.104 3.799 -5.775 1.00 76.38 378 VAL A O 1
ATOM 2838 N N . SER A 1 379 ? -2.815 2.949 -6.968 1.00 69.19 379 SER A N 1
ATOM 2839 C CA . SER A 1 379 ? -3.315 4.214 -7.520 1.00 69.19 379 SER A CA 1
ATOM 2840 C C . SER A 1 379 ? -3.657 5.280 -6.475 1.00 69.19 379 SER A C 1
ATOM 2842 O O . SER A 1 379 ? -3.649 6.476 -6.774 1.00 69.19 379 SER A O 1
ATOM 2844 N N . THR A 1 380 ? -3.949 4.866 -5.240 1.00 66.44 380 THR A N 1
ATOM 2845 C CA . THR A 1 380 ? -4.355 5.772 -4.162 1.00 66.44 380 THR A CA 1
ATOM 2846 C C . THR A 1 380 ? -3.187 6.547 -3.555 1.00 66.44 380 THR A C 1
ATOM 2848 O O . THR A 1 380 ? -3.415 7.590 -2.959 1.00 66.44 380 THR A O 1
ATOM 2851 N N . TYR A 1 381 ? -1.937 6.116 -3.747 1.00 70.38 381 TYR A N 1
ATOM 2852 C CA . TYR A 1 381 ? -0.778 6.702 -3.051 1.00 70.38 381 TYR A CA 1
ATOM 2853 C C . TYR A 1 381 ? -0.001 7.751 -3.846 1.00 70.38 381 TYR A C 1
ATOM 2855 O O . TYR A 1 381 ? 1.004 8.278 -3.362 1.00 70.38 381 TYR A O 1
ATOM 2863 N N . PHE A 1 382 ? -0.478 8.082 -5.042 1.00 68.50 382 PHE A N 1
ATOM 2864 C CA . PHE A 1 382 ? 0.119 9.082 -5.914 1.00 68.50 382 PHE A CA 1
ATOM 2865 C C . PHE A 1 382 ? -0.808 10.281 -5.946 1.00 68.50 382 PHE A C 1
ATOM 2867 O O . PHE A 1 382 ? -1.779 10.287 -6.689 1.00 68.50 382 PHE A O 1
ATOM 2874 N N . ALA A 1 383 ? -0.532 11.252 -5.074 1.00 52.03 383 ALA A N 1
ATOM 2875 C CA . ALA A 1 383 ? -1.343 12.455 -4.950 1.00 52.03 383 ALA A CA 1
ATOM 2876 C C . ALA A 1 383 ? -1.159 13.380 -6.151 1.00 52.03 383 ALA A C 1
ATOM 2878 O O . ALA A 1 383 ? -2.110 14.012 -6.553 1.00 52.03 383 ALA A O 1
ATOM 2879 N N . ALA A 1 384 ? 0.024 13.432 -6.765 1.00 53.16 384 ALA A N 1
ATOM 2880 C CA . ALA A 1 384 ? 0.269 14.220 -7.964 1.00 53.16 384 ALA A CA 1
ATOM 2881 C C . ALA A 1 384 ? 0.623 13.286 -9.118 1.00 53.16 384 ALA A C 1
ATOM 2883 O O . ALA A 1 384 ? 1.773 12.872 -9.272 1.00 53.16 384 ALA A O 1
ATOM 2884 N N . GLY A 1 385 ? -0.368 12.963 -9.943 1.00 49.19 385 GLY A N 1
ATOM 2885 C CA . GLY A 1 385 ? -0.132 12.445 -11.278 1.00 49.19 385 GLY A CA 1
ATOM 2886 C C . GLY A 1 385 ? 0.905 13.330 -11.982 1.00 49.19 385 GLY A C 1
ATOM 2887 O O . GLY A 1 385 ? 1.002 14.526 -11.679 1.00 49.19 385 GLY A O 1
ATOM 2888 N N . PRO A 1 386 ? 1.723 12.754 -12.876 1.00 51.84 386 PRO A N 1
ATOM 2889 C CA . PRO A 1 386 ? 2.750 13.493 -13.605 1.00 51.84 386 PRO A CA 1
ATOM 2890 C C . PRO A 1 386 ? 2.155 14.799 -14.138 1.00 51.84 386 PRO A C 1
ATOM 2892 O O . PRO A 1 386 ? 1.060 14.790 -14.703 1.00 51.84 386 PRO A O 1
ATOM 2895 N N . LYS A 1 387 ? 2.830 15.931 -13.900 1.00 47.66 387 LYS A N 1
ATOM 2896 C CA . LYS A 1 387 ? 2.322 17.256 -14.282 1.00 47.66 387 LYS A CA 1
ATOM 2897 C C . LYS A 1 387 ? 2.174 17.320 -15.805 1.00 47.66 387 LYS A C 1
ATOM 2899 O O . LYS A 1 387 ? 3.122 17.637 -16.513 1.00 47.66 387 LYS A O 1
ATOM 2904 N N . GLY A 1 388 ? 0.983 17.005 -16.304 1.00 51.06 388 GLY A N 1
ATOM 2905 C CA . GLY A 1 388 ? 0.649 17.035 -17.721 1.00 51.06 388 GLY A CA 1
ATOM 2906 C C . GLY A 1 388 ? -0.526 16.105 -18.055 1.00 51.06 388 GLY A C 1
ATOM 2907 O O . GLY A 1 388 ? -0.463 14.921 -17.732 1.00 51.06 388 GLY A O 1
ATOM 2908 N N . PRO A 1 389 ? -1.566 16.577 -18.767 1.00 49.81 389 PRO A N 1
ATOM 2909 C CA . PRO A 1 389 ? -2.751 15.782 -19.131 1.00 49.81 389 PRO A CA 1
ATOM 2910 C C . PRO A 1 389 ? -2.480 14.663 -20.161 1.00 49.81 389 PRO A C 1
ATOM 2912 O O . PRO A 1 389 ? -3.415 14.103 -20.726 1.00 49.81 389 PRO A O 1
ATOM 2915 N N . TYR A 1 390 ? -1.213 14.336 -20.433 1.00 54.12 390 TYR A N 1
ATOM 2916 C CA . TYR A 1 390 ? -0.811 13.516 -21.577 1.00 54.12 390 TYR A CA 1
ATOM 2917 C C . TYR A 1 390 ? -0.010 12.269 -21.234 1.00 54.12 390 TYR A C 1
ATOM 2919 O O . TYR A 1 390 ? 0.383 11.568 -22.163 1.00 54.12 390 TYR A O 1
ATOM 2927 N N . SER A 1 391 ? 0.229 11.946 -19.958 1.00 59.75 391 SER A N 1
ATOM 2928 C CA . SER A 1 391 ? 0.812 10.635 -19.679 1.00 59.75 391 SER A CA 1
ATOM 2929 C C . SER A 1 391 ? -0.272 9.552 -19.659 1.00 59.75 391 SER A C 1
ATOM 2931 O O . SER A 1 391 ? -1.161 9.606 -18.806 1.00 59.75 391 SER A O 1
ATOM 2933 N N . PRO A 1 392 ? -0.189 8.515 -20.512 1.00 60.47 392 PRO A N 1
ATOM 2934 C CA . PRO A 1 392 ? -1.120 7.388 -20.481 1.00 60.47 392 PRO A CA 1
ATOM 2935 C C . PRO A 1 392 ? -1.132 6.640 -19.140 1.00 60.47 392 PRO A C 1
ATOM 2937 O O . PRO A 1 392 ? -2.122 5.984 -18.817 1.00 60.47 392 PRO A O 1
ATOM 2940 N N . ALA A 1 393 ? -0.051 6.739 -18.358 1.00 59.78 393 ALA A N 1
ATOM 2941 C CA . ALA A 1 393 ? 0.045 6.142 -17.030 1.00 59.78 393 ALA A CA 1
ATOM 2942 C C . ALA A 1 393 ? -0.642 6.986 -15.939 1.00 59.78 393 ALA A C 1
ATOM 2944 O O . ALA A 1 393 ? -0.993 6.442 -14.897 1.00 59.78 393 ALA A O 1
ATOM 2945 N N . ALA A 1 394 ? -0.923 8.273 -16.185 1.00 63.12 394 ALA A N 1
ATOM 2946 C CA . ALA A 1 394 ? -1.654 9.125 -15.242 1.00 63.12 394 ALA A CA 1
ATOM 2947 C C . ALA A 1 394 ? -3.080 8.620 -14.957 1.00 63.12 394 ALA A C 1
ATOM 2949 O O . ALA A 1 394 ? -3.668 8.984 -13.955 1.00 63.12 394 ALA A O 1
ATOM 2950 N N . LEU A 1 395 ? -3.648 7.742 -15.789 1.00 63.97 395 LEU A N 1
ATOM 2951 C CA . LEU A 1 395 ? -4.943 7.116 -15.496 1.00 63.97 395 LEU A CA 1
ATOM 2952 C C . LEU A 1 395 ? -4.884 6.107 -14.337 1.00 63.97 395 LEU A C 1
ATOM 2954 O O . LEU A 1 395 ? -5.924 5.763 -13.782 1.00 63.97 395 LEU A O 1
ATOM 2958 N N . PHE A 1 396 ? -3.687 5.640 -13.972 1.00 64.81 396 PHE A N 1
ATOM 2959 C CA . PHE A 1 396 ? -3.468 4.729 -12.847 1.00 64.81 396 PHE A CA 1
ATOM 2960 C C . PHE A 1 396 ? -3.007 5.442 -11.577 1.00 64.81 396 PHE A C 1
ATOM 2962 O O . PHE A 1 396 ? -2.869 4.800 -10.544 1.00 64.81 396 PHE A O 1
ATOM 2969 N N . PHE A 1 397 ? -2.771 6.753 -11.628 1.00 66.88 397 PHE A N 1
ATOM 2970 C CA . PHE A 1 397 ? -2.215 7.533 -10.525 1.00 66.88 397 PHE A CA 1
ATOM 2971 C C . PHE A 1 397 ? -3.028 8.813 -10.373 1.00 66.88 397 PHE A C 1
ATOM 2973 O O . PHE A 1 397 ? -3.245 9.520 -11.350 1.00 66.88 397 PHE A O 1
ATOM 2980 N N . ARG A 1 398 ? -3.523 9.132 -9.177 1.00 56.38 398 ARG A N 1
ATOM 2981 C CA . ARG A 1 398 ? -4.431 10.279 -9.047 1.00 56.38 398 ARG A CA 1
ATOM 2982 C C . ARG A 1 398 ? -3.753 11.589 -9.397 1.00 56.38 398 ARG A C 1
ATOM 2984 O O . ARG A 1 398 ? -2.648 11.880 -8.963 1.00 56.38 398 ARG A O 1
ATOM 2991 N N . SER A 1 399 ? -4.474 12.417 -10.135 1.00 43.91 399 SER A N 1
ATOM 2992 C CA . SER A 1 399 ? -4.221 13.850 -10.181 1.00 43.91 399 SER A CA 1
ATOM 2993 C C . SER A 1 399 ? -4.659 14.476 -8.849 1.00 43.91 399 SER A C 1
ATOM 2995 O O . SER A 1 399 ? -5.771 14.205 -8.399 1.00 43.91 399 SER A O 1
ATOM 2997 N N . ALA A 1 400 ? -3.818 15.324 -8.241 1.00 38.81 400 ALA A N 1
ATOM 2998 C CA . ALA A 1 400 ? -4.141 16.072 -7.008 1.00 38.81 400 ALA A CA 1
ATOM 2999 C C . ALA A 1 400 ? -5.331 17.009 -7.226 1.00 38.81 400 ALA A C 1
ATOM 3001 O O . ALA A 1 400 ? -6.005 17.411 -6.283 1.00 38.81 400 ALA A O 1
ATOM 3002 N N . THR A 1 401 ? -5.552 17.359 -8.491 1.00 38.53 401 THR A N 1
ATOM 3003 C CA . THR A 1 401 ? -6.584 18.256 -8.973 1.00 38.53 401 THR A CA 1
ATOM 3004 C C . THR A 1 401 ? -7.566 17.427 -9.792 1.00 38.53 401 THR A C 1
ATOM 3006 O O . THR A 1 401 ? -7.261 17.051 -10.930 1.00 38.53 401 THR A O 1
ATOM 3009 N N . GLY A 1 402 ? -8.698 17.067 -9.189 1.00 39.44 402 GLY A N 1
ATOM 3010 C CA . GLY A 1 402 ? -9.891 16.730 -9.968 1.0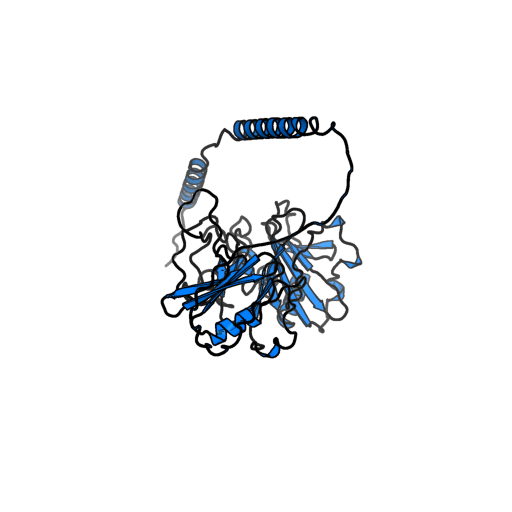0 39.44 402 GLY A CA 1
ATOM 3011 C C . GLY A 1 402 ? -10.320 17.918 -10.816 1.00 39.44 402 GLY A C 1
ATOM 3012 O O . GLY A 1 402 ? -10.136 19.060 -10.335 1.00 39.44 402 GLY A O 1
#

Sequence (402 aa):
MCDDEWEPEHLGHLMRSGLQAHADQLKPHTDFAARARERARQRRHAQLAVAATTAAMIAIPTAIWATSDAGDPRTGNTADANVTTVSDGPRESTRAPGDPLPSGREQRTPADWRVESYRNVQLKVPPTWGWGASPQAVAAGVKDGPYICGPEVKNFPRDTPPGDAEPEGPYVGRPVMLTDECVAGRAETQPHVWFHSPLPEGVEQLGGGLQRITVGAGGMRVSVAHTDAAELGLILDSLSVGEVDDNGCVAETKERSADQLGAADLFDLAAVAGRHDFGGMAVCVYDTYNPVTSQLLYSTAVDSEAERLFLELLETSPQPRDRCLGDAGRLVVLQPQIAASTARIEAELLGCTSIYVFDGGTRELTRANVAPWAMNGVSTYFAAGPKGPYSPAALFFRSATG

Foldseek 3Di:
DPPPPPPPVNVVVVVVVVVVVVVVVPPPPVCPVVVVVVVVVVVVVVVVVVVVVVPPPDDDDDDDDDDDDDDDDDDDDDDDDDDDDDDDDPPPDPDDPPDDDPPPLPVPADPQWFWKDWQQKIWTDHLQAAEEAAFDDDDPPDDDDTWTQADQGFGDHLFHFPVPTDNDEEYEHEHFNLFPDTDGYDQDPYWYKYWQHPDDADWDDSPPQKIWGWDDDPNGIIITIDSDPVSSVRRVSRMDGHQADPLRDGQKDQDADLVNDDPLQFDDLVVCVPDQQWAWKKKWKWFCPDNGITGTGTIGTAGRVLLVQLSVVQVVFDADPDDDPADAGMKIKIQTPGPPGRHIWIQGPRLAAWTDRRVSGIGGRALRNCVSPLRGPVQSNASDRRPDPPGNCSSSHDHSPD

Radius of gyration: 28.61 Å; chains: 1; bounding box: 60×59×103 Å

Secondary structure (DSSP, 8-state):
-------HHHHHHHHHHHHHHHHHHS---TTHHHHHHHHHHHHHHHHHHHHTSTTS----------------------------------------TTPPPPTT-GGGS-TTPEEEEETTEEEEE-TT-EEEEPPBPPPTT--SS-BB-SSTT-B--TT--TTS-BSSS-EEEES---SS--B-PPPP-S-EEEET--SPSEEEE-STT-EEEEEEETTEEEEEEES-HHHHHHHHHT-EE-SB-TTS-BSEEPPPPGGG--TTT---HHHHTT---EEEEEEEEEE--SSS-EEEEEEEEE-HHHHHHHHHHHHTPPPPSS-------EEEEEEEEETT----EEEE-SSS-EEEETTTEEEE--HHHHHHHHTGGGGGG-SS--SSTT-GGGGGS--S--